Protein AF-0000000076637240 (afdb_homodimer)

Organism: NCBI:txid5963

Sequence (480 aa):
MSDTKVELVVHPLCPYAQRALYTAAFKSVPAEIIHVSLANPEAWFLDLNPLGEVPSCKVTRDGQVFKLTESLNISEYFDSFPGPSLYPRQEDGKVDPVAKCIIDVFIKLRVGRFSSAFYLTYGSSFTEEDVAEIRSSLKEISDFVEGGNYVMHKILGKNELTFADLMLLPHAERFYVYREFLTSVLEGVDCSSLWAWYEKLAAEPWAQTRKAPVTQLLNLRKLALAGGFKGLDLPLSLYEMSDTKVELVVHPLCPYAQRALYTAAFKSVPAEIIHVSLANPEAWFLDLNPLGEVPSCKVTRDGQVFKLTESLNISEYFDSFPGPSLYPRQEDGKVDPVAKCIIDVFIKLRVGRFSSAFYLTYGSSFTEEDVAEIRSSLKEISDFVEGGNYVMHKILGKNELTFADLMLLPHAERFYVYREFLTSVLEGVDCSSLWAWYEKLAAEPWAQTRKAPVTQLLNLRKLALAGGFKGLDLPLSLYE

Nearest PDB structures (foldseek):
  6v91-assembly1_B  TM=7.961E-01  e=3.365E-10  Burkholderia thailandensis E264
  3rbt-assembly3_C  TM=8.304E-01  e=5.523E-09  Bombyx mori
  4qq7-assembly1_A  TM=7.753E-01  e=2.575E-09  Burkholderia cenocepacia J2315
  3rbt-assembly4_D  TM=7.850E-01  e=4.070E-09  Bombyx mori
  5nr1-assembly1_A  TM=7.210E-01  e=3.580E-07  Caulobacter vibrioides

pLDDT: mean 90.49, std 12.98, range [33.0, 98.81]

Solvent-accessible surface area (backbone atoms only — not comparable to full-atom values): 26093 Å² total; per-residue (Å²): 124,85,64,69,45,40,37,38,34,27,34,82,83,38,48,49,18,36,26,30,47,39,38,27,43,67,34,63,53,85,54,46,78,41,79,55,47,70,51,67,63,50,70,71,52,35,72,65,33,79,84,61,60,58,22,30,32,42,37,36,45,84,89,40,79,42,68,42,53,51,32,70,42,48,26,53,40,40,52,70,47,68,69,84,60,42,50,64,59,40,92,88,66,43,69,31,49,67,60,46,34,47,43,53,49,44,37,59,57,53,43,43,46,38,49,55,34,52,60,55,67,42,47,84,68,73,50,73,66,50,37,50,45,37,41,51,37,49,40,52,54,11,58,40,20,46,97,51,78,19,57,51,20,77,80,73,72,44,79,52,76,37,52,50,47,52,65,37,43,43,53,52,49,52,50,62,70,44,42,82,80,36,50,80,56,45,58,92,55,72,46,63,42,39,50,52,44,49,54,56,54,53,65,34,73,47,36,57,78,55,57,64,57,64,68,56,53,53,50,48,49,54,36,27,52,71,71,43,53,92,52,59,59,62,67,67,71,76,74,108,125,84,65,68,45,41,38,38,36,27,35,82,82,37,49,50,19,36,26,32,46,40,35,26,44,66,33,64,52,84,53,46,79,40,81,56,51,69,53,67,62,52,69,71,53,36,71,64,31,78,83,61,58,57,22,30,33,43,37,34,46,87,90,39,78,43,71,42,55,51,32,69,43,47,26,53,40,40,55,71,46,68,70,83,60,41,49,67,58,41,95,86,66,44,70,32,50,67,59,45,35,48,43,54,48,43,39,59,57,54,43,42,46,38,49,56,34,51,61,55,68,44,46,82,66,73,51,72,67,50,38,51,45,37,41,52,37,47,41,52,54,13,58,40,20,46,97,52,79,20,56,52,19,76,80,72,73,43,80,52,77,36,53,52,47,50,64,37,43,42,52,50,48,52,50,62,70,44,41,81,79,34,50,81,57,43,59,95,55,76,44,62,44,39,51,52,44,47,54,56,54,51,65,36,72,46,35,57,77,54,58,66,57,64,69,57,54,53,50,48,49,55,37,26,51,71,70,44,51,94,47,60,60,62,67,68,70,76,73,110

Radius of gyration: 23.32 Å; Cα contacts (8 Å, |Δi|>4): 715; chains: 2; bounding box: 51×59×62 Å

InterPro domains:
  IPR004045 Glutathione S-transferase, N-terminal [PF13409] (14-79)
  IPR004045 Glutathione S-transferase, N-terminal [PS50404] (4-86)
  IPR010987 Glutathione S-transferase, C-terminal-like [PS50405] (88-229)
  IPR036249 Thioredoxin-like superfamily [SSF52833] (3-81)
  IPR036282 Glutathione S-transferase, C-terminal domain superfamily [SSF47616] (79-215)
  IPR040079 Glutathione transferase family [SFLDS00019] (11-202)
  IPR050983 Glutathione S-transferase Omega/HSP26 [PTHR43968] (4-217)

Secondary structure (DSSP, 8-state):
---EEEEEEE-TT-HHHHHHHHHHHHHT--EEEEE--SSS--HHHHHH-TT--S-EEEEEETTEEEEEE-HHHHHHHHHTSSSS-SS-B-TTSSB-HHHHHHHHHHIIIIIHHHHHHHHGGGSSS--HHHHHHHHHHHHHHHHHHTTSSSTTHHHHS-----HHHHHHHHHHHHHHHHGGG-TTTSTT---HHHHHHHHHHHTSHHHHTTPPPHHHHHHHHHHHHTT-GGG----GGGG-/---EEEEEEE-TT-HHHHHHHHHHHHHT--EEEEE--SSS--HHHHHH-TT--S-EEEEEETTEEEEEE-HHHHHHHHHTSSSS-SS-B-TTSSB-HHHHHHHHHHIIIIIHHHHHHHHGGGSSS--HHHHHHHHHHHHHHHHHHTTSSSTTHHHHS-----HHHHHHHHHHHHHHHHGGG-TTTSTT---HHHHHHHHHHHTSHHHHTTPPPHHHHHHHHHHHHTT-GGG----GGGG-

Structure (mmCIF, N/CA/C/O backbone):
data_AF-0000000076637240-model_v1
#
loop_
_entity.id
_entity.type
_entity.pdbx_description
1 polymer 'GST N-terminal domain-containing protein'
#
loop_
_atom_site.group_PDB
_atom_site.id
_atom_site.type_symbol
_atom_site.label_atom_id
_atom_site.label_alt_id
_atom_site.label_comp_id
_atom_site.label_asym_id
_atom_site.label_entity_id
_atom_site.label_seq_id
_atom_site.pdbx_PDB_ins_code
_atom_site.Cartn_x
_atom_site.Cartn_y
_atom_site.Cartn_z
_atom_site.occupancy
_atom_site.B_iso_or_equiv
_atom_site.auth_seq_id
_atom_site.auth_comp_id
_atom_site.auth_asym_id
_atom_site.auth_atom_id
_atom_site.pdbx_PDB_model_num
ATOM 1 N N . MET A 1 1 ? -24.391 -7.246 18.234 1 41.06 1 MET A N 1
ATOM 2 C CA . MET A 1 1 ? -23.422 -6.23 17.844 1 41.06 1 MET A CA 1
ATOM 3 C C . MET A 1 1 ? -22 -6.715 18.109 1 41.06 1 MET A C 1
ATOM 5 O O . MET A 1 1 ? -21.656 -7.082 19.234 1 41.06 1 MET A O 1
ATOM 9 N N . SER A 1 2 ? -21.328 -7.371 17.234 1 56.12 2 SER A N 1
ATOM 10 C CA . SER A 1 2 ? -20.078 -8.07 17.516 1 56.12 2 SER A CA 1
ATOM 11 C C . SER A 1 2 ? -19.141 -7.211 18.359 1 56.12 2 SER A C 1
ATOM 13 O O . SER A 1 2 ? -19.047 -6 18.156 1 56.12 2 SER A O 1
ATOM 15 N N . ASP A 1 3 ? -18.953 -7.539 19.641 1 77.56 3 ASP A N 1
ATOM 16 C CA . ASP A 1 3 ? -18.141 -6.832 20.641 1 77.56 3 ASP A CA 1
ATOM 17 C C . ASP A 1 3 ? -16.703 -6.68 20.156 1 77.56 3 ASP A C 1
ATOM 19 O O . ASP A 1 3 ? -15.93 -7.645 20.156 1 77.56 3 ASP A O 1
ATOM 23 N N . THR A 1 4 ? -16.406 -5.641 19.406 1 89.69 4 THR A N 1
ATOM 24 C CA . THR A 1 4 ? -15.047 -5.402 18.922 1 89.69 4 THR A CA 1
ATOM 25 C C . THR A 1 4 ? -14.312 -4.422 19.828 1 89.69 4 THR A C 1
ATOM 27 O O . THR A 1 4 ? -14.844 -3.361 20.156 1 89.69 4 THR A O 1
ATOM 30 N N . LYS A 1 5 ? -13.195 -4.926 20.438 1 96.5 5 LYS A N 1
ATOM 31 C CA . LYS A 1 5 ? -12.297 -4.074 21.203 1 96.5 5 LYS A CA 1
ATOM 32 C C . LYS A 1 5 ? -11.039 -3.73 20.406 1 9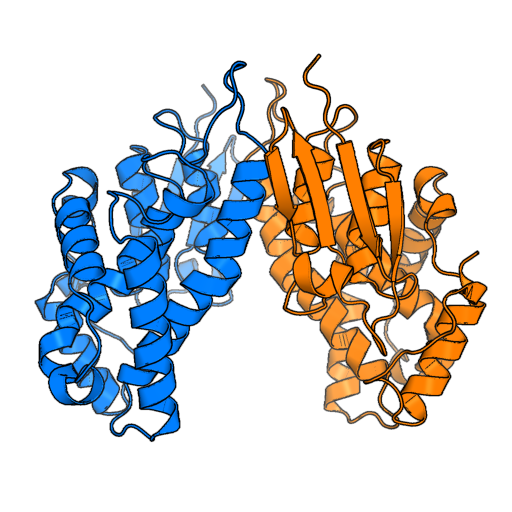6.5 5 LYS A C 1
ATOM 34 O O . LYS A 1 5 ? -10.43 -4.605 19.797 1 96.5 5 LYS A O 1
ATOM 39 N N . VAL A 1 6 ? -10.711 -2.416 20.422 1 98.06 6 VAL A N 1
ATOM 40 C CA . VAL A 1 6 ? -9.555 -1.947 19.672 1 98.06 6 VAL A CA 1
ATOM 41 C C . VAL A 1 6 ? -8.555 -1.292 20.625 1 98.06 6 VAL A C 1
ATOM 43 O O . VAL A 1 6 ? -8.906 -0.377 21.359 1 98.06 6 VAL A O 1
ATOM 46 N N . GLU A 1 7 ? -7.301 -1.786 20.625 1 98.44 7 GLU A N 1
ATOM 47 C CA . GLU A 1 7 ? -6.188 -1.199 21.359 1 98.44 7 GLU A CA 1
ATOM 48 C C . GLU A 1 7 ? -5.086 -0.722 20.422 1 98.44 7 GLU A C 1
ATOM 50 O O . GLU A 1 7 ? -4.504 -1.52 19.688 1 98.44 7 GLU A O 1
ATOM 55 N N . LEU A 1 8 ? -4.875 0.544 20.469 1 98.31 8 LEU A N 1
ATOM 56 C CA . LEU A 1 8 ? -3.842 1.145 19.625 1 98.31 8 LEU A CA 1
ATOM 57 C C . LEU A 1 8 ? -2.607 1.49 20.453 1 98.31 8 LEU A C 1
ATOM 59 O O . LEU A 1 8 ? -2.678 2.311 21.359 1 98.31 8 LEU A O 1
ATOM 63 N N . VAL A 1 9 ? -1.498 0.837 20.156 1 97.75 9 VAL A N 1
ATOM 64 C CA . VAL A 1 9 ? -0.23 1.035 20.859 1 97.75 9 VAL A CA 1
ATOM 65 C C . VAL A 1 9 ? 0.626 2.041 20.094 1 97.75 9 VAL A C 1
ATOM 67 O O . VAL A 1 9 ? 0.912 1.847 18.906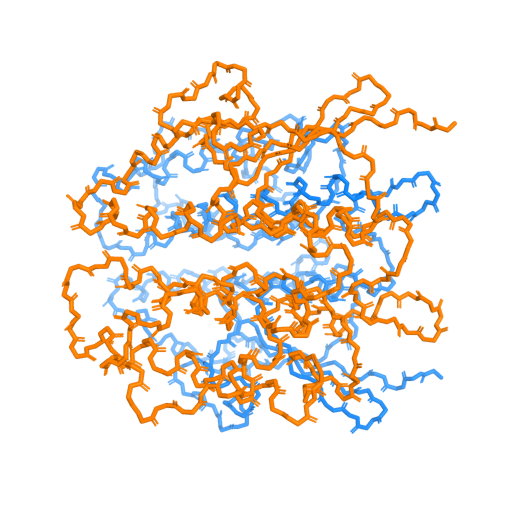 1 97.75 9 VAL A O 1
ATOM 70 N N . VAL A 1 10 ? 1.03 3.115 20.781 1 95.31 10 VAL A N 1
ATOM 71 C CA . VAL A 1 10 ? 1.706 4.203 20.078 1 95.31 10 VAL A CA 1
ATOM 72 C C . VAL A 1 10 ? 2.852 4.738 20.938 1 95.31 10 VAL A C 1
ATOM 74 O O . VAL A 1 10 ? 2.932 4.445 22.125 1 95.31 10 VAL A O 1
ATOM 77 N N . HIS A 1 11 ? 3.797 5.312 20.266 1 90.38 11 HIS A N 1
ATOM 78 C CA . HIS A 1 11 ? 4.723 6.262 20.875 1 90.38 11 HIS A CA 1
ATOM 79 C C . HIS A 1 11 ? 4.348 7.699 20.531 1 90.38 11 HIS A C 1
ATOM 81 O O . HIS A 1 11 ? 4.09 8.016 19.359 1 90.38 11 HIS A O 1
ATOM 87 N N . PRO A 1 12 ? 4.297 8.492 21.438 1 81.38 12 PRO A N 1
ATOM 88 C CA . PRO A 1 12 ? 3.73 9.828 21.219 1 81.38 12 PRO A CA 1
ATOM 89 C C . PRO A 1 12 ? 4.527 10.648 20.203 1 81.38 12 PRO A C 1
ATOM 91 O O . PRO A 1 12 ? 3.988 11.57 19.594 1 81.38 12 PRO A O 1
ATOM 94 N N . LEU A 1 13 ? 5.73 10.352 19.969 1 87.56 13 LEU A N 1
ATOM 95 C CA . LEU A 1 13 ? 6.551 11.211 19.109 1 87.56 13 LEU A CA 1
ATOM 96 C C . LEU A 1 13 ? 6.789 10.555 17.766 1 87.56 13 LEU A C 1
ATOM 98 O O . LEU A 1 13 ? 7.508 11.102 16.922 1 87.56 13 LEU A O 1
ATOM 102 N N . CYS A 1 14 ? 6.285 9.422 17.578 1 91.69 14 CYS A N 1
ATOM 103 C CA . CYS A 1 14 ? 6.457 8.742 16.312 1 91.69 14 CYS A CA 1
ATOM 104 C C . CYS A 1 14 ? 5.453 9.25 15.281 1 91.69 14 CYS A C 1
ATOM 106 O O . CYS A 1 14 ? 4.242 9.109 15.461 1 91.69 14 CYS A O 1
ATOM 108 N N . PRO A 1 15 ? 5.969 9.844 14.242 1 94.88 15 PRO A N 1
ATOM 109 C CA . PRO A 1 15 ? 5.039 10.391 13.242 1 94.88 15 PRO A CA 1
ATOM 110 C C . PRO A 1 15 ? 4.195 9.305 12.57 1 94.88 15 PRO A C 1
ATOM 112 O O . PRO A 1 15 ? 3.072 9.578 12.141 1 94.88 15 PRO A O 1
ATOM 115 N N . TYR A 1 16 ? 4.664 8.141 12.461 1 96.38 16 TYR A N 1
ATOM 116 C CA . TYR A 1 16 ? 3.895 7.043 11.875 1 96.38 16 TYR A CA 1
ATOM 117 C C . TYR A 1 16 ? 2.758 6.621 12.805 1 96.38 16 TYR A C 1
ATOM 119 O O . TYR A 1 16 ? 1.653 6.32 12.344 1 96.38 16 TYR A O 1
ATOM 127 N N . ALA A 1 17 ? 3.029 6.562 14.094 1 96.56 17 ALA A N 1
ATOM 128 C CA . ALA A 1 17 ? 1.961 6.305 15.055 1 96.56 17 ALA A CA 1
ATOM 129 C C . ALA A 1 17 ? 0.914 7.414 15.023 1 96.56 17 ALA A C 1
ATOM 131 O O . ALA A 1 17 ? -0.279 7.156 15.203 1 96.56 17 ALA A O 1
ATOM 132 N N . GLN A 1 18 ? 1.372 8.602 14.82 1 96.88 18 GLN A N 1
ATOM 133 C CA . GLN A 1 18 ? 0.467 9.742 14.797 1 96.88 18 GLN A CA 1
ATOM 134 C C . GLN A 1 18 ? -0.489 9.664 13.609 1 96.88 18 GLN A C 1
ATOM 136 O O . GLN A 1 18 ? -1.608 10.18 13.672 1 96.88 18 GLN A O 1
ATOM 141 N N . ARG A 1 19 ? -0.116 9.062 12.469 1 98.12 19 ARG A N 1
ATOM 142 C CA . ARG A 1 19 ? -1.036 8.789 11.375 1 98.12 19 ARG A CA 1
ATOM 143 C C . ARG A 1 19 ? -2.293 8.086 11.875 1 98.12 19 ARG A C 1
ATOM 145 O O . ARG A 1 19 ? -3.41 8.5 11.562 1 98.12 19 ARG A O 1
ATOM 152 N N . ALA A 1 20 ? -2.049 7.043 12.609 1 98.38 20 ALA A N 1
ATOM 153 C CA . ALA A 1 20 ? -3.15 6.238 13.133 1 98.38 20 ALA A CA 1
ATOM 154 C C . ALA A 1 20 ? -3.955 7.016 14.164 1 98.38 20 ALA A C 1
ATOM 156 O O . ALA A 1 20 ? -5.184 6.91 14.219 1 98.38 20 ALA A O 1
ATOM 157 N N . LEU A 1 21 ? -3.258 7.785 14.977 1 97.81 21 LEU A N 1
ATOM 158 C CA . LEU A 1 21 ? -3.932 8.594 15.984 1 97.81 21 LEU A CA 1
ATOM 159 C C . LEU A 1 21 ? -4.855 9.617 15.328 1 97.81 21 LEU A C 1
ATOM 161 O O . LEU A 1 21 ? -6.012 9.758 15.727 1 97.81 21 LEU A O 1
ATOM 165 N N . TYR A 1 22 ? -4.328 10.32 14.328 1 98 22 TYR A N 1
ATOM 166 C CA . TYR A 1 22 ? -5.145 11.297 13.609 1 98 22 TYR A CA 1
ATOM 167 C C . TYR A 1 22 ? -6.348 10.625 12.961 1 98 22 TYR A C 1
ATOM 169 O O . TYR A 1 22 ? -7.465 11.141 13.016 1 98 22 TYR A O 1
ATOM 177 N N . THR A 1 23 ? -6.148 9.484 12.336 1 98.38 23 THR A N 1
ATOM 178 C CA . THR A 1 23 ? -7.234 8.789 11.656 1 98.38 23 THR A CA 1
ATOM 179 C C . THR A 1 23 ? -8.289 8.328 12.656 1 98.38 23 THR A C 1
ATOM 181 O O . THR A 1 23 ? -9.492 8.445 12.398 1 98.38 23 THR A O 1
ATOM 184 N N . ALA A 1 24 ? -7.832 7.781 13.797 1 98 24 ALA A N 1
ATOM 185 C CA . ALA A 1 24 ? -8.766 7.352 14.836 1 98 24 ALA A CA 1
ATOM 186 C C . ALA A 1 24 ? -9.617 8.516 15.328 1 98 24 ALA A C 1
ATOM 188 O O . ALA A 1 24 ? -10.82 8.367 15.523 1 98 24 ALA A O 1
ATOM 189 N N . ALA A 1 25 ? -8.969 9.609 15.539 1 97.44 25 ALA A N 1
ATOM 190 C CA . ALA A 1 25 ? -9.688 10.797 16.016 1 97.44 25 ALA A CA 1
ATOM 191 C C . ALA A 1 25 ? -10.68 11.289 14.969 1 97.44 25 ALA A C 1
ATOM 193 O O . ALA A 1 25 ? -11.828 11.586 15.281 1 97.44 25 ALA A O 1
ATOM 194 N N . PHE A 1 26 ? -10.219 11.383 13.719 1 97.69 26 PHE A N 1
ATOM 195 C CA . PHE A 1 26 ? -11.047 11.867 12.625 1 97.69 26 PHE A CA 1
ATOM 196 C C . PHE A 1 26 ? -12.289 10.992 12.453 1 97.69 26 PHE A C 1
ATOM 198 O O . PHE A 1 26 ? -13.383 11.5 12.195 1 97.69 26 PHE A O 1
ATOM 205 N N . LYS A 1 27 ? -12.117 9.688 12.594 1 97.5 27 LYS A N 1
ATOM 206 C CA . LYS A 1 27 ? -13.18 8.719 12.367 1 97.5 27 LYS A CA 1
ATOM 207 C C . LYS A 1 27 ? -13.93 8.414 13.664 1 97.5 27 LYS A C 1
ATOM 209 O O . LYS A 1 27 ? -14.875 7.617 13.672 1 97.5 27 LYS A O 1
ATOM 214 N N . SER A 1 28 ? -13.5 8.969 14.75 1 96.75 28 SER A N 1
ATOM 215 C CA . SER A 1 28 ? -14.078 8.734 16.062 1 96.75 28 SER A CA 1
ATOM 216 C C . SER A 1 28 ? -14.062 7.25 16.422 1 96.75 28 SER A C 1
ATOM 218 O O . SER A 1 28 ? -15.07 6.703 16.875 1 96.75 28 SER A O 1
ATOM 220 N N . VAL A 1 29 ? -12.977 6.641 16.141 1 97.12 29 VAL A N 1
ATOM 221 C CA . VAL A 1 29 ? -12.789 5.23 16.484 1 97.12 29 VAL A CA 1
ATOM 222 C C . VAL A 1 29 ? -12.648 5.07 17.984 1 97.12 29 VAL A C 1
ATOM 224 O O . VAL A 1 29 ? -11.836 5.75 18.625 1 97.12 29 VAL A O 1
ATOM 227 N N . PRO A 1 30 ? -13.445 4.219 18.562 1 96.31 30 PRO A N 1
ATOM 228 C CA . PRO A 1 30 ? -13.32 3.994 20 1 96.31 30 PRO A CA 1
ATOM 229 C C . PRO A 1 30 ? -12.133 3.102 20.359 1 96.31 30 PRO A C 1
ATOM 231 O O . PRO A 1 30 ? -12.32 2.029 20.938 1 96.31 30 PRO A O 1
ATOM 234 N N . ALA A 1 31 ? -10.977 3.568 20.203 1 97.44 31 ALA A N 1
ATOM 235 C CA . ALA A 1 31 ? -9.758 2.807 20.469 1 97.44 31 ALA A CA 1
ATOM 236 C C . ALA A 1 31 ? -9.148 3.211 21.812 1 97.44 31 ALA A C 1
ATOM 238 O O . ALA A 1 31 ? -9.117 4.395 22.156 1 97.44 31 ALA A O 1
ATOM 239 N N . GLU A 1 32 ? -8.766 2.246 22.562 1 97.94 32 GLU A N 1
ATOM 240 C CA . GLU A 1 32 ? -7.914 2.514 23.719 1 97.94 32 GLU A CA 1
ATOM 241 C C . GLU A 1 32 ? -6.48 2.809 23.297 1 97.94 32 GLU A C 1
ATOM 243 O O . GLU A 1 32 ? -5.852 1.996 22.609 1 97.94 32 GLU A O 1
ATOM 248 N N . ILE A 1 33 ? -6.016 3.961 23.719 1 96.75 33 ILE A N 1
ATOM 249 C CA . ILE A 1 33 ? -4.664 4.359 23.328 1 96.75 33 ILE A CA 1
ATOM 250 C C . ILE A 1 33 ? -3.674 3.953 24.406 1 96.75 33 ILE A C 1
ATOM 252 O O . ILE A 1 33 ? -3.832 4.32 25.578 1 96.75 33 ILE A O 1
ATOM 256 N N . ILE A 1 34 ? -2.707 3.17 24.047 1 96 34 ILE A N 1
ATOM 257 C CA . ILE A 1 34 ? -1.688 2.691 24.984 1 96 34 ILE A CA 1
ATOM 258 C C . ILE A 1 34 ? -0.318 3.221 24.562 1 96 34 ILE A C 1
ATOM 260 O O . ILE A 1 34 ? 0.138 2.967 23.438 1 96 34 ILE A O 1
ATOM 264 N N . HIS A 1 35 ? 0.303 3.914 25.453 1 92.25 35 HIS A N 1
ATOM 265 C CA . HIS A 1 35 ? 1.624 4.461 25.156 1 92.25 35 HIS A CA 1
ATOM 266 C C . HIS A 1 35 ? 2.725 3.486 25.562 1 92.25 35 HIS A C 1
ATOM 268 O O . HIS A 1 35 ? 2.631 2.84 26.609 1 92.25 35 HIS A O 1
ATOM 274 N N . VAL A 1 36 ? 3.748 3.352 24.703 1 91 36 VAL A N 1
ATOM 275 C CA . VAL A 1 36 ? 4.855 2.455 25.016 1 91 36 VAL A CA 1
ATOM 276 C C . VAL A 1 36 ? 6.184 3.18 24.797 1 91 36 VAL A C 1
ATOM 278 O O . VAL A 1 36 ? 6.246 4.172 24.078 1 91 36 VAL A O 1
ATOM 281 N N . SER A 1 37 ? 7.23 2.621 25.5 1 84.69 37 SER A N 1
ATOM 282 C CA . SER A 1 37 ? 8.609 3.043 25.266 1 84.69 37 SER A CA 1
ATOM 283 C C . SER A 1 37 ? 9.281 2.154 24.234 1 84.69 37 SER A C 1
ATOM 285 O O . SER A 1 37 ? 9.125 0.932 24.25 1 84.69 37 SER A O 1
ATOM 287 N N . LEU A 1 38 ? 9.953 2.773 23.328 1 83.5 38 LEU A N 1
ATOM 288 C CA . LEU A 1 38 ? 10.648 2.002 22.312 1 83.5 38 LEU A CA 1
ATOM 289 C C . LEU A 1 38 ? 12.055 1.634 22.766 1 83.5 38 LEU A C 1
ATOM 291 O O . LEU A 1 38 ? 12.664 0.706 22.219 1 83.5 38 LEU A O 1
ATOM 295 N N . ALA A 1 39 ? 12.547 2.367 23.688 1 78.44 39 ALA A N 1
ATOM 296 C CA . ALA A 1 39 ? 13.883 2.102 24.234 1 78.44 39 ALA A CA 1
ATOM 297 C C . ALA A 1 39 ? 13.883 0.841 25.078 1 78.44 39 ALA A C 1
ATOM 299 O O . ALA A 1 39 ? 14.859 0.08 25.078 1 78.44 39 ALA A O 1
ATOM 300 N N . ASN A 1 40 ? 12.875 0.627 25.844 1 84.31 40 ASN A N 1
ATOM 301 C CA . ASN A 1 40 ? 12.703 -0.542 26.703 1 84.31 40 ASN A CA 1
ATOM 302 C C . ASN A 1 40 ? 11.32 -1.166 26.516 1 84.31 40 ASN A C 1
ATOM 304 O O . ASN A 1 40 ? 10.477 -1.082 27.422 1 84.31 40 ASN A O 1
ATOM 308 N N . PRO A 1 41 ? 11.195 -1.803 25.406 1 86.81 41 PRO A N 1
ATOM 309 C CA . PRO A 1 41 ? 9.859 -2.346 25.141 1 86.81 41 PRO A CA 1
ATOM 310 C C . PRO A 1 41 ? 9.477 -3.469 26.094 1 86.81 41 PRO A C 1
ATOM 312 O O . PRO A 1 41 ? 10.281 -4.375 26.344 1 86.81 41 PRO A O 1
ATOM 315 N N . GLU A 1 42 ? 8.336 -3.375 26.625 1 92.31 42 GLU A N 1
ATOM 316 C CA . GLU A 1 42 ? 7.805 -4.406 27.516 1 92.31 42 GLU A CA 1
ATOM 317 C C . GLU A 1 42 ? 7.512 -5.695 26.766 1 92.31 42 GLU A C 1
ATOM 319 O O . GLU A 1 42 ? 7.258 -5.668 25.547 1 92.31 42 GLU A O 1
ATOM 324 N N . ALA A 1 43 ? 7.445 -6.812 27.5 1 94.75 43 ALA A N 1
ATOM 325 C CA . ALA A 1 43 ? 7.281 -8.141 26.906 1 94.75 43 ALA A CA 1
ATOM 326 C C . ALA A 1 43 ? 5.945 -8.25 26.172 1 94.75 43 ALA A C 1
ATOM 328 O O . ALA A 1 43 ? 5.867 -8.852 25.094 1 94.75 43 ALA A O 1
ATOM 329 N N . TRP A 1 44 ? 4.938 -7.684 26.781 1 95.38 44 TRP A N 1
ATOM 330 C CA . TRP A 1 44 ? 3.615 -7.781 26.172 1 95.38 44 TRP A CA 1
ATOM 331 C C . TRP A 1 44 ? 3.586 -7.09 24.812 1 95.38 44 TRP A C 1
ATOM 333 O O . TRP A 1 44 ? 2.879 -7.523 23.906 1 95.38 44 TRP A O 1
ATOM 343 N N . PHE A 1 45 ? 4.355 -5.992 24.688 1 95.06 45 PHE A N 1
ATOM 344 C CA . PHE A 1 45 ? 4.41 -5.25 23.438 1 95.06 45 PHE A CA 1
ATOM 345 C C . PHE A 1 45 ? 5.121 -6.055 22.359 1 95.06 45 PHE A C 1
ATOM 347 O O . PHE A 1 45 ? 4.652 -6.133 21.219 1 95.06 45 PHE A O 1
ATOM 354 N N . LEU A 1 46 ? 6.148 -6.738 22.734 1 94.38 46 LEU A N 1
ATOM 355 C CA . LEU A 1 46 ? 6.906 -7.543 21.781 1 94.38 46 LEU A CA 1
ATOM 356 C C . LEU A 1 46 ? 6.113 -8.781 21.359 1 94.38 46 LEU A C 1
ATOM 358 O O . LEU A 1 46 ? 6.312 -9.312 20.266 1 94.38 46 LEU A O 1
ATOM 362 N N . ASP A 1 47 ? 5.238 -9.242 22.25 1 94.62 47 ASP A N 1
ATOM 363 C CA . ASP A 1 47 ? 4.32 -10.312 21.875 1 94.62 47 ASP A CA 1
ATOM 364 C C . ASP A 1 47 ? 3.33 -9.852 20.812 1 94.62 47 ASP A C 1
ATOM 366 O O . ASP A 1 47 ? 2.914 -10.641 19.969 1 94.62 47 ASP A O 1
ATOM 370 N N . LEU A 1 48 ? 2.959 -8.609 20.875 1 95.25 48 LEU A N 1
ATOM 371 C CA . LEU A 1 48 ? 2.035 -8.023 19.906 1 95.25 48 LEU A CA 1
ATOM 372 C C . LEU A 1 48 ? 2.736 -7.75 18.594 1 95.25 48 LEU A C 1
ATOM 374 O O . LEU A 1 48 ? 2.189 -8.039 17.516 1 95.25 48 LEU A O 1
ATOM 378 N N . ASN A 1 49 ? 3.875 -7.215 18.688 1 94.75 49 ASN A N 1
ATOM 379 C CA . ASN A 1 49 ? 4.695 -6.898 17.516 1 94.75 49 ASN A CA 1
ATOM 380 C C . ASN A 1 49 ? 6.168 -7.207 17.766 1 94.75 49 ASN A C 1
ATOM 382 O O . ASN A 1 49 ? 6.902 -6.367 18.297 1 94.75 49 ASN A O 1
ATOM 386 N N . PRO A 1 50 ? 6.617 -8.312 17.297 1 91.44 50 PRO A N 1
ATOM 387 C CA . PRO A 1 50 ? 7.988 -8.75 17.562 1 91.44 50 PRO A CA 1
ATOM 388 C C . PRO A 1 50 ? 9.031 -7.758 17.047 1 91.44 50 PRO A C 1
ATOM 390 O O . PRO A 1 50 ? 10.172 -7.762 17.531 1 91.44 50 PRO A O 1
ATOM 393 N N . LEU A 1 51 ? 8.656 -6.957 16.078 1 89.81 51 LEU A N 1
ATOM 394 C CA . LEU A 1 51 ? 9.586 -5.969 15.555 1 89.81 51 LEU A CA 1
ATOM 395 C C . LEU A 1 51 ? 9.695 -4.77 16.5 1 89.81 51 LEU A C 1
ATOM 397 O O . LEU A 1 51 ? 10.602 -3.949 16.359 1 89.81 51 LEU A O 1
ATOM 401 N N . GLY A 1 52 ? 8.781 -4.648 17.422 1 90.88 52 GLY A N 1
ATOM 402 C CA . GLY A 1 52 ? 8.812 -3.559 18.391 1 90.88 52 GLY A CA 1
ATOM 403 C C . GLY A 1 52 ? 8.539 -2.205 17.766 1 90.88 52 GLY A C 1
ATOM 404 O O . GLY A 1 52 ? 9.086 -1.19 18.188 1 90.88 52 GLY A O 1
ATOM 405 N N . GLU A 1 53 ? 7.73 -2.186 16.719 1 92 53 GLU A N 1
ATOM 406 C CA . GLU A 1 53 ? 7.441 -0.942 16.016 1 92 53 GLU A CA 1
ATOM 407 C C . GLU A 1 53 ? 6.051 -0.419 16.359 1 92 53 GLU A C 1
ATOM 409 O O . GLU A 1 53 ? 5.156 -1.197 16.688 1 92 53 GLU A O 1
ATOM 414 N N . VAL A 1 54 ? 5.91 0.854 16.344 1 95.12 54 VAL A N 1
ATOM 415 C CA . VAL A 1 54 ? 4.613 1.502 16.5 1 95.12 54 VAL A CA 1
ATOM 416 C C . VAL A 1 54 ? 4.25 2.252 15.219 1 95.12 54 VAL A C 1
ATOM 418 O O . VAL A 1 54 ? 5.133 2.658 14.453 1 95.12 54 VAL A O 1
ATOM 421 N N . PRO A 1 55 ? 2.982 2.424 14.914 1 97.81 55 PRO A N 1
ATOM 422 C CA . PRO A 1 55 ? 1.848 1.934 15.703 1 97.81 55 PRO A CA 1
ATOM 423 C C . PRO A 1 55 ? 1.646 0.426 15.57 1 97.81 55 PRO A C 1
ATOM 425 O O . PRO A 1 55 ? 2.047 -0.168 14.562 1 97.81 55 PRO A O 1
ATOM 428 N N . SER A 1 56 ? 1.193 -0.162 16.562 1 98.12 56 SER A N 1
ATOM 429 C CA . SER A 1 56 ? 0.628 -1.508 16.578 1 98.12 56 SER A CA 1
ATOM 430 C C . SER A 1 56 ? -0.8 -1.504 17.109 1 98.12 56 SER A C 1
ATOM 432 O O . SER A 1 56 ? -1.166 -0.638 17.906 1 98.12 56 SER A O 1
ATOM 434 N N . CYS A 1 57 ? -1.617 -2.404 16.656 1 98.69 57 CYS A N 1
ATOM 435 C CA . CYS A 1 57 ? -3.029 -2.402 17.016 1 98.69 57 CYS A CA 1
ATOM 436 C C . CYS A 1 57 ? -3.521 -3.814 17.312 1 98.69 57 CYS A C 1
ATOM 438 O O . CYS A 1 57 ? -3.303 -4.727 16.516 1 98.69 57 CYS A O 1
ATOM 440 N N . LYS A 1 58 ? -4.051 -4.008 18.453 1 98.12 58 LYS A N 1
ATOM 441 C CA . LYS A 1 58 ? -4.684 -5.262 18.844 1 98.12 58 LYS A CA 1
ATOM 442 C C . LYS A 1 58 ? -6.203 -5.176 18.719 1 98.12 58 LYS A C 1
ATOM 444 O O . LYS A 1 58 ? -6.832 -4.289 19.297 1 98.12 58 LYS A O 1
ATOM 449 N N . VAL A 1 59 ? -6.805 -6.035 17.922 1 97.69 59 VAL A N 1
ATOM 450 C CA . VAL A 1 59 ? -8.25 -6.09 17.734 1 97.69 59 VAL A CA 1
ATOM 451 C C . VAL A 1 59 ? -8.797 -7.398 18.297 1 97.69 59 VAL A C 1
ATOM 453 O O . VAL A 1 59 ? -8.352 -8.484 17.922 1 97.69 59 VAL A O 1
ATOM 456 N N . THR A 1 60 ? -9.695 -7.305 19.172 1 96.19 60 THR A N 1
ATOM 457 C CA . THR A 1 60 ? -10.391 -8.469 19.719 1 96.19 60 THR A CA 1
ATOM 458 C C . THR A 1 60 ? -11.836 -8.516 19.234 1 96.19 60 THR A C 1
ATOM 460 O O . THR A 1 60 ? -12.609 -7.59 19.484 1 96.19 60 THR A O 1
ATOM 463 N N . ARG A 1 61 ? -12.125 -9.539 18.516 1 91.5 61 ARG A N 1
ATOM 464 C CA . ARG A 1 61 ? -13.461 -9.734 17.953 1 91.5 61 ARG A CA 1
ATOM 465 C C . ARG A 1 61 ? -13.938 -11.164 18.172 1 91.5 61 ARG A C 1
ATOM 467 O O . ARG A 1 61 ? -13.289 -12.117 17.734 1 91.5 61 ARG A O 1
ATOM 474 N N . ASP A 1 62 ? -15.078 -11.328 18.812 1 87.5 62 ASP A N 1
ATOM 475 C CA . ASP A 1 62 ? -15.68 -12.633 19.062 1 87.5 62 ASP A CA 1
ATOM 476 C C . ASP A 1 62 ? -14.68 -13.586 19.703 1 87.5 62 ASP A C 1
ATOM 478 O O . ASP A 1 62 ? -14.555 -14.742 19.297 1 87.5 62 ASP A O 1
ATOM 482 N N . GLY A 1 63 ? -13.898 -13.07 20.578 1 88.31 63 GLY A N 1
ATOM 483 C CA . GLY A 1 63 ? -12.969 -13.875 21.344 1 88.31 63 GLY A CA 1
ATOM 484 C C . GLY A 1 63 ? -11.648 -14.117 20.625 1 88.31 63 GLY A C 1
ATOM 485 O O . GLY A 1 63 ? -10.727 -14.703 21.188 1 88.31 63 GLY A O 1
ATOM 486 N N . GLN A 1 64 ? -11.562 -13.695 19.438 1 90.94 64 GLN A N 1
ATOM 487 C CA . GLN A 1 64 ? -10.336 -13.852 18.672 1 90.94 64 GLN A CA 1
ATOM 488 C C . GLN A 1 64 ? -9.508 -12.562 18.688 1 90.94 64 GLN A C 1
ATOM 490 O O . GLN A 1 64 ? -10.062 -11.469 18.609 1 90.94 64 GLN A O 1
ATOM 495 N N . VAL A 1 65 ? -8.195 -12.727 18.766 1 94.62 65 VAL A N 1
ATOM 496 C CA . VAL A 1 65 ? -7.285 -11.586 18.812 1 94.62 65 VAL A CA 1
ATOM 497 C C . VAL A 1 65 ? -6.547 -11.469 17.484 1 94.62 65 VAL A C 1
ATOM 499 O O . VAL A 1 65 ? -5.988 -12.453 16.984 1 94.62 65 VAL A O 1
ATOM 502 N N . PHE A 1 66 ? -6.605 -10.281 16.953 1 95.5 66 PHE A N 1
ATOM 503 C CA . PHE A 1 66 ? -5.867 -9.969 15.742 1 95.5 66 PHE A CA 1
ATOM 504 C C . PHE A 1 66 ? -4.828 -8.883 16 1 95.5 66 PHE A C 1
ATOM 506 O O . PHE A 1 66 ? -5.102 -7.91 16.719 1 95.5 66 PHE A O 1
ATOM 513 N N . LYS A 1 67 ? -3.652 -9.086 15.469 1 96.88 67 LYS A N 1
ATOM 514 C CA . LYS A 1 67 ? -2.553 -8.133 15.617 1 96.88 67 LYS A CA 1
ATOM 515 C C . LYS A 1 67 ? -2.287 -7.395 14.312 1 96.88 67 LYS A C 1
ATOM 517 O O . LYS A 1 67 ? -1.915 -8.008 13.305 1 96.88 67 LYS A O 1
ATOM 522 N N . LEU A 1 68 ? -2.525 -6.137 14.344 1 97.94 68 LEU A N 1
ATOM 523 C CA . LEU A 1 68 ? -2.32 -5.301 13.172 1 97.94 68 LEU A CA 1
ATOM 524 C C . LEU A 1 68 ? -1.086 -4.422 13.336 1 97.94 68 LEU A C 1
ATOM 526 O O . LEU A 1 68 ? -0.812 -3.932 14.438 1 97.94 68 LEU A O 1
ATOM 530 N N . THR A 1 69 ? -0.364 -4.25 12.203 1 97.19 69 THR A N 1
ATOM 531 C CA . THR A 1 69 ? 0.824 -3.404 12.203 1 97.19 69 THR A CA 1
ATOM 532 C C . THR A 1 69 ? 0.847 -2.5 10.969 1 97.19 69 THR A C 1
ATOM 534 O O . THR A 1 69 ? -0.063 -2.551 10.141 1 97.19 69 THR A O 1
ATOM 537 N N . GLU A 1 70 ? 1.834 -1.646 10.906 1 96.62 70 GLU A N 1
ATOM 538 C CA . GLU A 1 70 ? 2.047 -0.699 9.82 1 96.62 70 GLU A CA 1
ATOM 539 C C . GLU A 1 70 ? 1.061 0.463 9.898 1 96.62 70 GLU A C 1
ATOM 541 O O . GLU A 1 70 ? -0.154 0.255 9.906 1 96.62 70 GLU A O 1
ATOM 546 N N . SER A 1 71 ? 1.545 1.634 9.867 1 97.94 71 SER A N 1
ATOM 547 C CA . SER A 1 71 ? 0.748 2.83 10.117 1 97.94 71 SER A CA 1
ATOM 548 C C . SER A 1 71 ? -0.311 3.02 9.031 1 97.94 71 SER A C 1
ATOM 550 O O . SER A 1 71 ? -1.464 3.336 9.336 1 97.94 71 SER A O 1
ATOM 552 N N . LEU A 1 72 ? 0.074 2.783 7.754 1 98.25 72 LEU A N 1
ATOM 553 C CA . LEU A 1 72 ? -0.863 2.969 6.652 1 98.25 72 LEU A CA 1
ATOM 554 C C . LEU A 1 72 ? -2.008 1.965 6.734 1 98.25 72 LEU A C 1
ATOM 556 O O . LEU A 1 72 ? -3.174 2.328 6.562 1 98.25 72 LEU A O 1
ATOM 560 N N . ASN A 1 73 ? -1.688 0.73 7.059 1 98.38 73 ASN A N 1
ATOM 561 C CA . ASN A 1 73 ? -2.68 -0.339 7.105 1 98.38 73 ASN A CA 1
ATOM 562 C C . ASN A 1 73 ? -3.619 -0.182 8.297 1 98.38 73 ASN A C 1
ATOM 564 O O . ASN A 1 73 ? -4.828 -0.371 8.172 1 98.38 73 ASN A O 1
ATOM 568 N N . ILE A 1 74 ? -3.096 0.139 9.438 1 98.69 74 ILE A N 1
ATOM 569 C CA . ILE A 1 74 ? -3.916 0.385 10.617 1 98.69 74 ILE A CA 1
ATOM 570 C C . ILE A 1 74 ? -4.852 1.563 10.359 1 98.69 74 ILE A C 1
ATOM 572 O O . ILE A 1 74 ? -6.031 1.517 10.711 1 98.69 74 ILE A O 1
ATOM 576 N N . SER A 1 75 ? -4.301 2.609 9.727 1 98.81 75 SER A N 1
ATOM 577 C CA . SER A 1 75 ? -5.117 3.781 9.422 1 98.81 75 SER A CA 1
ATOM 578 C C . SER A 1 75 ? -6.238 3.432 8.445 1 98.81 75 SER A C 1
ATOM 580 O O . SER A 1 75 ? -7.355 3.945 8.57 1 98.81 75 SER A O 1
ATOM 582 N N . GLU A 1 76 ? -5.938 2.646 7.477 1 98.38 76 GLU A N 1
ATOM 583 C CA . GLU A 1 76 ? -6.984 2.215 6.551 1 98.38 76 GLU A CA 1
ATOM 584 C C . GLU A 1 76 ? -8.047 1.393 7.27 1 98.38 76 GLU A C 1
ATOM 586 O O . GLU A 1 76 ? -9.234 1.505 6.965 1 98.38 76 GLU A O 1
ATOM 591 N N . TYR A 1 77 ? -7.648 0.48 8.211 1 98.44 77 TYR A N 1
ATOM 592 C CA . TYR A 1 77 ? -8.609 -0.222 9.047 1 98.44 77 TYR A CA 1
ATOM 593 C C . TYR A 1 77 ? -9.523 0.761 9.773 1 98.44 77 TYR A C 1
ATOM 595 O O . TYR A 1 77 ? -10.742 0.581 9.797 1 98.44 77 TYR A O 1
ATOM 603 N N . PHE A 1 78 ? -8.945 1.831 10.305 1 98.5 78 PHE A N 1
ATOM 604 C CA . PHE A 1 78 ? -9.727 2.828 11.023 1 98.5 78 PHE A CA 1
ATOM 605 C C . PHE A 1 78 ? -10.695 3.545 10.086 1 98.5 78 PHE A C 1
ATOM 607 O O . PHE A 1 78 ? -11.797 3.924 10.492 1 98.5 78 PHE A O 1
ATOM 614 N N . ASP A 1 79 ? -10.289 3.713 8.812 1 97.94 79 ASP A N 1
ATOM 615 C CA . ASP A 1 79 ? -11.172 4.363 7.848 1 97.94 79 ASP A CA 1
ATOM 616 C C . ASP A 1 79 ? -12.43 3.533 7.602 1 97.94 79 ASP A C 1
ATOM 618 O O . ASP A 1 79 ? -13.414 4.035 7.059 1 97.94 79 ASP A O 1
ATOM 622 N N . SER A 1 80 ? -12.445 2.271 7.945 1 96 80 SER A N 1
ATOM 623 C CA . SER A 1 80 ? -13.594 1.404 7.715 1 96 80 SER A CA 1
ATOM 624 C C . SER A 1 80 ? -14.703 1.672 8.734 1 96 80 SER A C 1
ATOM 626 O O . SER A 1 80 ? -15.836 1.229 8.555 1 96 80 SER A O 1
ATOM 628 N N . PHE A 1 81 ? -14.367 2.352 9.805 1 96.31 81 PHE A N 1
ATOM 629 C CA . PHE A 1 81 ? -15.367 2.697 10.805 1 96.31 81 PHE A CA 1
ATOM 630 C C . PHE A 1 81 ? -16.344 3.742 10.266 1 96.31 81 PHE A C 1
ATOM 632 O O . PHE A 1 81 ? -16.047 4.414 9.273 1 96.31 81 PHE A O 1
ATOM 639 N N . PRO A 1 82 ? -17.531 3.863 10.844 1 94.31 82 PRO A N 1
ATOM 640 C CA . PRO A 1 82 ? -18.5 4.855 10.383 1 94.31 82 PRO A CA 1
ATOM 641 C C . PRO A 1 82 ? -17.938 6.273 10.383 1 94.31 82 PRO A C 1
ATOM 643 O O . PRO A 1 82 ? -17 6.574 11.125 1 94.31 82 PRO A O 1
ATOM 646 N N . GLY A 1 83 ? -18.594 7.129 9.547 1 93.19 83 GLY A N 1
ATOM 647 C CA . GLY A 1 83 ? -18.125 8.5 9.398 1 93.19 83 GLY A CA 1
ATOM 648 C C . GLY A 1 83 ? -17.719 8.844 7.98 1 93.19 83 GLY A C 1
ATOM 649 O O . GLY A 1 83 ? -17.953 8.062 7.059 1 93.19 83 GLY A O 1
ATOM 650 N N . PRO A 1 84 ? -17.188 10.039 7.871 1 94.06 84 PRO A N 1
ATOM 651 C CA . PRO A 1 84 ? -16.797 10.453 6.516 1 94.06 84 PRO A CA 1
ATOM 652 C C . PRO A 1 84 ? -15.672 9.602 5.938 1 94.06 84 PRO A C 1
ATOM 654 O O . PRO A 1 84 ? -14.734 9.242 6.656 1 94.06 84 PRO A O 1
ATOM 657 N N . SER A 1 85 ? -15.766 9.289 4.656 1 95.81 85 SER A N 1
ATOM 658 C CA . SER A 1 85 ? -14.758 8.469 3.992 1 95.81 85 SER A CA 1
ATOM 659 C C . SER A 1 85 ? -13.492 9.266 3.707 1 95.81 85 SER A C 1
ATOM 661 O O . SER A 1 85 ? -13.57 10.43 3.309 1 95.81 85 SER A O 1
ATOM 663 N N . LEU A 1 86 ? -12.422 8.625 3.859 1 98.12 86 LEU A N 1
ATOM 664 C CA . LEU A 1 86 ? -11.141 9.25 3.568 1 98.12 86 LEU A CA 1
ATOM 665 C C . LEU A 1 86 ? -10.75 9.039 2.109 1 98.12 86 LEU A C 1
ATOM 667 O O . LEU A 1 86 ? -9.695 9.508 1.668 1 98.12 86 LEU A O 1
ATOM 671 N N . TYR A 1 87 ? -11.555 8.312 1.421 1 98.06 87 TYR A N 1
ATOM 672 C CA . TYR A 1 87 ? -11.422 8.156 -0.022 1 98.06 87 TYR A CA 1
ATOM 673 C C . TYR A 1 87 ? -12.656 8.672 -0.75 1 98.06 87 TYR A C 1
ATOM 675 O O . TYR A 1 87 ? -13.781 8.492 -0.283 1 98.06 87 TYR A O 1
ATOM 683 N N . PRO A 1 88 ? -12.383 9.359 -1.901 1 97.06 88 PRO A N 1
ATOM 684 C CA . PRO A 1 88 ? -13.531 9.812 -2.688 1 97.06 88 PRO A CA 1
ATOM 685 C C . PRO A 1 88 ? -14.492 8.68 -3.033 1 97.06 88 PRO A C 1
ATOM 687 O O . PRO A 1 88 ? -14.062 7.547 -3.275 1 97.06 88 PRO A O 1
ATOM 690 N N . ARG A 1 89 ? -15.766 9.039 -3.082 1 95.31 89 ARG A N 1
ATOM 691 C CA . ARG A 1 89 ? -16.797 8.055 -3.377 1 95.31 89 ARG A CA 1
ATOM 692 C C . ARG A 1 89 ? -17.453 8.336 -4.727 1 95.31 89 ARG A C 1
ATOM 694 O O . ARG A 1 89 ? -17.484 9.477 -5.18 1 95.31 89 ARG A O 1
ATOM 701 N N . GLN A 1 90 ? -17.922 7.258 -5.316 1 92.69 90 GLN A N 1
ATOM 702 C CA . GLN A 1 90 ? -18.688 7.344 -6.555 1 92.69 90 GLN A CA 1
ATOM 703 C C . GLN A 1 90 ? -20.156 7.594 -6.273 1 92.69 90 GLN A C 1
ATOM 705 O O . GLN A 1 90 ? -20.562 7.699 -5.113 1 92.69 90 GLN A O 1
ATOM 710 N N . GLU A 1 91 ? -20.922 7.738 -7.289 1 90.56 91 GLU A N 1
ATOM 711 C CA . GLU A 1 91 ? -22.344 8.078 -7.168 1 90.56 91 GLU A CA 1
ATOM 712 C C . GLU A 1 91 ? -23.109 7.004 -6.395 1 90.56 91 GLU A C 1
ATOM 714 O O . GLU A 1 91 ? -24.047 7.309 -5.672 1 90.56 91 GLU A O 1
ATOM 719 N N . ASP A 1 92 ? -22.656 5.84 -6.469 1 90.94 92 ASP A N 1
ATOM 720 C CA . ASP A 1 92 ? -23.344 4.738 -5.805 1 90.94 92 ASP A CA 1
ATOM 721 C C . ASP A 1 92 ? -22.922 4.637 -4.34 1 90.94 92 ASP A C 1
ATOM 723 O O . ASP A 1 92 ? -23.344 3.715 -3.633 1 90.94 92 ASP A O 1
ATOM 727 N N . GLY A 1 93 ? -22.047 5.535 -3.959 1 91.38 93 GLY A N 1
ATOM 728 C CA . GLY A 1 93 ? -21.672 5.609 -2.559 1 91.38 93 GLY A CA 1
ATOM 729 C C . GLY A 1 93 ? -20.422 4.797 -2.238 1 91.38 93 GLY A C 1
ATOM 730 O O . GLY A 1 93 ? -19.891 4.879 -1.129 1 91.38 93 GLY A O 1
ATOM 731 N N . LYS A 1 94 ? -19.953 4.086 -3.158 1 92.94 94 LYS A N 1
ATOM 732 C CA . LYS A 1 94 ? -18.781 3.26 -2.936 1 92.94 94 LYS A CA 1
ATOM 733 C C . LYS A 1 94 ? -17.5 4.047 -3.213 1 92.94 94 LYS A C 1
ATOM 735 O O . LYS A 1 94 ? -17.5 5.008 -3.98 1 92.94 94 LYS A O 1
ATOM 740 N N . VAL A 1 95 ? -16.438 3.594 -2.598 1 96.06 95 VAL A N 1
ATOM 741 C CA . VAL A 1 95 ? -15.125 4.211 -2.83 1 96.06 95 VAL A CA 1
ATOM 742 C C . VAL A 1 95 ? -14.766 4.109 -4.309 1 96.06 95 VAL A C 1
ATOM 744 O O . VAL A 1 95 ? -14.969 3.068 -4.938 1 96.06 95 VAL A O 1
ATOM 747 N N . ASP A 1 96 ? -14.297 5.227 -4.902 1 96.5 96 ASP A N 1
ATOM 748 C CA . ASP A 1 96 ? -13.773 5.219 -6.266 1 96.5 96 ASP A CA 1
ATOM 749 C C . ASP A 1 96 ? -12.422 4.516 -6.324 1 96.5 96 ASP A C 1
ATOM 751 O O . ASP A 1 96 ? -11.414 5.051 -5.855 1 96.5 96 ASP A O 1
ATOM 755 N N . PRO A 1 97 ? -12.391 3.352 -6.949 1 96.75 97 PRO A N 1
ATOM 756 C CA . PRO A 1 97 ? -11.156 2.564 -6.918 1 96.75 97 PRO A CA 1
ATOM 757 C C . PRO A 1 97 ? -10.008 3.246 -7.652 1 96.75 97 PRO A C 1
ATOM 759 O O . PRO A 1 97 ? -8.836 3.041 -7.305 1 96.75 97 PRO A O 1
ATOM 762 N N . VAL A 1 98 ? -10.258 4.016 -8.633 1 96.94 98 VAL A N 1
ATOM 763 C CA . VAL A 1 98 ? -9.227 4.738 -9.367 1 96.94 98 VAL A CA 1
ATOM 764 C C . VAL A 1 98 ? -8.617 5.82 -8.484 1 96.94 98 VAL A C 1
ATOM 766 O O . VAL A 1 98 ? -7.398 5.934 -8.375 1 96.94 98 VAL A O 1
ATOM 769 N N . ALA A 1 99 ? -9.484 6.609 -7.852 1 96.94 99 ALA A N 1
ATOM 770 C CA . ALA A 1 99 ? -9.008 7.648 -6.941 1 96.94 99 ALA A CA 1
ATOM 771 C C . ALA A 1 99 ? -8.195 7.047 -5.797 1 96.94 99 ALA A C 1
ATOM 773 O O . ALA A 1 99 ? -7.168 7.602 -5.398 1 96.94 99 ALA A O 1
ATOM 774 N N . LYS A 1 100 ? -8.703 5.902 -5.273 1 98.06 100 LYS A N 1
ATOM 775 C CA . LYS A 1 100 ? -7.98 5.234 -4.195 1 98.06 100 LYS A CA 1
ATOM 776 C C . LYS A 1 100 ? -6.578 4.824 -4.641 1 98.06 100 LYS A C 1
ATOM 778 O O . LYS A 1 100 ? -5.605 5.02 -3.912 1 98.06 100 LYS A O 1
ATOM 783 N N . CYS A 1 101 ? -6.473 4.285 -5.789 1 98 101 CYS A N 1
ATOM 784 C CA . CYS A 1 101 ? -5.18 3.891 -6.34 1 98 101 CYS A CA 1
ATOM 785 C C . CYS A 1 101 ? -4.238 5.086 -6.43 1 98 101 CYS A C 1
ATOM 787 O O . CYS A 1 101 ? -3.084 5.004 -6.012 1 98 101 CYS A O 1
ATOM 789 N N . ILE A 1 102 ? -4.75 6.145 -6.93 1 97.38 102 ILE A N 1
ATOM 790 C CA . ILE A 1 102 ? -3.951 7.352 -7.137 1 97.38 102 ILE A CA 1
ATOM 791 C C . ILE A 1 102 ? -3.49 7.902 -5.789 1 97.38 102 ILE A C 1
ATOM 793 O O . ILE A 1 102 ? -2.322 8.258 -5.629 1 97.38 102 ILE A O 1
ATOM 797 N N . ILE A 1 103 ? -4.363 7.93 -4.848 1 98.31 103 ILE A N 1
ATOM 798 C CA . ILE A 1 103 ? -4.066 8.438 -3.512 1 98.31 103 ILE A CA 1
ATOM 799 C C . ILE A 1 103 ? -2.998 7.57 -2.855 1 98.31 103 ILE A C 1
ATOM 801 O O . ILE A 1 103 ? -2.018 8.086 -2.311 1 98.31 103 ILE A O 1
ATOM 805 N N . ASP A 1 104 ? -3.203 6.262 -2.926 1 98.31 104 ASP A N 1
ATOM 806 C CA . ASP A 1 104 ? -2.281 5.34 -2.271 1 98.31 104 ASP A CA 1
ATOM 807 C C . ASP A 1 104 ? -0.887 5.426 -2.887 1 98.31 104 ASP A C 1
ATOM 809 O O . ASP A 1 104 ? 0.118 5.352 -2.176 1 98.31 104 ASP A O 1
ATOM 813 N N . VAL A 1 105 ? -0.8 5.59 -4.145 1 97.06 105 VAL A N 1
ATOM 814 C CA . VAL A 1 105 ? 0.484 5.711 -4.824 1 97.06 105 VAL A CA 1
ATOM 815 C C . VAL A 1 105 ? 1.145 7.035 -4.453 1 97.06 105 VAL A C 1
ATOM 817 O O . VAL A 1 105 ? 2.359 7.098 -4.25 1 97.06 105 VAL A O 1
ATOM 820 N N . PHE A 1 106 ? 0.343 8.094 -4.426 1 97.56 106 PHE A N 1
ATOM 821 C CA . PHE A 1 106 ? 0.844 9.391 -3.988 1 97.56 106 PHE A CA 1
ATOM 822 C C . PHE A 1 106 ? 1.479 9.289 -2.607 1 97.56 106 PHE A C 1
ATOM 824 O O . PHE A 1 106 ? 2.562 9.828 -2.375 1 97.56 106 PHE A O 1
ATOM 831 N N . ILE A 1 107 ? 0.824 8.625 -1.691 1 98.12 107 ILE A N 1
ATOM 832 C CA . ILE A 1 107 ? 1.314 8.453 -0.328 1 98.12 107 ILE A CA 1
ATOM 833 C C . ILE A 1 107 ? 2.635 7.688 -0.345 1 98.12 107 ILE A C 1
ATOM 835 O O . ILE A 1 107 ? 3.609 8.102 0.288 1 98.12 107 ILE A O 1
ATOM 839 N N . LYS A 1 108 ? 2.617 6.648 -1.056 1 95.25 108 LYS A N 1
ATOM 840 C CA . LYS A 1 108 ? 3.795 5.785 -1.107 1 95.25 108 LYS A CA 1
ATOM 841 C C . LYS A 1 108 ? 5 6.535 -1.674 1 95.25 108 LYS A C 1
ATOM 843 O O . LYS A 1 108 ? 6.09 6.48 -1.106 1 95.25 108 LYS A O 1
ATOM 848 N N . LEU A 1 109 ? 4.828 7.262 -2.711 1 94.44 109 LEU A N 1
ATOM 849 C CA . LEU A 1 109 ? 5.961 7.801 -3.455 1 94.44 109 LEU A CA 1
ATOM 850 C C . LEU A 1 109 ? 6.297 9.211 -2.988 1 94.44 109 LEU A C 1
ATOM 852 O O . LEU A 1 109 ? 7.457 9.523 -2.713 1 94.44 109 LEU A O 1
ATOM 856 N N . ARG A 1 110 ? 5.266 10.062 -2.91 1 96 110 ARG A N 1
ATOM 857 C CA . ARG A 1 110 ? 5.523 11.469 -2.633 1 96 110 ARG A CA 1
ATOM 858 C C . ARG A 1 110 ? 5.605 11.727 -1.133 1 96 110 ARG A C 1
ATOM 860 O O . ARG A 1 110 ? 6.543 12.375 -0.66 1 96 110 ARG A O 1
ATOM 867 N N . VAL A 1 111 ? 4.637 11.211 -0.403 1 97.12 111 VAL A N 1
ATOM 868 C CA . VAL A 1 111 ? 4.668 11.391 1.045 1 97.12 111 VAL A CA 1
ATOM 869 C C . VAL A 1 111 ? 5.855 10.633 1.634 1 97.12 111 VAL A C 1
ATOM 871 O O . VAL A 1 111 ? 6.504 11.109 2.568 1 97.12 111 VAL A O 1
ATOM 874 N N . GLY A 1 112 ? 6.062 9.422 1.108 1 95 112 GLY A N 1
ATOM 875 C CA . GLY A 1 112 ? 7.23 8.664 1.534 1 95 112 GLY A CA 1
ATOM 876 C C . GLY A 1 112 ? 8.531 9.43 1.366 1 95 112 GLY A C 1
ATOM 877 O O . GLY A 1 112 ? 9.367 9.445 2.273 1 95 112 GLY A O 1
ATOM 878 N N . ARG A 1 113 ? 8.719 10.047 0.231 1 94.31 113 ARG A N 1
ATOM 879 C CA . ARG A 1 113 ? 9.914 10.844 -0.037 1 94.31 113 ARG A CA 1
ATOM 880 C C . ARG A 1 113 ? 10 12.031 0.909 1 94.31 113 ARG A C 1
ATOM 882 O O . ARG A 1 113 ? 11.086 12.359 1.405 1 94.31 113 ARG A O 1
ATOM 889 N N . PHE A 1 114 ? 8.906 12.68 1.1 1 96.88 114 PHE A N 1
ATOM 890 C CA . PHE A 1 114 ? 8.82 13.805 2.021 1 96.88 114 PHE A CA 1
ATOM 891 C C . PHE A 1 114 ? 9.25 13.391 3.422 1 96.88 114 PHE A C 1
ATOM 893 O O . PHE A 1 114 ? 10.031 14.094 4.07 1 96.88 114 PHE A O 1
ATOM 900 N N . SER A 1 115 ? 8.797 12.266 3.889 1 94.38 115 SER A N 1
ATOM 901 C CA . SER A 1 115 ? 9.125 11.727 5.203 1 94.38 115 SER A CA 1
ATOM 902 C C . SER A 1 115 ? 10.609 11.383 5.301 1 94.38 115 SER A C 1
ATOM 904 O O . SER A 1 115 ? 11.25 11.672 6.312 1 94.38 115 SER A O 1
ATOM 906 N N . SER A 1 116 ? 11.141 10.773 4.273 1 92.06 116 SER A N 1
ATOM 907 C CA . SER A 1 116 ? 12.555 10.414 4.254 1 92.06 116 SER A CA 1
ATOM 908 C C . SER A 1 116 ? 13.438 11.656 4.301 1 92.06 116 SER A C 1
ATOM 910 O O . SER A 1 116 ? 14.477 11.656 4.965 1 92.06 116 SER A O 1
ATOM 912 N N . ALA A 1 117 ? 13.031 12.648 3.568 1 91.69 117 ALA A N 1
ATOM 913 C CA . ALA A 1 117 ? 13.781 13.898 3.547 1 91.69 117 ALA A CA 1
ATOM 914 C C . ALA A 1 117 ? 13.812 14.547 4.93 1 91.69 117 ALA A C 1
ATOM 916 O O . ALA A 1 117 ? 14.805 15.172 5.305 1 91.69 117 ALA A O 1
ATOM 917 N N . PHE A 1 118 ? 12.766 14.383 5.625 1 90.25 118 PHE A N 1
ATOM 918 C CA . PHE A 1 118 ? 12.688 14.945 6.969 1 90.25 118 PHE A CA 1
ATOM 919 C C . PHE A 1 118 ? 13.758 14.336 7.871 1 90.25 118 PHE A C 1
ATOM 921 O O . PHE A 1 118 ? 14.359 15.039 8.688 1 90.25 118 PHE A O 1
ATOM 928 N N . TYR A 1 119 ? 14.031 13.078 7.754 1 88.19 119 TYR A N 1
ATOM 929 C CA . TYR A 1 119 ? 14.984 12.406 8.633 1 88.19 119 TYR A CA 1
ATOM 930 C C . TYR A 1 119 ? 16.406 12.906 8.383 1 88.19 119 TYR A C 1
ATOM 932 O O . TYR A 1 119 ? 17.266 12.781 9.25 1 88.19 119 TYR A O 1
ATOM 940 N N . LEU A 1 120 ? 16.578 13.5 7.242 1 86.5 120 LEU A N 1
ATOM 941 C CA . LEU A 1 120 ? 17.859 14.125 6.969 1 86.5 120 LEU A CA 1
ATOM 942 C C . LEU A 1 120 ? 18.094 15.32 7.883 1 86.5 120 LEU A C 1
ATOM 944 O O . LEU A 1 120 ? 19.234 15.703 8.141 1 86.5 120 LEU A O 1
ATOM 948 N N . THR A 1 121 ? 17.047 15.898 8.422 1 87.12 121 THR A N 1
ATOM 949 C CA . THR A 1 121 ? 17.156 17.109 9.227 1 87.12 121 THR A CA 1
ATOM 950 C C . THR A 1 121 ? 17.672 16.797 10.625 1 87.12 121 THR A C 1
ATOM 952 O O . THR A 1 121 ? 18.031 17.703 11.383 1 87.12 121 THR A O 1
ATOM 955 N N . TYR A 1 122 ? 17.719 15.523 10.961 1 81.06 122 TYR A N 1
ATOM 956 C CA . TYR A 1 122 ? 18.234 15.109 12.266 1 81.06 122 TYR A CA 1
ATOM 957 C C . TYR A 1 122 ? 19.766 15.016 12.242 1 81.06 122 TYR A C 1
ATOM 959 O O . TYR A 1 122 ? 20.391 14.844 13.289 1 81.06 122 TYR A O 1
ATOM 967 N N . GLY A 1 123 ? 20.266 15.195 11.125 1 76.94 123 GLY A N 1
ATOM 968 C CA . GLY A 1 123 ? 21.719 15.203 11.047 1 76.94 123 GLY A CA 1
ATOM 969 C C . GLY A 1 123 ? 22.344 16.484 11.57 1 76.94 123 GLY A C 1
ATOM 970 O O . GLY A 1 123 ? 21.703 17.547 11.555 1 76.94 123 GLY A O 1
ATOM 971 N N . SER A 1 124 ? 23.547 16.359 12.039 1 74.5 124 SER A N 1
ATOM 972 C CA . SER A 1 124 ? 24.281 17.5 12.57 1 74.5 124 SER A CA 1
ATOM 973 C C . SER A 1 124 ? 24.797 18.391 11.461 1 74.5 124 SER A C 1
ATOM 975 O O . SER A 1 124 ? 25.109 19.562 11.688 1 74.5 124 SER A O 1
ATOM 977 N N . SER A 1 125 ? 24.969 17.906 10.336 1 81.81 125 SER A N 1
ATOM 978 C CA . SER A 1 125 ? 25.391 18.656 9.148 1 81.81 125 SER A CA 1
ATOM 979 C C . SER A 1 125 ? 24.672 18.156 7.902 1 81.81 125 SER A C 1
ATOM 981 O O . SER A 1 125 ? 24.172 17.031 7.867 1 81.81 125 SER A O 1
ATOM 983 N N . PHE A 1 126 ? 24.562 19.125 6.977 1 86.38 126 PHE A N 1
ATOM 984 C CA . PHE A 1 126 ? 23.875 18.812 5.734 1 86.38 126 PHE A CA 1
ATOM 985 C C . PHE A 1 126 ? 24.828 18.844 4.551 1 86.38 126 PHE A C 1
ATOM 987 O O . PHE A 1 126 ? 25.531 19.844 4.355 1 86.38 126 PHE A O 1
ATOM 994 N N . THR A 1 127 ? 24.859 17.766 3.898 1 91.12 127 THR A N 1
ATOM 995 C CA . THR A 1 127 ? 25.547 17.828 2.615 1 91.12 127 THR A CA 1
ATOM 996 C C . THR A 1 127 ? 24.719 18.594 1.587 1 91.12 127 THR A C 1
ATOM 998 O O . THR A 1 127 ? 23.562 18.906 1.828 1 91.12 127 THR A O 1
ATOM 1001 N N . GLU A 1 128 ? 25.344 18.953 0.515 1 92.69 128 GLU A N 1
ATOM 1002 C CA . GLU A 1 128 ? 24.625 19.609 -0.57 1 92.69 128 GLU A CA 1
ATOM 1003 C C . GLU A 1 128 ? 23.484 18.719 -1.083 1 92.69 128 GLU A C 1
ATOM 1005 O O . GLU A 1 128 ? 22.422 19.219 -1.448 1 92.69 128 GLU A O 1
ATOM 1010 N N . GLU A 1 129 ? 23.75 17.516 -1.078 1 93.44 129 GLU A N 1
ATOM 1011 C CA . GLU A 1 129 ? 22.75 16.547 -1.523 1 93.44 129 GLU A CA 1
ATOM 1012 C C . GLU A 1 129 ? 21.562 16.484 -0.554 1 93.44 129 GLU A C 1
ATOM 1014 O O . GLU A 1 129 ? 20.422 16.375 -0.976 1 93.44 129 GLU A O 1
ATOM 1019 N N . ASP A 1 130 ? 21.875 16.547 0.72 1 91.75 130 ASP A N 1
ATOM 1020 C CA . ASP A 1 130 ? 20.828 16.578 1.74 1 91.75 130 ASP A CA 1
ATOM 1021 C C . ASP A 1 130 ? 19.922 17.781 1.566 1 91.75 130 ASP A C 1
ATOM 1023 O O . ASP A 1 130 ? 18.688 17.656 1.562 1 91.75 130 ASP A O 1
ATOM 1027 N N . VAL A 1 131 ? 20.594 18.906 1.414 1 94.19 131 VAL A N 1
ATOM 1028 C CA . VAL A 1 131 ? 19.859 20.172 1.292 1 94.19 131 VAL A CA 1
ATOM 1029 C C . VAL A 1 131 ? 18.984 20.141 0.044 1 94.19 131 VAL A C 1
ATOM 1031 O O . VAL A 1 131 ? 17.812 20.531 0.091 1 94.19 131 VAL A O 1
ATOM 1034 N N . ALA A 1 132 ? 19.516 19.656 -1.02 1 95.25 132 ALA A N 1
ATOM 1035 C CA . ALA A 1 132 ? 18.781 19.578 -2.277 1 95.25 132 ALA A CA 1
ATOM 1036 C C . ALA A 1 132 ? 17.562 18.672 -2.139 1 95.25 132 ALA A C 1
ATOM 1038 O O . ALA A 1 132 ? 16.484 19 -2.654 1 95.25 132 ALA A O 1
ATOM 1039 N N . GLU A 1 133 ? 17.719 17.609 -1.483 1 94.75 133 GLU A N 1
ATOM 1040 C CA . GLU A 1 133 ? 16.625 16.656 -1.295 1 94.75 133 GLU A CA 1
ATOM 1041 C C . GLU A 1 133 ? 15.539 17.234 -0.408 1 94.75 133 GLU A C 1
ATOM 1043 O O . GLU A 1 133 ? 14.352 17.094 -0.708 1 94.75 133 GLU A O 1
ATOM 1048 N N . ILE A 1 134 ? 15.961 17.828 0.681 1 95 134 ILE A N 1
ATOM 1049 C CA . ILE A 1 134 ? 15.008 18.453 1.592 1 95 134 ILE A CA 1
ATOM 1050 C C . ILE A 1 134 ? 14.219 19.531 0.859 1 95 134 ILE A C 1
ATOM 1052 O O . ILE A 1 134 ? 12.992 19.547 0.894 1 95 134 ILE A O 1
ATOM 1056 N N . ARG A 1 135 ? 14.922 20.359 0.101 1 96.25 135 ARG A N 1
ATOM 1057 C CA . ARG A 1 135 ? 14.305 21.469 -0.613 1 96.25 135 ARG A CA 1
ATOM 1058 C C . ARG A 1 135 ? 13.336 20.969 -1.682 1 96.25 135 ARG A C 1
ATOM 1060 O O . ARG A 1 135 ? 12.219 21.453 -1.798 1 96.25 135 ARG A O 1
ATOM 1067 N N . SER A 1 136 ? 13.781 20.016 -2.412 1 96.25 136 SER A N 1
ATOM 1068 C CA . SER A 1 136 ? 12.969 19.516 -3.512 1 96.25 136 SER A CA 1
ATOM 1069 C C . SER A 1 136 ? 11.695 18.844 -2.998 1 96.25 136 SER A C 1
ATOM 1071 O O . SER A 1 136 ? 10.633 18.984 -3.598 1 96.25 136 SER A O 1
ATOM 1073 N N . SER A 1 137 ? 11.797 18.094 -1.961 1 95.5 137 SER A N 1
ATOM 1074 C CA . SER A 1 137 ? 10.641 17.406 -1.396 1 95.5 137 SER A CA 1
ATOM 1075 C C . SER A 1 137 ? 9.625 18.406 -0.841 1 95.5 137 SER A C 1
ATOM 1077 O O . SER A 1 137 ? 8.422 18.25 -1.039 1 95.5 137 SER A O 1
ATOM 1079 N N . LEU A 1 138 ? 10.109 19.422 -0.123 1 96.75 138 LEU A N 1
ATOM 1080 C CA . LEU A 1 138 ? 9.25 20.453 0.435 1 96.75 138 LEU A CA 1
ATOM 1081 C C . LEU A 1 138 ? 8.555 21.234 -0.673 1 96.75 138 LEU A C 1
ATOM 1083 O O . LEU A 1 138 ? 7.355 21.5 -0.595 1 96.75 138 LEU A O 1
ATOM 1087 N N . LYS A 1 139 ? 9.336 21.578 -1.653 1 96.5 139 LYS A N 1
ATOM 1088 C CA . LYS A 1 139 ? 8.781 22.328 -2.777 1 96.5 139 LYS A CA 1
ATOM 1089 C C . LYS A 1 139 ? 7.688 21.516 -3.48 1 96.5 139 LYS A C 1
ATOM 1091 O O . LYS A 1 139 ? 6.645 22.062 -3.846 1 96.5 139 LYS A O 1
ATOM 1096 N N . GLU A 1 140 ? 7.945 20.312 -3.719 1 96.31 140 GLU A N 1
ATOM 1097 C CA . GLU A 1 140 ? 6.98 19.453 -4.402 1 96.31 140 GLU A CA 1
ATOM 1098 C C . GLU A 1 140 ? 5.648 19.422 -3.662 1 96.31 140 GLU A C 1
ATOM 1100 O O . GLU A 1 140 ? 4.59 19.625 -4.27 1 96.31 140 GLU A O 1
ATOM 1105 N N . ILE A 1 141 ? 5.664 19.141 -2.381 1 97.5 141 ILE A N 1
ATOM 1106 C CA . ILE A 1 141 ? 4.43 19.031 -1.608 1 97.5 141 ILE A CA 1
ATOM 1107 C C . ILE A 1 141 ? 3.756 20.406 -1.534 1 97.5 141 ILE A C 1
ATOM 1109 O O . ILE A 1 141 ? 2.527 20.5 -1.607 1 97.5 141 ILE A O 1
ATOM 1113 N N . SER A 1 142 ? 4.555 21.453 -1.374 1 97.5 142 SER A N 1
ATOM 1114 C CA . SER A 1 142 ? 3.996 22.812 -1.369 1 97.5 142 SER A CA 1
ATOM 1115 C C . SER A 1 142 ? 3.25 23.094 -2.668 1 97.5 142 SER A C 1
ATOM 1117 O O . SER A 1 142 ? 2.191 23.734 -2.652 1 97.5 142 SER A O 1
ATOM 1119 N N . ASP A 1 143 ? 3.832 22.672 -3.746 1 96.31 143 ASP A N 1
ATOM 1120 C CA . ASP A 1 143 ? 3.201 22.859 -5.047 1 96.31 143 ASP A CA 1
ATOM 1121 C C . ASP A 1 143 ? 1.87 22.125 -5.129 1 96.31 143 ASP A C 1
ATOM 1123 O O . ASP A 1 143 ? 0.91 22.625 -5.719 1 96.31 143 ASP A O 1
ATOM 1127 N N . PHE A 1 144 ? 1.748 20.969 -4.578 1 95.88 144 PHE A N 1
ATOM 1128 C CA . PHE A 1 144 ? 0.526 20.172 -4.641 1 95.88 144 PHE A CA 1
ATOM 1129 C C . PHE A 1 144 ? -0.592 20.844 -3.848 1 95.88 144 PHE A C 1
ATOM 1131 O O . PHE A 1 144 ? -1.761 20.766 -4.234 1 95.88 144 PHE A O 1
ATOM 1138 N N . VAL A 1 145 ? -0.25 21.5 -2.773 1 95.56 145 VAL A N 1
ATOM 1139 C CA . VAL A 1 145 ? -1.3 22.031 -1.913 1 95.56 145 VAL A CA 1
ATOM 1140 C C . VAL A 1 145 ? -1.641 23.453 -2.344 1 95.56 145 VAL A C 1
ATOM 1142 O O . VAL A 1 145 ? -2.619 24.031 -1.868 1 95.56 145 VAL A O 1
ATOM 1145 N N . GLU A 1 146 ? -0.839 24 -3.205 1 94.38 146 GLU A N 1
ATOM 1146 C CA . GLU A 1 146 ? -1.066 25.375 -3.646 1 94.38 146 GLU A CA 1
ATOM 1147 C C . GLU A 1 146 ? -2.42 25.516 -4.336 1 94.38 146 GLU A C 1
ATOM 1149 O O . GLU A 1 146 ? -2.773 24.703 -5.195 1 94.38 146 GLU A O 1
ATOM 1154 N N . GLY A 1 147 ? -3.123 26.547 -3.971 1 90.69 147 GLY A N 1
ATOM 1155 C CA . GLY A 1 147 ? -4.363 26.875 -4.652 1 90.69 147 GLY A CA 1
ATOM 1156 C C . GLY A 1 147 ? -5.547 26.062 -4.164 1 90.69 147 GLY A C 1
ATOM 1157 O O . GLY A 1 147 ? -6.656 26.188 -4.691 1 90.69 147 GLY A O 1
ATOM 1158 N N . GLY A 1 148 ? -5.332 25.203 -3.166 1 89.44 148 GLY A N 1
ATOM 1159 C CA . GLY A 1 148 ? -6.398 24.391 -2.598 1 89.44 148 GLY A CA 1
ATOM 1160 C C . GLY A 1 148 ? -6.258 24.188 -1.101 1 89.44 148 GLY A C 1
ATOM 1161 O O . GLY A 1 148 ? -5.332 24.719 -0.481 1 89.44 148 GLY A O 1
ATOM 1162 N N . ASN A 1 149 ? -7.227 23.391 -0.66 1 92.69 149 ASN A N 1
ATOM 1163 C CA . ASN A 1 149 ? -7.246 23.172 0.783 1 92.69 149 ASN A CA 1
ATOM 1164 C C . ASN A 1 149 ? -6.645 21.828 1.159 1 92.69 149 ASN A C 1
ATOM 1166 O O . ASN A 1 149 ? -6.297 21.594 2.32 1 92.69 149 ASN A O 1
ATOM 1170 N N . TYR A 1 150 ? -6.562 21 0.109 1 96.94 150 TYR A N 1
ATOM 1171 C CA . TYR A 1 150 ? -6.117 19.641 0.395 1 96.94 150 TYR A CA 1
ATOM 1172 C C . TYR A 1 150 ? -5.141 19.141 -0.668 1 96.94 150 TYR A C 1
ATOM 1174 O O . TYR A 1 150 ? -5.129 19.656 -1.792 1 96.94 150 TYR A O 1
ATOM 1182 N N . VAL A 1 151 ? -4.352 18.188 -0.376 1 96.81 151 VAL A N 1
ATOM 1183 C CA . VAL A 1 151 ? -3.129 17.891 -1.112 1 96.81 151 VAL A CA 1
ATOM 1184 C C . VAL A 1 151 ? -3.473 17.219 -2.436 1 96.81 151 VAL A C 1
ATOM 1186 O O . VAL A 1 151 ? -2.723 17.312 -3.41 1 96.81 151 VAL A O 1
ATOM 1189 N N . MET A 1 152 ? -4.66 16.609 -2.561 1 96.31 152 MET A N 1
ATOM 1190 C CA . MET A 1 152 ? -4.961 15.828 -3.754 1 96.31 152 MET A CA 1
ATOM 1191 C C . MET A 1 152 ? -5.809 16.625 -4.734 1 96.31 152 MET A C 1
ATOM 1193 O O . MET A 1 152 ? -6.16 16.141 -5.805 1 96.31 152 MET A O 1
ATOM 1197 N N . HIS A 1 153 ? -6.133 17.875 -4.445 1 95.5 153 HIS A N 1
ATOM 1198 C CA . HIS A 1 153 ? -7.121 18.625 -5.203 1 95.5 153 HIS A CA 1
ATOM 1199 C C . HIS A 1 153 ? -6.688 18.812 -6.652 1 95.5 153 HIS A C 1
ATOM 1201 O O . HIS A 1 153 ? -7.52 18.766 -7.562 1 95.5 153 HIS A O 1
ATOM 1207 N N . LYS A 1 154 ? -5.422 18.969 -6.879 1 93.75 154 LYS A N 1
ATOM 1208 C CA . LYS A 1 154 ? -4.953 19.188 -8.242 1 93.75 154 LYS A CA 1
ATOM 1209 C C . LYS A 1 154 ? -5.031 17.906 -9.062 1 93.75 154 LYS A C 1
ATOM 1211 O O . LYS A 1 154 ? -5.285 17.953 -10.273 1 93.75 154 LYS A O 1
ATOM 1216 N N . ILE A 1 155 ? -4.887 16.812 -8.43 1 92.94 155 ILE A N 1
ATOM 1217 C CA . ILE A 1 155 ? -4.82 15.539 -9.141 1 92.94 155 ILE A CA 1
ATOM 1218 C C . ILE A 1 155 ? -6.234 15 -9.367 1 92.94 155 ILE A C 1
ATOM 1220 O O . ILE A 1 155 ? -6.551 14.508 -10.445 1 92.94 155 ILE A O 1
ATOM 1224 N N . LEU A 1 156 ? -7.062 15.125 -8.375 1 93.38 156 LEU A N 1
ATOM 1225 C CA . LEU A 1 156 ? -8.367 14.477 -8.422 1 93.38 156 LEU A CA 1
ATOM 1226 C C . LEU A 1 156 ? -9.445 15.461 -8.875 1 93.38 156 LEU A C 1
ATOM 1228 O O . LEU A 1 156 ? -10.555 15.055 -9.227 1 93.38 156 LEU A O 1
ATOM 1232 N N . GLY A 1 157 ? -9.188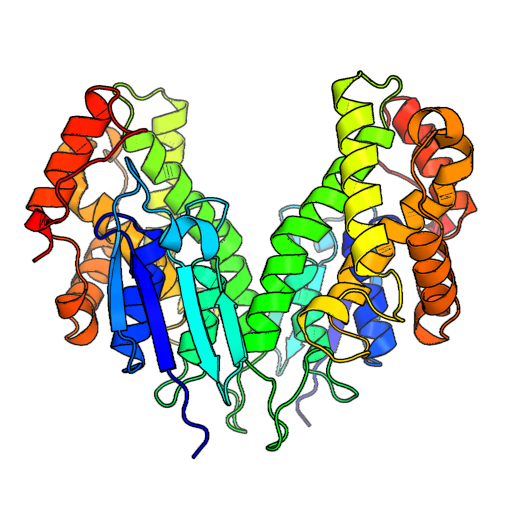 16.75 -8.773 1 90.88 157 GLY A N 1
ATOM 1233 C CA . GLY A 1 157 ? -10.125 17.766 -9.203 1 90.88 157 GLY A CA 1
ATOM 1234 C C . GLY A 1 157 ? -11.188 18.078 -8.164 1 90.88 157 GLY A C 1
ATOM 1235 O O . GLY A 1 157 ? -12.227 18.656 -8.484 1 90.88 157 GLY A O 1
ATOM 1236 N N . LYS A 1 158 ? -11.023 17.531 -7.008 1 89.88 158 LYS A N 1
ATOM 1237 C CA . LYS A 1 158 ? -11.922 17.781 -5.895 1 89.88 158 LYS A CA 1
ATOM 1238 C C . LYS A 1 158 ? -11.164 18.312 -4.676 1 89.88 158 LYS A C 1
ATOM 1240 O O . LYS A 1 158 ? -10.062 17.844 -4.379 1 89.88 158 LYS A O 1
ATOM 1245 N N . ASN A 1 159 ? -11.727 19.312 -4.062 1 93.12 159 ASN A N 1
ATOM 1246 C CA . ASN A 1 159 ? -11.102 19.891 -2.885 1 93.12 159 ASN A CA 1
ATOM 1247 C C . ASN A 1 159 ? -11.648 19.297 -1.595 1 93.12 159 ASN A C 1
ATOM 1249 O O . ASN A 1 159 ? -12.281 19.984 -0.801 1 93.12 159 ASN A O 1
ATOM 1253 N N . GLU A 1 160 ? -11.375 18.094 -1.355 1 95.44 160 GLU A N 1
ATOM 1254 C CA . GLU A 1 160 ? -11.836 17.359 -0.173 1 95.44 160 GLU A CA 1
ATOM 1255 C C . GLU A 1 160 ? -10.664 16.719 0.562 1 95.44 160 GLU A C 1
ATOM 1257 O O . GLU A 1 160 ? -9.648 16.375 -0.051 1 95.44 160 GLU A O 1
ATOM 1262 N N . LEU A 1 161 ? -10.852 16.625 1.867 1 97.69 161 LEU A N 1
ATOM 1263 C CA . LEU A 1 161 ? -9.852 15.938 2.684 1 97.69 161 LEU A CA 1
ATOM 1264 C C . LEU A 1 161 ? -9.797 14.453 2.336 1 97.69 161 LEU A C 1
ATOM 1266 O O . LEU A 1 161 ? -10.836 13.797 2.215 1 97.69 161 LEU A O 1
ATOM 1270 N N . THR A 1 162 ? -8.648 13.961 2.08 1 98.31 162 THR A N 1
ATOM 1271 C CA . THR A 1 162 ? -8.508 12.547 1.759 1 98.31 162 THR A CA 1
ATOM 1272 C C . THR A 1 162 ? -7.5 11.883 2.693 1 98.31 162 THR A C 1
ATOM 1274 O O . THR A 1 162 ? -6.875 12.547 3.521 1 98.31 162 THR A O 1
ATOM 1277 N N . PHE A 1 163 ? -7.344 10.539 2.529 1 98.75 163 PHE A N 1
ATOM 1278 C CA . PHE A 1 163 ? -6.395 9.711 3.264 1 98.75 163 PHE A CA 1
ATOM 1279 C C . PHE A 1 163 ? -4.988 10.289 3.18 1 98.75 163 PHE A C 1
ATOM 1281 O O . PHE A 1 163 ? -4.238 10.266 4.16 1 98.75 163 PHE A O 1
ATOM 1288 N N . ALA A 1 164 ? -4.609 10.898 2.084 1 98.69 164 ALA A N 1
ATOM 1289 C CA . ALA A 1 164 ? -3.279 11.453 1.85 1 98.69 164 ALA A CA 1
ATOM 1290 C C . ALA A 1 164 ? -2.986 12.602 2.807 1 98.69 164 ALA A C 1
ATOM 1292 O O . ALA A 1 164 ? -1.854 12.766 3.27 1 98.69 164 ALA A O 1
ATOM 1293 N N . ASP A 1 165 ? -3.975 13.375 3.074 1 98.75 165 ASP A N 1
ATOM 1294 C CA . ASP A 1 165 ? -3.783 14.5 3.982 1 98.75 165 ASP A CA 1
ATOM 1295 C C . ASP A 1 165 ? -3.389 14.023 5.379 1 98.75 165 ASP A C 1
ATOM 1297 O O . ASP A 1 165 ? -2.463 14.562 5.984 1 98.75 165 ASP A O 1
ATOM 1301 N N . LEU A 1 166 ? -4.062 13.016 5.867 1 98.56 166 LEU A N 1
ATOM 1302 C CA . LEU A 1 166 ? -3.812 12.531 7.219 1 98.56 166 LEU A CA 1
ATOM 1303 C C . LEU A 1 166 ? -2.477 11.805 7.297 1 98.56 166 LEU A C 1
ATOM 1305 O O . LEU A 1 166 ? -1.812 11.812 8.336 1 98.56 166 LEU A O 1
ATOM 1309 N N . MET A 1 167 ? -2.08 11.164 6.188 1 98.56 167 MET A N 1
ATOM 1310 C CA . MET A 1 167 ? -0.803 10.453 6.164 1 98.56 167 MET A CA 1
ATOM 1311 C C . MET A 1 167 ? 0.362 11.438 6.086 1 98.56 167 MET A C 1
ATOM 1313 O O . MET A 1 167 ? 1.468 11.133 6.535 1 98.56 167 MET A O 1
ATOM 1317 N N . LEU A 1 168 ? 0.121 12.609 5.562 1 98.5 168 LEU A N 1
ATOM 1318 C CA . LEU A 1 168 ? 1.147 13.633 5.371 1 98.5 168 LEU A CA 1
ATOM 1319 C C . LEU A 1 168 ? 1.268 14.516 6.609 1 98.5 168 LEU A C 1
ATOM 1321 O O . LEU A 1 168 ? 2.355 15 6.93 1 98.5 168 LEU A O 1
ATOM 1325 N N . LEU A 1 169 ? 0.248 14.648 7.34 1 98.19 169 LEU A N 1
ATOM 1326 C CA . LEU A 1 169 ? 0.076 15.68 8.359 1 98.19 169 LEU A CA 1
ATOM 1327 C C . LEU A 1 169 ? 1.137 15.547 9.445 1 98.19 169 LEU A C 1
ATOM 1329 O O . LEU A 1 169 ? 1.785 16.531 9.812 1 98.19 169 LEU A O 1
ATOM 1333 N N . PRO A 1 170 ? 1.412 14.344 9.984 1 97.06 170 PRO A N 1
ATOM 1334 C CA . PRO A 1 170 ? 2.412 14.234 11.047 1 97.06 170 PRO A CA 1
ATOM 1335 C C . PRO A 1 170 ? 3.805 14.672 10.602 1 97.06 170 PRO A C 1
ATOM 1337 O O . PRO A 1 170 ? 4.551 15.266 11.375 1 97.06 170 PRO A O 1
ATOM 1340 N N . HIS A 1 171 ? 4.109 14.367 9.414 1 96.44 171 HIS A N 1
ATOM 1341 C CA . HIS A 1 171 ? 5.426 14.703 8.891 1 96.44 171 HIS A CA 1
ATOM 1342 C C . HIS A 1 171 ? 5.543 16.203 8.625 1 96.44 171 HIS A C 1
ATOM 1344 O O . HIS A 1 171 ? 6.59 16.797 8.875 1 96.44 171 HIS A O 1
ATOM 1350 N N . ALA A 1 172 ? 4.488 16.734 8.094 1 96.94 172 ALA A N 1
ATOM 1351 C CA . ALA A 1 172 ? 4.449 18.188 7.883 1 96.94 172 ALA A CA 1
ATOM 1352 C C . ALA A 1 172 ? 4.555 18.938 9.203 1 96.94 172 ALA A C 1
ATOM 1354 O O . ALA A 1 172 ? 5.164 20 9.273 1 96.94 172 ALA A O 1
ATOM 1355 N N . GLU A 1 173 ? 3.979 18.406 10.203 1 96.06 173 GLU A N 1
ATOM 1356 C CA . GLU A 1 173 ? 4.035 19 11.539 1 96.06 173 GLU A CA 1
ATOM 1357 C C . GLU A 1 173 ? 5.477 19.125 12.016 1 96.06 173 GLU A C 1
ATOM 1359 O O . GLU A 1 173 ? 5.859 20.172 12.57 1 96.06 173 GLU A O 1
ATOM 1364 N N . ARG A 1 174 ? 6.242 18.141 11.859 1 93.56 174 ARG A N 1
ATOM 1365 C CA . ARG A 1 174 ? 7.633 18.156 12.297 1 93.56 174 ARG A CA 1
ATOM 1366 C C . ARG A 1 174 ? 8.438 19.188 11.531 1 93.56 174 ARG A C 1
ATOM 1368 O O . ARG A 1 174 ? 9.227 19.938 12.117 1 93.56 174 ARG A O 1
ATOM 1375 N N . PHE A 1 175 ? 8.211 19.234 10.211 1 95.06 175 PHE A N 1
ATOM 1376 C CA . PHE A 1 175 ? 8.883 20.266 9.414 1 95.06 175 PHE A CA 1
ATOM 1377 C C . PHE A 1 175 ? 8.477 21.656 9.875 1 95.06 175 PHE A C 1
ATOM 1379 O O . PHE A 1 175 ? 9.312 22.547 9.961 1 95.06 175 PHE A O 1
ATOM 1386 N N . TYR A 1 176 ? 7.223 21.75 10.102 1 95.69 176 TYR A N 1
ATOM 1387 C CA . TYR A 1 176 ? 6.695 23.047 10.531 1 95.69 176 TYR A CA 1
ATOM 1388 C C . TYR A 1 176 ? 7.332 23.484 11.844 1 95.69 176 TYR A C 1
ATOM 1390 O O . TYR A 1 176 ? 7.75 24.625 11.984 1 95.69 176 TYR A O 1
ATOM 1398 N N . VAL A 1 177 ? 7.457 22.594 12.797 1 93.94 177 VAL A N 1
ATOM 1399 C CA . VAL A 1 177 ? 8.008 22.891 14.109 1 93.94 177 VAL A CA 1
ATOM 1400 C C . VAL A 1 177 ? 9.5 23.188 14 1 93.94 177 VAL A C 1
ATOM 1402 O O . VAL A 1 177 ? 10.016 24.078 14.68 1 93.94 177 VAL A O 1
ATOM 1405 N N . TYR A 1 178 ? 10.18 22.516 13.117 1 92.56 178 TYR A N 1
ATOM 1406 C CA . TYR A 1 178 ? 11.633 22.625 13.023 1 92.56 178 TYR A CA 1
ATOM 1407 C C . TYR A 1 178 ? 12.039 23.734 12.07 1 92.56 178 TYR A C 1
ATOM 1409 O O . TYR A 1 178 ? 13.219 24.062 11.953 1 92.56 178 TYR A O 1
ATOM 1417 N N . ARG A 1 179 ? 11.102 24.312 11.391 1 92.38 179 ARG A N 1
ATOM 1418 C CA . ARG A 1 179 ? 11.391 25.234 10.305 1 92.38 179 ARG A CA 1
ATOM 1419 C C . ARG A 1 179 ? 12.273 26.391 10.781 1 92.38 179 ARG A C 1
ATOM 1421 O O . ARG A 1 179 ? 13.102 26.906 10.031 1 92.38 179 ARG A O 1
ATOM 1428 N N . GLU A 1 180 ? 12.211 26.75 12.047 1 90 180 GLU A N 1
ATOM 1429 C CA . GLU A 1 180 ? 12.992 27.844 12.586 1 90 180 GLU A CA 1
ATOM 1430 C C . GLU A 1 180 ? 14.469 27.484 12.68 1 90 180 GLU A C 1
ATOM 1432 O O . GLU A 1 180 ? 15.344 28.359 12.633 1 90 180 GLU A O 1
ATOM 1437 N N . PHE A 1 181 ? 14.773 26.219 12.734 1 88.81 181 PHE A N 1
ATOM 1438 C CA . PHE A 1 181 ? 16.141 25.734 12.844 1 88.81 181 PHE A CA 1
ATOM 1439 C C . PHE A 1 181 ? 16.688 25.344 11.477 1 88.81 181 PHE A C 1
ATOM 1441 O O . PHE A 1 181 ? 17.875 25 11.352 1 88.81 181 PHE A O 1
ATOM 1448 N N . LEU A 1 182 ? 15.789 25.406 10.5 1 90.62 182 LEU A N 1
ATOM 1449 C CA . LEU A 1 182 ? 16.172 24.953 9.164 1 90.62 182 LEU A CA 1
ATOM 1450 C C . LEU A 1 182 ? 16.188 26.125 8.188 1 90.62 182 LEU A C 1
ATOM 1452 O O . LEU A 1 182 ? 16.047 25.938 6.977 1 90.62 182 LEU A O 1
ATOM 1456 N N . THR A 1 183 ? 16.406 27.281 8.633 1 90.69 183 THR A N 1
ATOM 1457 C CA . THR A 1 183 ? 16.312 28.5 7.828 1 90.69 183 THR A CA 1
ATOM 1458 C C . THR A 1 183 ? 17.312 28.453 6.668 1 90.69 183 THR A C 1
ATOM 1460 O O . THR A 1 183 ? 16.969 28.828 5.543 1 90.69 183 THR A O 1
ATOM 1463 N N . SER A 1 184 ? 18.516 28.016 6.902 1 89.75 184 SER A N 1
ATOM 1464 C CA . SER A 1 184 ? 19.531 27.953 5.848 1 89.75 184 SER A CA 1
ATOM 1465 C C . SER A 1 184 ? 19.172 26.906 4.801 1 89.75 184 SER A C 1
ATOM 1467 O O . SER A 1 184 ? 19.406 27.094 3.609 1 89.75 184 SER A O 1
ATOM 1469 N N . VAL A 1 185 ? 18.609 25.891 5.289 1 90.25 185 VAL A N 1
ATOM 1470 C CA . VAL A 1 185 ? 18.25 24.781 4.41 1 90.25 185 VAL A CA 1
ATOM 1471 C C . VAL A 1 185 ? 17.031 25.172 3.564 1 90.25 185 VAL A C 1
ATOM 1473 O O . VAL A 1 185 ? 16.922 24.766 2.408 1 90.25 185 VAL A O 1
ATOM 1476 N N . LEU A 1 186 ? 16.219 26.016 4.117 1 92.25 186 LEU A N 1
ATOM 1477 C CA . LEU A 1 186 ? 14.953 26.344 3.467 1 92.25 186 LEU A CA 1
ATOM 1478 C C . LEU A 1 186 ? 15.078 27.609 2.643 1 92.25 186 LEU A C 1
ATOM 1480 O O . LEU A 1 186 ? 14.102 28.062 2.027 1 92.25 186 LEU A O 1
ATOM 1484 N N . GLU A 1 187 ? 16.234 28.094 2.666 1 91.06 187 GLU A N 1
ATOM 1485 C CA . GLU A 1 187 ? 16.438 29.328 1.922 1 91.06 187 GLU A CA 1
ATOM 1486 C C . GLU A 1 187 ? 16.094 29.156 0.447 1 91.06 187 GLU A C 1
ATOM 1488 O O . GLU A 1 187 ? 16.531 28.188 -0.191 1 91.06 187 GLU A O 1
ATOM 1493 N N . GLY A 1 188 ? 15.25 30.031 -0.117 1 90.81 188 GLY A N 1
ATOM 1494 C CA . GLY A 1 188 ? 14.922 30.031 -1.533 1 90.81 188 GLY A CA 1
ATOM 1495 C C . GLY A 1 188 ? 13.75 29.125 -1.875 1 90.81 188 GLY A C 1
ATOM 1496 O O . GLY A 1 188 ? 13.312 29.078 -3.025 1 90.81 188 GLY A O 1
ATOM 1497 N N . VAL A 1 189 ? 13.266 28.422 -0.934 1 93.75 189 VAL A N 1
ATOM 1498 C CA . VAL A 1 189 ? 12.125 27.547 -1.17 1 93.75 189 VAL A CA 1
ATOM 1499 C C . VAL A 1 189 ? 10.859 28.188 -0.59 1 93.75 189 VAL A C 1
ATOM 1501 O O . VAL A 1 189 ? 10.828 28.547 0.588 1 93.75 189 VAL A O 1
ATOM 1504 N N . ASP A 1 190 ? 9.914 28.391 -1.396 1 94.75 190 ASP A N 1
ATOM 1505 C CA . ASP A 1 190 ? 8.641 28.906 -0.905 1 94.75 190 ASP A CA 1
ATOM 1506 C C . ASP A 1 190 ? 7.758 27.781 -0.379 1 94.75 190 ASP A C 1
ATOM 1508 O O . ASP A 1 190 ? 7.184 27.016 -1.16 1 94.75 190 ASP A O 1
ATOM 1512 N N . CYS A 1 191 ? 7.609 27.719 0.899 1 95.75 191 CYS A N 1
ATOM 1513 C CA . CYS A 1 191 ? 6.801 26.688 1.546 1 95.75 191 CYS A CA 1
ATOM 1514 C C . CYS A 1 191 ? 5.535 27.281 2.143 1 95.75 191 CYS A C 1
ATOM 1516 O O . CYS A 1 191 ? 4.906 26.688 3.012 1 95.75 191 CYS A O 1
ATOM 1518 N N . SER A 1 192 ? 5.129 28.438 1.689 1 95.94 192 SER A N 1
ATOM 1519 C CA . SER A 1 192 ? 4.016 29.156 2.295 1 95.94 192 SER A CA 1
ATOM 1520 C C . SER A 1 192 ? 2.717 28.359 2.182 1 95.94 192 SER A C 1
ATOM 1522 O O . SER A 1 192 ? 1.934 28.312 3.131 1 95.94 192 SER A O 1
ATOM 1524 N N . SER A 1 193 ? 2.488 27.766 1.028 1 97.5 193 SER A N 1
ATOM 1525 C CA . SER A 1 193 ? 1.27 27 0.832 1 97.5 193 SER A CA 1
ATOM 1526 C C . SER A 1 193 ? 1.237 25.781 1.749 1 97.5 193 SER A C 1
ATOM 1528 O O . SER A 1 193 ? 0.183 25.422 2.277 1 97.5 193 SER A O 1
ATOM 1530 N N . LEU A 1 194 ? 2.354 25.141 1.895 1 97.81 194 LEU A N 1
ATOM 1531 C CA . LEU A 1 194 ? 2.443 23.984 2.775 1 97.81 194 LEU A CA 1
ATOM 1532 C C . LEU A 1 194 ? 2.154 24.375 4.219 1 97.81 194 LEU A C 1
ATOM 1534 O O . LEU A 1 194 ? 1.427 23.672 4.926 1 97.81 194 LEU A O 1
ATOM 1538 N N . TRP A 1 195 ? 2.736 25.484 4.68 1 97.06 195 TRP A N 1
ATOM 1539 C CA . TRP A 1 195 ? 2.508 25.938 6.043 1 97.06 195 TRP A CA 1
ATOM 1540 C C . TRP A 1 195 ? 1.043 26.312 6.258 1 97.06 195 TRP A C 1
ATOM 1542 O O . TRP A 1 195 ? 0.458 25.984 7.293 1 97.06 195 TRP A O 1
ATOM 1552 N N . ALA A 1 196 ? 0.452 26.953 5.301 1 97.62 196 ALA A N 1
ATOM 1553 C CA . ALA A 1 196 ? -0.962 27.297 5.395 1 97.62 196 ALA A CA 1
ATOM 1554 C C . ALA A 1 196 ? -1.835 26.062 5.473 1 97.62 196 ALA A C 1
ATOM 1556 O O . ALA A 1 196 ? -2.797 26.016 6.246 1 97.62 196 ALA A O 1
ATOM 1557 N N . TRP A 1 197 ? -1.516 25.109 4.652 1 98.19 197 TRP A N 1
ATOM 1558 C CA . TRP A 1 197 ? -2.211 23.828 4.66 1 98.19 197 TRP A CA 1
ATOM 1559 C C . TRP A 1 197 ? -2.1 23.156 6.027 1 98.19 197 TRP A C 1
ATOM 1561 O O . TRP A 1 197 ? -3.1 22.688 6.578 1 98.19 197 TRP A O 1
ATOM 1571 N N . TYR A 1 198 ? -0.882 23.109 6.582 1 97.69 198 TYR A N 1
ATOM 1572 C CA . TYR A 1 198 ? -0.667 22.516 7.891 1 97.69 198 TYR A CA 1
ATOM 1573 C C . TYR A 1 198 ? -1.483 23.234 8.961 1 97.69 198 TYR A C 1
ATOM 1575 O O . TYR A 1 198 ? -2.18 22.594 9.75 1 97.69 198 TYR A O 1
ATOM 1583 N N . GLU A 1 199 ? -1.391 24.531 9 1 97.38 199 GLU A N 1
ATOM 1584 C CA . GLU A 1 199 ? -2.066 25.328 10.016 1 97.38 199 GLU A CA 1
ATOM 1585 C C . GLU A 1 199 ? -3.576 25.109 9.969 1 97.38 199 GLU A C 1
ATOM 1587 O O . GLU A 1 199 ? -4.23 25.031 11.016 1 97.38 199 GLU A O 1
ATOM 1592 N N . LYS A 1 200 ? -4.051 25.047 8.836 1 97.12 200 LYS A N 1
ATOM 1593 C CA . LYS A 1 200 ? -5.48 24.812 8.664 1 97.12 200 LYS A CA 1
ATOM 1594 C C . LYS A 1 200 ? -5.898 23.469 9.25 1 97.12 200 LYS A C 1
ATOM 1596 O O . LYS A 1 200 ? -6.855 23.391 10.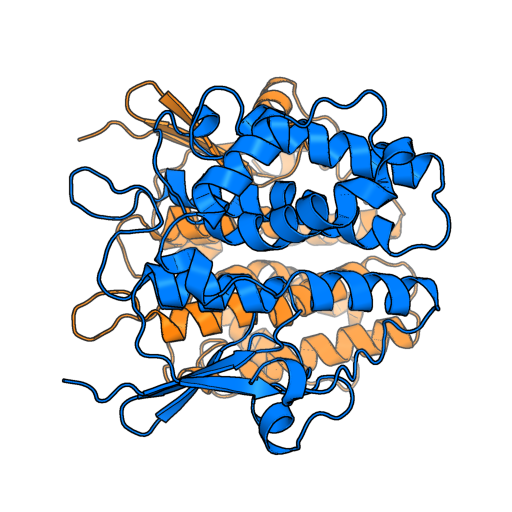016 1 97.12 200 LYS A O 1
ATOM 1601 N N . LEU A 1 201 ? -5.223 22.406 8.875 1 97.44 201 LEU A N 1
ATOM 1602 C CA . LEU A 1 201 ? -5.59 21.078 9.336 1 97.44 201 LEU A CA 1
ATOM 1603 C C . LEU A 1 201 ? -5.293 20.906 10.82 1 97.44 201 LEU A C 1
ATOM 1605 O O . LEU A 1 201 ? -6.051 20.266 11.539 1 97.44 201 LEU A O 1
ATOM 1609 N N . ALA A 1 202 ? -4.176 21.484 11.266 1 96.38 202 ALA A N 1
ATOM 1610 C CA . ALA A 1 202 ? -3.779 21.375 12.664 1 96.38 202 ALA A CA 1
ATOM 1611 C C . ALA A 1 202 ? -4.793 22.047 13.578 1 96.38 202 ALA A C 1
ATOM 1613 O O . ALA A 1 202 ? -4.871 21.75 14.773 1 96.38 202 ALA A O 1
ATOM 1614 N N . ALA A 1 203 ? -5.586 22.953 13.047 1 96.69 203 ALA A N 1
ATOM 1615 C CA . ALA A 1 203 ? -6.559 23.719 13.828 1 96.69 203 ALA A CA 1
ATOM 1616 C C . ALA A 1 203 ? -7.867 22.938 13.977 1 96.69 203 ALA A C 1
ATOM 1618 O O . ALA A 1 203 ? -8.703 23.281 14.812 1 96.69 203 ALA A O 1
ATOM 1619 N N . GLU A 1 204 ? -8.047 21.938 13.188 1 97.06 204 GLU A N 1
ATOM 1620 C CA . GLU A 1 204 ? -9.273 21.156 13.281 1 97.06 204 GLU A CA 1
ATOM 1621 C C . GLU A 1 204 ? -9.398 20.5 14.656 1 97.06 204 GLU A C 1
ATOM 1623 O O . GLU A 1 204 ? -8.406 20.047 15.227 1 97.06 204 GLU A O 1
ATOM 1628 N N . PRO A 1 205 ? -10.609 20.328 15.148 1 96.56 205 PRO A N 1
ATOM 1629 C CA . PRO A 1 205 ? -10.812 19.766 16.484 1 96.56 205 PRO A CA 1
ATOM 1630 C C . PRO A 1 205 ? -10.234 18.359 16.641 1 96.56 205 PRO A C 1
ATOM 1632 O O . PRO A 1 205 ? -9.586 18.062 17.641 1 96.56 205 PRO A O 1
ATOM 1635 N N . TRP A 1 206 ? -10.414 17.531 15.633 1 95.25 206 TRP A N 1
ATOM 1636 C CA . TRP A 1 206 ? -9.914 16.172 15.719 1 95.25 206 TRP A CA 1
ATOM 1637 C C . TRP A 1 206 ? -8.391 16.156 15.734 1 95.25 206 TRP A C 1
ATOM 1639 O O . TRP A 1 206 ? -7.777 15.266 16.344 1 95.25 206 TRP A O 1
ATOM 1649 N N . ALA A 1 207 ? -7.727 17.094 15.109 1 96.44 207 ALA A N 1
ATOM 1650 C CA . ALA A 1 207 ? -6.266 17.141 15.039 1 96.44 207 ALA A CA 1
ATOM 1651 C C . ALA A 1 207 ? -5.676 17.672 16.344 1 96.44 207 ALA A C 1
ATOM 1653 O O . ALA A 1 207 ? -4.617 17.219 16.781 1 96.44 207 ALA A O 1
ATOM 1654 N N . GLN A 1 208 ? -6.34 18.562 16.984 1 95.06 208 GLN A N 1
ATOM 1655 C CA . GLN A 1 208 ? -5.848 19.219 18.188 1 95.06 208 GLN A CA 1
ATOM 1656 C C . GLN A 1 208 ? -5.684 18.219 19.328 1 95.06 208 GLN A C 1
ATOM 1658 O O . GLN A 1 208 ? -4.793 18.359 20.156 1 95.06 208 GLN A O 1
ATOM 1663 N N . THR A 1 209 ? -6.457 17.188 19.266 1 90.06 209 THR A N 1
ATOM 1664 C CA . THR A 1 209 ? -6.441 16.203 20.359 1 90.06 209 THR A CA 1
ATOM 1665 C C . THR A 1 209 ? -5.266 15.25 20.203 1 90.06 209 THR A C 1
ATOM 1667 O O . THR A 1 209 ? -4.918 14.523 21.141 1 90.06 209 THR A O 1
ATOM 1670 N N . ARG A 1 210 ? -4.57 15.273 19.047 1 91.88 210 ARG A N 1
ATOM 1671 C CA . ARG A 1 210 ? -3.572 14.242 18.766 1 91.88 210 ARG A CA 1
ATOM 1672 C C . ARG A 1 210 ? -2.264 14.867 18.297 1 91.88 210 ARG A C 1
ATOM 1674 O O . ARG A 1 210 ? -1.374 14.164 17.812 1 91.88 210 ARG A O 1
ATOM 1681 N N . LYS A 1 211 ? -2.189 16.125 18.406 1 90.38 211 LYS A N 1
ATOM 1682 C CA . LYS A 1 211 ? -0.945 16.797 18.062 1 90.38 211 LYS A CA 1
ATOM 1683 C C . LYS A 1 211 ? 0.166 16.453 19.062 1 90.38 211 LYS A C 1
ATOM 1685 O O . LYS A 1 211 ? -0.087 16.281 20.25 1 90.38 211 LYS A O 1
ATOM 1690 N N . ALA A 1 212 ? 1.364 16.328 18.516 1 87.25 212 ALA A N 1
ATOM 1691 C CA . ALA A 1 212 ? 2.508 16.156 19.406 1 87.25 212 ALA A CA 1
ATOM 1692 C C . ALA A 1 212 ? 2.867 17.484 20.078 1 87.25 212 ALA A C 1
ATOM 1694 O O . ALA A 1 212 ? 2.807 18.547 19.453 1 87.25 212 ALA A O 1
ATOM 1695 N N . PRO A 1 213 ? 3.209 17.406 21.344 1 85.88 213 PRO A N 1
ATOM 1696 C CA . PRO A 1 213 ? 3.627 18.656 21.984 1 85.88 213 PRO A CA 1
ATOM 1697 C C . PRO A 1 213 ? 4.898 19.25 21.375 1 85.88 213 PRO A C 1
ATOM 1699 O O . PRO A 1 213 ? 5.906 18.547 21.25 1 85.88 213 PRO A O 1
ATOM 1702 N N . VAL A 1 214 ? 4.777 20.5 21.078 1 89.19 214 VAL A N 1
ATOM 1703 C CA . VAL A 1 214 ? 5.875 21.172 20.406 1 89.19 214 VAL A CA 1
ATOM 1704 C C . VAL A 1 214 ? 7.156 21.031 21.219 1 89.19 214 VAL A C 1
ATOM 1706 O O . VAL A 1 214 ? 8.227 20.781 20.656 1 89.19 214 VAL A O 1
ATOM 1709 N N . THR A 1 215 ? 7.055 21.172 22.5 1 89.56 215 THR A N 1
ATOM 1710 C CA . THR A 1 215 ? 8.219 21.094 23.375 1 89.56 215 THR A CA 1
ATOM 1711 C C . THR A 1 215 ? 8.898 19.734 23.266 1 89.56 215 THR A C 1
ATOM 1713 O O . THR A 1 215 ? 10.125 19.641 23.266 1 89.56 215 THR A O 1
ATOM 1716 N N . GLN A 1 216 ? 8.117 18.75 23.109 1 87 216 GLN A N 1
ATOM 1717 C CA . GLN A 1 216 ? 8.664 17.406 23.016 1 87 216 GLN A CA 1
ATOM 1718 C C . GLN A 1 216 ? 9.32 17.172 21.656 1 87 216 GLN A C 1
ATOM 1720 O O . GLN A 1 216 ? 10.328 16.469 21.562 1 87 216 GLN A O 1
ATOM 1725 N N . LEU A 1 217 ? 8.758 17.766 20.656 1 89.25 217 LEU A N 1
ATOM 1726 C CA . LEU A 1 217 ? 9.352 17.656 19.328 1 89.25 217 LEU A CA 1
ATOM 1727 C C . LEU A 1 217 ? 10.703 18.375 19.281 1 89.25 217 LEU A C 1
ATOM 1729 O O . LEU A 1 217 ? 11.648 17.875 18.672 1 89.25 217 LEU A O 1
ATOM 1733 N N . LEU A 1 218 ? 10.766 19.453 19.953 1 88.44 218 LEU A N 1
ATOM 1734 C CA . LEU A 1 218 ? 12.023 20.203 20 1 88.44 218 LEU A CA 1
ATOM 1735 C C . LEU A 1 218 ? 13.078 19.453 20.797 1 88.44 218 LEU A C 1
ATOM 1737 O O . LEU A 1 218 ? 14.25 19.438 20.422 1 88.44 218 LEU A O 1
ATOM 1741 N N . ASN A 1 219 ? 12.641 18.828 21.859 1 84.62 219 ASN A N 1
ATOM 1742 C CA . ASN A 1 219 ? 13.555 18 22.641 1 84.62 219 ASN A CA 1
ATOM 1743 C C . ASN A 1 219 ? 14.047 16.797 21.828 1 84.62 219 ASN A C 1
ATOM 1745 O O . ASN A 1 219 ? 15.211 16.406 21.938 1 84.62 219 ASN A O 1
ATOM 1749 N N . LEU A 1 220 ? 13.18 16.297 21.094 1 83.5 220 LEU A N 1
ATOM 1750 C CA . LEU A 1 220 ? 13.555 15.188 20.234 1 83.5 220 LEU A CA 1
ATOM 1751 C C . LEU A 1 220 ? 14.633 15.609 19.234 1 83.5 220 LEU A C 1
ATOM 1753 O O . LEU A 1 220 ? 15.578 14.852 18.984 1 83.5 220 LEU A O 1
ATOM 1757 N N . ARG A 1 221 ? 14.445 16.703 18.672 1 83.5 221 ARG A N 1
ATOM 1758 C CA . ARG A 1 221 ? 15.445 17.219 17.734 1 83.5 221 ARG A CA 1
ATOM 1759 C C . ARG A 1 221 ? 16.797 17.375 18.406 1 83.5 221 ARG A C 1
ATOM 1761 O O . ARG A 1 221 ? 17.828 17.016 17.844 1 83.5 221 ARG A O 1
ATOM 1768 N N . LYS A 1 222 ? 16.781 17.906 19.594 1 83.75 222 LYS A N 1
ATOM 1769 C CA . LYS A 1 222 ? 18.016 18.094 20.344 1 83.75 222 LYS A CA 1
ATOM 1770 C C . LYS A 1 222 ? 18.703 16.766 20.609 1 83.75 222 LYS A C 1
ATOM 1772 O O . LYS A 1 222 ? 19.922 16.656 20.469 1 83.75 222 LYS A O 1
ATOM 1777 N N . LEU A 1 223 ? 17.922 15.836 20.953 1 78.81 223 LEU A N 1
ATOM 1778 C CA . LEU A 1 223 ? 18.469 14.508 21.234 1 78.81 223 LEU A CA 1
ATOM 1779 C C . LEU A 1 223 ? 19.031 13.875 19.969 1 78.81 223 LEU A C 1
ATOM 1781 O O . LEU A 1 223 ? 20.078 13.211 20.016 1 78.81 223 LEU A O 1
ATOM 1785 N N . ALA A 1 224 ? 18.391 14.031 18.906 1 77.56 224 ALA A N 1
ATOM 1786 C CA . ALA A 1 224 ? 18.828 13.469 17.641 1 77.56 224 ALA A CA 1
ATOM 1787 C C . ALA A 1 224 ? 20.172 14.055 17.219 1 77.56 224 ALA A C 1
ATOM 1789 O O . ALA A 1 224 ? 21.047 13.336 16.734 1 77.56 224 ALA A O 1
ATOM 1790 N N . LEU A 1 225 ? 20.375 15.273 17.438 1 79.06 225 LEU A N 1
ATOM 1791 C CA . LEU A 1 225 ? 21.609 15.961 17.062 1 79.06 225 LEU A CA 1
ATOM 1792 C C . LEU A 1 225 ? 22.766 15.531 17.953 1 79.06 225 LEU A C 1
ATOM 1794 O O . LEU A 1 225 ? 23.922 15.555 17.516 1 79.06 225 LEU A O 1
ATOM 1798 N N . ALA A 1 226 ? 22.375 15.078 19.062 1 73.62 226 ALA A N 1
ATOM 1799 C CA . ALA A 1 226 ? 23.406 14.625 20 1 73.62 226 ALA A CA 1
ATOM 1800 C C . ALA A 1 226 ? 23.766 13.156 19.75 1 73.62 226 ALA A C 1
ATOM 1802 O O . ALA A 1 226 ? 24.672 12.617 20.375 1 73.62 226 ALA A O 1
ATOM 1803 N N . GLY A 1 227 ? 23.281 12.547 18.594 1 62.62 227 GLY A N 1
ATOM 1804 C CA . GLY A 1 227 ? 23.516 11.148 18.266 1 62.62 227 GLY A CA 1
ATOM 1805 C C . GLY A 1 227 ? 22.609 10.203 19.031 1 62.62 227 GLY A C 1
ATOM 1806 O O . GLY A 1 227 ? 22.891 9.008 19.125 1 62.62 227 GLY A O 1
ATOM 1807 N N . GLY A 1 228 ? 21.641 10.625 19.703 1 54 228 GLY A N 1
ATOM 1808 C CA . GLY A 1 228 ? 20.812 9.859 20.625 1 54 228 GLY A CA 1
ATOM 1809 C C . GLY A 1 228 ? 19.531 9.344 20 1 54 228 GLY A C 1
ATOM 1810 O O . GLY A 1 228 ? 18.531 9.141 20.688 1 54 228 GLY A O 1
ATOM 1811 N N . PHE A 1 229 ? 19.391 9.273 18.766 1 51.25 229 PHE A N 1
ATOM 1812 C CA . PHE A 1 229 ? 18.125 8.875 18.203 1 51.25 229 PHE A CA 1
ATOM 1813 C C . PHE A 1 229 ? 17.766 7.449 18.594 1 51.25 229 PHE A C 1
ATOM 1815 O O . PHE A 1 229 ? 16.594 7.098 18.703 1 51.25 229 PHE A O 1
ATOM 1822 N N . LYS A 1 230 ? 18.625 6.469 18.375 1 47.09 230 LYS A N 1
ATOM 1823 C CA . LYS A 1 230 ? 18.219 5.07 18.469 1 47.09 230 LYS A CA 1
ATOM 1824 C C . LYS A 1 230 ? 17.391 4.816 19.719 1 47.09 230 LYS A C 1
ATOM 1826 O O . LYS A 1 230 ? 16.641 3.842 19.781 1 47.09 230 LYS A O 1
ATOM 1831 N N . GLY A 1 231 ? 17.562 5.492 20.875 1 41.53 231 GLY A N 1
ATOM 1832 C CA . GLY A 1 231 ? 16.984 5.199 22.172 1 41.53 231 GLY A CA 1
ATOM 1833 C C . GLY A 1 231 ? 16.016 6.262 22.641 1 41.53 231 GLY A C 1
ATOM 1834 O O . GLY A 1 231 ? 16.297 6.996 23.594 1 41.53 231 GLY A O 1
ATOM 1835 N N . LEU A 1 232 ? 15.242 6.742 21.766 1 45.38 232 LEU A N 1
ATOM 1836 C CA . LEU A 1 232 ? 14.391 7.82 22.266 1 45.38 232 LEU A CA 1
ATOM 1837 C C . LEU A 1 232 ? 13.594 7.371 23.484 1 45.38 232 LEU A C 1
ATOM 1839 O O . LEU A 1 232 ? 12.523 6.773 23.344 1 45.38 232 LEU A O 1
ATOM 1843 N N . ASP A 1 233 ? 14.203 6.953 24.562 1 44.19 233 ASP A N 1
ATOM 1844 C CA . ASP A 1 233 ? 13.57 6.762 25.859 1 44.19 233 ASP A CA 1
ATOM 1845 C C . ASP A 1 233 ? 13.016 8.078 26.406 1 44.19 233 ASP A C 1
ATOM 1847 O O . ASP A 1 233 ? 13.68 8.758 27.188 1 44.19 233 ASP A O 1
ATOM 1851 N N . LEU A 1 234 ? 12.414 8.914 25.578 1 46.31 234 LEU A N 1
ATOM 1852 C CA . LEU A 1 234 ? 11.758 10 26.281 1 46.31 234 LEU A CA 1
ATOM 1853 C C . LEU A 1 234 ? 10.719 9.461 27.266 1 46.31 234 LEU A C 1
ATOM 1855 O O . LEU A 1 234 ? 10.094 8.43 27 1 46.31 234 LEU A O 1
ATOM 1859 N N . PRO A 1 235 ? 10.859 9.938 28.531 1 43.66 235 PRO A N 1
ATOM 1860 C CA . PRO A 1 235 ? 9.883 9.484 29.516 1 43.66 235 PRO A CA 1
ATOM 1861 C C . PRO A 1 235 ? 8.445 9.578 29.016 1 43.66 235 PRO A C 1
ATOM 1863 O O . PRO A 1 235 ? 8.062 10.57 28.391 1 43.66 235 PRO A O 1
ATOM 1866 N N . LEU A 1 236 ? 7.781 8.484 29.016 1 45.62 236 LEU A N 1
ATOM 1867 C CA . LEU A 1 236 ? 6.363 8.391 28.688 1 45.62 236 LEU A CA 1
ATOM 1868 C C . LEU A 1 236 ? 5.562 9.438 29.453 1 45.62 236 LEU A C 1
ATOM 1870 O O . LEU A 1 236 ? 4.453 9.797 29.047 1 45.62 236 LEU A O 1
ATOM 1874 N N . SER A 1 237 ? 6.051 9.797 30.656 1 42.12 237 SER A N 1
ATOM 1875 C CA . SER A 1 237 ? 5.359 10.758 31.5 1 42.12 237 SER A CA 1
ATOM 1876 C C . SER A 1 237 ? 5.117 12.07 30.766 1 42.12 237 SER A C 1
ATOM 1878 O O . SER A 1 237 ? 4.27 12.875 31.172 1 42.12 237 SER A O 1
ATOM 1880 N N . LEU A 1 238 ? 5.848 12.312 29.922 1 38.03 238 LEU A N 1
ATOM 1881 C CA . LEU A 1 238 ? 5.672 13.57 29.219 1 38.03 238 LEU A CA 1
ATOM 1882 C C . LEU A 1 238 ? 4.422 13.539 28.344 1 38.03 238 LEU A C 1
ATOM 1884 O O . LEU A 1 238 ? 4.023 14.555 27.781 1 38.03 238 LEU A O 1
ATOM 1888 N N . TYR A 1 239 ? 3.828 12.375 28.25 1 40.59 239 TYR A N 1
ATOM 1889 C CA . TYR A 1 239 ? 2.672 12.266 27.359 1 40.59 239 TYR A CA 1
ATOM 1890 C C . TYR A 1 239 ? 1.386 12.109 28.172 1 40.59 239 TYR A C 1
ATOM 1892 O O . TYR A 1 239 ? 0.317 11.867 27.609 1 40.59 239 TYR A O 1
ATOM 1900 N N . GLU A 1 240 ? 1.463 12.031 29.516 1 33 240 GLU A N 1
ATOM 1901 C CA . GLU A 1 240 ? 0.272 12.102 30.359 1 33 240 GLU A CA 1
ATOM 1902 C C . GLU A 1 240 ? -0.273 13.523 30.422 1 33 240 GLU A C 1
ATOM 1904 O O . GLU A 1 240 ? 0.495 14.484 30.453 1 33 240 GLU A O 1
ATOM 1909 N N . MET B 1 1 ? -24.047 3.432 -18.734 1 40.94 1 MET B N 1
ATOM 1910 C CA . MET B 1 1 ? -22.984 2.537 -18.266 1 40.94 1 MET B CA 1
ATOM 1911 C C . MET B 1 1 ? -21.625 3.182 -18.438 1 40.94 1 MET B C 1
ATOM 1913 O O . MET B 1 1 ? -21.25 3.586 -19.547 1 40.94 1 MET B O 1
ATOM 1917 N N . SER B 1 2 ? -21.109 3.943 -17.547 1 55.88 2 SER B N 1
ATOM 1918 C CA . SER B 1 2 ? -19.938 4.793 -17.75 1 55.88 2 SER B CA 1
ATOM 1919 C C . SER B 1 2 ? -18.859 4.059 -18.547 1 55.88 2 SER B C 1
ATOM 1921 O O . SER B 1 2 ? -18.625 2.869 -18.328 1 55.88 2 SER B O 1
ATOM 1923 N N . ASP B 1 3 ? -18.656 4.398 -19.812 1 77.62 3 ASP B N 1
ATOM 1924 C CA . ASP B 1 3 ? -17.719 3.801 -20.75 1 77.62 3 ASP B CA 1
ATOM 1925 C C . ASP B 1 3 ? -16.297 3.826 -20.188 1 77.62 3 ASP B C 1
ATOM 1927 O O . ASP B 1 3 ? -15.641 4.871 -20.188 1 77.62 3 ASP B O 1
ATOM 1931 N N . THR B 1 4 ? -15.906 2.857 -19.422 1 89.5 4 THR B N 1
ATOM 1932 C CA . THR B 1 4 ? -14.555 2.789 -18.859 1 89.5 4 THR B CA 1
ATOM 1933 C C . THR B 1 4 ? -13.656 1.909 -19.734 1 89.5 4 THR B C 1
ATOM 1935 O O . THR B 1 4 ? -14.031 0.792 -20.078 1 89.5 4 THR B O 1
ATOM 1938 N N . LYS B 1 5 ? -12.578 2.543 -20.281 1 96.44 5 LYS B N 1
ATOM 1939 C CA . LYS B 1 5 ? -11.539 1.809 -21 1 96.44 5 LYS B CA 1
ATOM 1940 C C . LYS B 1 5 ? -10.297 1.616 -20.141 1 96.44 5 LYS B C 1
ATOM 1942 O O . LYS B 1 5 ? -9.828 2.559 -19.5 1 96.44 5 LYS B O 1
ATOM 1947 N N . VAL B 1 6 ? -9.805 0.366 -20.125 1 98.06 6 VAL B N 1
ATOM 1948 C CA . VAL B 1 6 ? -8.641 0.037 -19.312 1 98.06 6 VAL B CA 1
ATOM 1949 C C . VAL B 1 6 ? -7.523 -0.491 -20.203 1 98.06 6 VAL B C 1
ATOM 1951 O O . VAL B 1 6 ? -7.723 -1.44 -20.969 1 98.06 6 VAL B O 1
ATOM 1954 N N . GLU B 1 7 ? -6.344 0.131 -20.141 1 98.44 7 GLU B N 1
ATOM 1955 C CA . GLU B 1 7 ? -5.129 -0.316 -20.828 1 98.44 7 GLU B CA 1
ATOM 1956 C C . GLU B 1 7 ? -4.031 -0.658 -19.828 1 98.44 7 GLU B C 1
ATOM 1958 O O . GLU B 1 7 ? -3.588 0.203 -19.062 1 98.44 7 GLU B O 1
ATOM 1963 N N . LEU B 1 8 ? -3.658 -1.875 -19.859 1 98.31 8 LEU B N 1
ATOM 1964 C CA . LEU B 1 8 ? -2.607 -2.348 -18.953 1 98.31 8 LEU B CA 1
ATOM 1965 C C . LEU B 1 8 ? -1.297 -2.539 -19.719 1 98.31 8 LEU B C 1
ATOM 1967 O O . LEU B 1 8 ? -1.219 -3.359 -20.641 1 98.31 8 LEU B O 1
ATOM 1971 N N . VAL B 1 9 ? -0.299 -1.774 -19.359 1 97.69 9 VAL B N 1
ATOM 1972 C CA . VAL B 1 9 ? 1.021 -1.816 -19.984 1 97.69 9 VAL B CA 1
ATOM 1973 C C . VAL B 1 9 ? 1.949 -2.711 -19.172 1 97.69 9 VAL B C 1
ATOM 1975 O O . VAL B 1 9 ? 2.146 -2.484 -17.969 1 97.69 9 VAL B O 1
ATOM 1978 N N . VAL B 1 10 ? 2.523 -3.725 -19.844 1 95.25 10 VAL B N 1
ATOM 1979 C CA . VAL B 1 10 ? 3.287 -4.723 -19.094 1 95.25 10 VAL B CA 1
ATOM 1980 C C . VAL B 1 10 ? 4.535 -5.113 -19.891 1 95.25 10 VAL B C 1
ATOM 1982 O O . VAL B 1 10 ? 4.641 -4.812 -21.078 1 95.25 10 VAL B O 1
ATOM 1985 N N . HIS B 1 11 ? 5.496 -5.566 -19.156 1 90.19 11 HIS B N 1
ATOM 1986 C CA . HIS B 1 11 ? 6.559 -6.391 -19.719 1 90.19 11 HIS B CA 1
ATOM 1987 C C . HIS B 1 11 ? 6.348 -7.863 -19.375 1 90.19 11 HIS B C 1
ATOM 1989 O O . HIS B 1 11 ? 6.062 -8.211 -18.234 1 90.19 11 HIS B O 1
ATOM 1995 N N . PRO B 1 12 ? 6.441 -8.672 -20.281 1 80.94 12 PRO B N 1
ATOM 1996 C CA . PRO B 1 12 ? 6.039 -10.062 -20.094 1 80.94 12 PRO B CA 1
ATOM 1997 C C . PRO B 1 12 ? 6.875 -10.781 -19.047 1 80.94 12 PRO B C 1
ATOM 1999 O O . PRO B 1 12 ? 6.418 -11.766 -18.453 1 80.94 12 PRO B O 1
ATOM 2002 N N . LEU B 1 13 ? 8.016 -10.344 -18.734 1 87.44 13 LEU B N 1
ATOM 2003 C CA . LEU B 1 13 ? 8.891 -11.086 -17.844 1 87.44 13 LEU B CA 1
ATOM 2004 C C . LEU B 1 13 ? 8.977 -10.406 -16.469 1 87.44 13 LEU B C 1
ATOM 2006 O O . LEU B 1 13 ? 9.711 -10.867 -15.594 1 87.44 13 LEU B O 1
ATOM 2010 N N . CYS B 1 14 ? 8.328 -9.352 -16.344 1 91.56 14 CYS B N 1
ATOM 2011 C CA . CYS B 1 14 ? 8.344 -8.656 -15.055 1 91.56 14 CYS B CA 1
ATOM 2012 C C . CYS B 1 14 ? 7.359 -9.289 -14.078 1 91.56 14 CYS B C 1
ATOM 2014 O O . CYS B 1 14 ? 6.152 -9.297 -14.328 1 91.56 14 CYS B O 1
ATOM 2016 N N . PRO B 1 15 ? 7.891 -9.805 -13.023 1 94.81 15 PRO B N 1
ATOM 2017 C CA . PRO B 1 15 ? 6.988 -10.461 -12.07 1 94.81 15 PRO B CA 1
ATOM 2018 C C . PRO B 1 15 ? 5.984 -9.5 -11.453 1 94.81 15 PRO B C 1
ATOM 2020 O O . PRO B 1 15 ? 4.879 -9.906 -11.078 1 94.81 15 PRO B O 1
ATOM 2023 N N . TYR B 1 16 ? 6.301 -8.281 -11.312 1 96.44 16 TYR B N 1
ATOM 2024 C CA . TYR B 1 16 ? 5.375 -7.289 -10.773 1 96.44 16 TYR B CA 1
ATOM 2025 C C . TYR B 1 16 ? 4.246 -7.008 -11.758 1 96.44 16 TYR B C 1
ATOM 2027 O O . TYR B 1 16 ? 3.092 -6.844 -11.359 1 96.44 16 TYR B O 1
ATOM 2035 N N . ALA B 1 17 ? 4.57 -6.914 -13.031 1 96.56 17 ALA B N 1
ATOM 2036 C CA . ALA B 1 17 ? 3.533 -6.785 -14.055 1 96.56 17 ALA B CA 1
ATOM 2037 C C . ALA B 1 17 ? 2.627 -8.016 -14.07 1 96.56 17 ALA B C 1
ATOM 2039 O O . ALA B 1 17 ? 1.424 -7.902 -14.312 1 96.56 17 ALA B O 1
ATOM 2040 N N . GLN B 1 18 ? 3.199 -9.133 -13.844 1 96.81 18 GLN B N 1
ATOM 2041 C CA . GLN B 1 18 ? 2.439 -10.375 -13.867 1 96.81 18 GLN B CA 1
ATOM 2042 C C . GLN B 1 18 ? 1.419 -10.422 -12.734 1 96.81 18 GLN B C 1
ATOM 2044 O O . GLN B 1 18 ? 0.374 -11.062 -12.852 1 96.81 18 GLN B O 1
ATOM 2049 N N . ARG B 1 19 ? 1.667 -9.781 -11.57 1 98.06 19 ARG B N 1
ATOM 2050 C CA . ARG B 1 19 ? 0.662 -9.625 -10.523 1 98.06 19 ARG B CA 1
ATOM 2051 C C . ARG B 1 19 ? -0.641 -9.07 -11.094 1 98.06 19 ARG B C 1
ATOM 2053 O O . ARG B 1 19 ? -1.716 -9.617 -10.844 1 98.06 19 ARG B O 1
ATOM 2060 N N . ALA B 1 20 ? -0.487 -8 -11.82 1 98.38 20 ALA B N 1
ATOM 2061 C CA . ALA B 1 20 ? -1.646 -7.336 -12.414 1 98.38 20 ALA B CA 1
ATOM 2062 C C . ALA B 1 20 ? -2.293 -8.203 -13.484 1 98.38 20 ALA B C 1
ATOM 2064 O O . ALA B 1 20 ? -3.52 -8.242 -13.602 1 98.38 20 ALA B O 1
ATOM 2065 N N . LEU B 1 21 ? -1.472 -8.883 -14.242 1 97.75 21 LEU B N 1
ATOM 2066 C CA . LEU B 1 21 ? -1.988 -9.773 -15.281 1 97.75 21 LEU B CA 1
ATOM 2067 C C . LEU B 1 21 ? -2.814 -10.898 -14.672 1 97.75 21 LEU B C 1
ATOM 2069 O O . LEU B 1 21 ? -3.922 -11.18 -15.133 1 97.75 21 LEU B O 1
ATOM 2073 N N . TYR B 1 22 ? -2.264 -11.539 -13.648 1 97.94 22 TYR B N 1
ATOM 2074 C CA . TYR B 1 22 ? -2.994 -12.602 -12.969 1 97.94 22 TYR B CA 1
ATOM 2075 C C . TYR B 1 22 ? -4.301 -12.086 -12.391 1 97.94 22 TYR B C 1
ATOM 2077 O O . TYR B 1 22 ? -5.344 -12.734 -12.5 1 97.94 22 TYR B O 1
ATOM 2085 N N . THR B 1 23 ? -4.27 -10.93 -11.766 1 98.38 23 THR B N 1
ATOM 2086 C CA . THR B 1 23 ? -5.469 -10.367 -11.148 1 98.38 23 THR B CA 1
ATOM 2087 C C . THR B 1 23 ? -6.516 -10.039 -12.203 1 98.38 23 THR B C 1
ATOM 2089 O O . THR B 1 23 ? -7.703 -10.297 -12.016 1 98.38 23 THR B O 1
ATOM 2092 N N . ALA B 1 24 ? -6.074 -9.438 -13.305 1 97.94 24 ALA B N 1
ATOM 2093 C CA . ALA B 1 24 ? -6.988 -9.125 -14.398 1 97.94 24 ALA B CA 1
ATOM 2094 C C . ALA B 1 24 ? -7.668 -10.383 -14.93 1 97.94 24 ALA B C 1
ATOM 2096 O O . ALA B 1 24 ? -8.867 -10.383 -15.203 1 97.94 24 ALA B O 1
ATOM 2097 N N . ALA B 1 25 ? -6.879 -11.391 -15.109 1 97.38 25 ALA B N 1
ATOM 2098 C CA . ALA B 1 25 ? -7.418 -12.648 -15.617 1 97.38 25 ALA B CA 1
ATOM 2099 C C . ALA B 1 25 ? -8.398 -13.266 -14.625 1 97.38 25 ALA B C 1
ATOM 2101 O O . ALA B 1 25 ? -9.484 -13.711 -15 1 97.38 25 ALA B O 1
ATOM 2102 N N . PHE B 1 26 ? -8 -13.32 -13.352 1 97.62 26 PHE B N 1
ATOM 2103 C CA . PHE B 1 26 ? -8.82 -13.898 -12.297 1 97.62 26 PHE B CA 1
ATOM 2104 C C . PHE B 1 26 ? -10.164 -13.188 -12.195 1 97.62 26 PHE B C 1
ATOM 2106 O O . PHE B 1 26 ? -11.203 -13.82 -12 1 97.62 26 PHE B O 1
ATOM 2113 N N . LYS B 1 27 ? -10.148 -11.852 -12.344 1 97.44 27 LYS B N 1
ATOM 2114 C CA . LYS B 1 27 ? -11.336 -11.023 -12.188 1 97.44 27 LYS B CA 1
ATOM 2115 C C . LYS B 1 27 ? -12.047 -10.805 -13.523 1 97.44 27 LYS B C 1
ATOM 2117 O O . LYS B 1 27 ? -13.078 -10.141 -13.586 1 97.44 27 LYS B O 1
ATOM 2122 N N . SER B 1 28 ? -11.5 -11.305 -14.57 1 96.69 28 SER B N 1
ATOM 2123 C CA . SER B 1 28 ? -12.023 -11.133 -15.922 1 96.69 28 SER B CA 1
ATOM 2124 C C . SER B 1 28 ? -12.172 -9.656 -16.281 1 96.69 28 SER B C 1
ATOM 2126 O O . SER B 1 28 ? -13.211 -9.234 -16.797 1 96.69 28 SER B O 1
ATOM 2128 N N . VAL B 1 29 ? -11.18 -8.922 -15.945 1 97.06 29 VAL B N 1
ATOM 2129 C CA . VAL B 1 29 ? -11.148 -7.504 -16.281 1 97.06 29 VAL B CA 1
ATOM 2130 C C . VAL B 1 29 ? -10.945 -7.32 -17.781 1 97.06 29 VAL B C 1
ATOM 2132 O O . VAL B 1 29 ? -10.023 -7.891 -18.359 1 97.06 29 VAL B O 1
ATOM 2135 N N . PRO B 1 30 ? -11.805 -6.574 -18.391 1 96.25 30 PRO B N 1
ATOM 2136 C CA . PRO B 1 30 ? -11.633 -6.332 -19.828 1 96.25 30 PRO B CA 1
ATOM 2137 C C . PRO B 1 30 ? -10.547 -5.305 -20.125 1 96.25 30 PRO B C 1
ATOM 2139 O O . PRO B 1 30 ? -10.828 -4.258 -20.719 1 96.25 30 PRO B O 1
ATOM 2142 N N . ALA B 1 31 ? -9.367 -5.625 -19.922 1 97.38 31 ALA B N 1
ATOM 2143 C CA . ALA B 1 31 ? -8.234 -4.727 -20.125 1 97.38 31 ALA B CA 1
ATOM 2144 C C . ALA B 1 31 ? -7.508 -5.051 -21.422 1 97.38 31 ALA B C 1
ATOM 2146 O O . ALA B 1 31 ? -7.32 -6.223 -21.766 1 97.38 31 ALA B O 1
ATOM 2147 N N . GLU B 1 32 ? -7.207 -4.043 -22.156 1 97.94 32 GLU B N 1
ATOM 2148 C CA . GLU B 1 32 ? -6.266 -4.207 -23.25 1 97.94 32 GLU B CA 1
ATOM 2149 C C . GLU B 1 32 ? -4.832 -4.324 -22.75 1 97.94 32 GLU B C 1
ATOM 2151 O O . GLU B 1 32 ? -4.344 -3.445 -22.031 1 97.94 32 GLU B O 1
ATOM 2156 N N . ILE B 1 33 ? -4.203 -5.414 -23.141 1 96.75 33 ILE B N 1
ATOM 2157 C CA . ILE B 1 33 ? -2.842 -5.648 -22.688 1 96.75 33 ILE B CA 1
ATOM 2158 C C . ILE B 1 33 ? -1.849 -5.121 -23.719 1 96.75 33 ILE B C 1
ATOM 2160 O O . ILE B 1 33 ? -1.897 -5.504 -24.891 1 96.75 33 ILE B O 1
ATOM 2164 N N . ILE B 1 34 ? -1.007 -4.219 -23.281 1 95.88 34 ILE B N 1
ATOM 2165 C CA . ILE B 1 34 ? -0.005 -3.617 -24.156 1 95.88 34 ILE B CA 1
ATOM 2166 C C . ILE B 1 34 ? 1.394 -3.982 -23.672 1 95.88 34 ILE B C 1
ATOM 2168 O O . ILE B 1 34 ? 1.757 -3.68 -22.531 1 95.88 34 ILE B O 1
ATOM 2172 N N . HIS B 1 35 ? 2.146 -4.613 -24.531 1 92.06 35 HIS B N 1
ATOM 2173 C CA . HIS B 1 35 ? 3.508 -4.996 -24.172 1 92.06 35 HIS B CA 1
ATOM 2174 C C . HIS B 1 35 ? 4.5 -3.895 -24.516 1 92.06 35 HIS B C 1
ATOM 2176 O O . HIS B 1 35 ? 4.387 -3.262 -25.578 1 92.06 35 HIS B O 1
ATOM 2182 N N . VAL B 1 36 ? 5.457 -3.623 -23.594 1 90.88 36 VAL B N 1
ATOM 2183 C CA . VAL B 1 36 ? 6.465 -2.602 -23.859 1 90.88 36 VAL B CA 1
ATOM 2184 C C . VAL B 1 36 ? 7.855 -3.164 -23.562 1 90.88 36 VAL B C 1
ATOM 2186 O O . VAL B 1 36 ? 7.996 -4.145 -22.828 1 90.88 36 VAL B O 1
ATOM 2189 N N . SER B 1 37 ? 8.852 -2.479 -24.219 1 84.38 37 SER B N 1
ATOM 2190 C CA . SER B 1 37 ? 10.25 -2.73 -23.906 1 84.38 37 SER B CA 1
ATOM 2191 C C . SER B 1 37 ? 10.758 -1.765 -22.828 1 84.38 37 SER B C 1
ATOM 2193 O O . SER B 1 37 ? 10.445 -0.572 -22.875 1 84.38 37 SER B O 1
ATOM 2195 N N . LEU B 1 38 ? 11.461 -2.312 -21.891 1 83.25 38 LEU B N 1
ATOM 2196 C CA . LEU B 1 38 ? 12 -1.459 -20.844 1 83.25 38 LEU B CA 1
ATOM 2197 C C . LEU B 1 38 ? 13.375 -0.919 -21.219 1 83.25 38 LEU B C 1
ATOM 2199 O O . LEU B 1 38 ? 13.836 0.078 -20.656 1 83.25 38 LEU B O 1
ATOM 2203 N N . ALA B 1 39 ? 14 -1.577 -22.125 1 77.94 39 ALA B N 1
ATOM 2204 C CA . ALA B 1 39 ? 15.32 -1.15 -22.578 1 77.94 39 ALA B CA 1
ATOM 2205 C C . ALA B 1 39 ? 15.219 0.105 -23.438 1 77.94 39 ALA B C 1
ATOM 2207 O O . ALA B 1 39 ? 16.094 0.975 -23.391 1 77.94 39 ALA B O 1
ATOM 2208 N N . ASN B 1 40 ? 14.234 0.2 -24.25 1 83.88 40 ASN B N 1
ATOM 2209 C CA . ASN B 1 40 ? 13.969 1.343 -25.125 1 83.88 40 ASN B CA 1
ATOM 2210 C C . ASN B 1 40 ? 12.508 1.791 -25.031 1 83.88 40 ASN B C 1
ATOM 2212 O O . ASN B 1 40 ? 11.742 1.616 -25.969 1 83.88 40 ASN B O 1
ATOM 2216 N N . PRO B 1 41 ? 12.234 2.395 -23.938 1 86.94 41 PRO B N 1
ATOM 2217 C CA . PRO B 1 41 ? 10.836 2.764 -23.75 1 86.94 41 PRO B CA 1
ATOM 2218 C C . PRO B 1 41 ? 10.367 3.838 -24.719 1 86.94 41 PRO B C 1
ATOM 2220 O O . PRO B 1 41 ? 11.062 4.836 -24.938 1 86.94 41 PRO B O 1
ATOM 2223 N N . GLU B 1 42 ? 9.281 3.629 -25.312 1 92.06 42 GLU B N 1
ATOM 2224 C CA . GLU B 1 42 ? 8.68 4.59 -26.234 1 92.06 42 GLU B CA 1
ATOM 2225 C C . GLU B 1 42 ? 8.195 5.832 -25.5 1 92.06 42 GLU B C 1
ATOM 2227 O O . GLU B 1 42 ? 7.887 5.77 -24.297 1 92.06 42 GLU B O 1
ATOM 2232 N N . ALA B 1 43 ? 8.023 6.918 -26.25 1 94.62 43 ALA B N 1
ATOM 2233 C CA . ALA B 1 43 ? 7.68 8.211 -25.656 1 94.62 43 ALA B CA 1
ATOM 2234 C C . ALA B 1 43 ? 6.301 8.172 -25 1 94.62 43 ALA B C 1
ATOM 2236 O O . ALA B 1 43 ? 6.098 8.75 -23.938 1 94.62 43 ALA B O 1
ATOM 2237 N N . TRP B 1 44 ? 5.406 7.477 -25.672 1 95.19 44 TRP B N 1
ATOM 2238 C CA . TRP B 1 44 ? 4.051 7.418 -25.125 1 95.19 44 TRP B CA 1
ATOM 2239 C C . TRP B 1 44 ? 4.035 6.727 -23.766 1 95.19 44 TRP B C 1
ATOM 2241 O O . TRP B 1 44 ? 3.225 7.066 -22.906 1 95.19 44 TRP B O 1
ATOM 2251 N N . PHE B 1 45 ? 4.938 5.727 -23.609 1 95.5 45 PHE B N 1
ATOM 2252 C CA . PHE B 1 45 ? 5.012 4.992 -22.344 1 95.5 45 PHE B CA 1
ATOM 2253 C C . PHE B 1 45 ? 5.562 5.879 -21.234 1 95.5 45 PHE B C 1
ATOM 2255 O O . PHE B 1 45 ? 5.023 5.898 -20.125 1 95.5 45 PHE B O 1
ATOM 2262 N N . LEU B 1 46 ? 6.516 6.691 -21.531 1 94.25 46 LEU B N 1
ATOM 2263 C CA . LEU B 1 46 ? 7.113 7.586 -20.547 1 94.25 46 LEU B CA 1
ATOM 2264 C C . LEU B 1 46 ? 6.152 8.711 -20.188 1 94.25 46 LEU B C 1
ATOM 2266 O O . LEU B 1 46 ? 6.219 9.258 -19.078 1 94.25 46 LEU B O 1
ATOM 2270 N N . ASP B 1 47 ? 5.277 9.047 -21.125 1 94.56 47 ASP B N 1
ATOM 2271 C CA . ASP B 1 47 ? 4.219 10.008 -20.812 1 94.56 47 ASP B CA 1
ATOM 2272 C C . ASP B 1 47 ? 3.234 9.43 -19.797 1 94.56 47 ASP B C 1
ATOM 2274 O O . ASP B 1 47 ? 2.682 10.156 -18.969 1 94.56 47 ASP B O 1
ATOM 2278 N N . LEU B 1 48 ? 3.029 8.141 -19.891 1 95.19 48 LEU B N 1
ATOM 2279 C CA . LEU B 1 48 ? 2.131 7.449 -18.969 1 95.19 48 LEU B CA 1
ATOM 2280 C C . LEU B 1 48 ? 2.785 7.258 -17.609 1 95.19 48 LEU B C 1
ATOM 2282 O O . LEU B 1 48 ? 2.148 7.477 -16.578 1 95.19 48 LEU B O 1
ATOM 2286 N N . ASN B 1 49 ? 3.98 6.871 -17.641 1 94.75 49 ASN B N 1
ATOM 2287 C CA . ASN B 1 49 ? 4.77 6.648 -16.422 1 94.75 49 ASN B CA 1
ATOM 2288 C C . ASN B 1 49 ? 6.203 7.137 -16.594 1 94.75 49 ASN B C 1
ATOM 2290 O O . ASN B 1 49 ? 7.062 6.398 -17.078 1 94.75 49 ASN B O 1
ATOM 2294 N N . PRO B 1 50 ? 6.484 8.297 -16.094 1 91.5 50 PRO B N 1
ATOM 2295 C CA . PRO B 1 50 ? 7.809 8.898 -16.281 1 91.5 50 PRO B CA 1
ATOM 2296 C C . PRO B 1 50 ? 8.938 8.039 -15.719 1 91.5 50 PRO B C 1
ATOM 2298 O O . PRO B 1 50 ? 10.086 8.18 -16.141 1 91.5 50 PRO B O 1
ATOM 2301 N N . LEU B 1 51 ? 8.617 7.184 -14.766 1 89.81 51 LEU B N 1
ATOM 2302 C CA . LEU B 1 51 ? 9.633 6.316 -14.188 1 89.81 51 LEU B CA 1
ATOM 2303 C C . LEU B 1 51 ? 9.938 5.141 -15.117 1 89.81 51 LEU B C 1
ATOM 2305 O O . LEU B 1 51 ? 10.93 4.434 -14.922 1 89.81 51 LEU B O 1
ATOM 2309 N N . GLY B 1 52 ? 9.078 4.918 -16.094 1 90.94 52 GLY B N 1
ATOM 2310 C CA . GLY B 1 52 ? 9.297 3.84 -17.047 1 90.94 52 GLY B CA 1
ATOM 2311 C C . GLY B 1 52 ? 9.148 2.461 -16.438 1 90.94 52 GLY B C 1
ATOM 2312 O O . GLY B 1 52 ? 9.852 1.525 -16.828 1 90.94 52 GLY B O 1
ATOM 2313 N N . GLU B 1 53 ? 8.312 2.332 -15.453 1 92 53 GLU B N 1
ATOM 2314 C CA . GLU B 1 53 ? 8.141 1.062 -14.75 1 92 53 GLU B CA 1
ATOM 2315 C C . GLU B 1 53 ? 6.844 0.374 -15.172 1 92 53 GLU B C 1
ATOM 2317 O O . GLU B 1 53 ? 5.875 1.038 -15.555 1 92 53 GLU B O 1
ATOM 2322 N N . VAL B 1 54 ? 6.84 -0.892 -15.148 1 95.06 54 VAL B N 1
ATOM 2323 C CA . VAL B 1 54 ? 5.645 -1.697 -15.367 1 95.06 54 VAL B CA 1
ATOM 2324 C C . VAL B 1 54 ? 5.309 -2.486 -14.109 1 95.06 54 VAL B C 1
ATOM 2326 O O . VAL B 1 54 ? 6.191 -2.785 -13.297 1 95.06 54 VAL B O 1
ATOM 2329 N N . PRO B 1 55 ? 4.062 -2.791 -13.883 1 97.81 55 PRO B N 1
ATOM 2330 C CA . PRO B 1 55 ? 2.918 -2.441 -14.727 1 97.81 55 PRO B CA 1
ATOM 2331 C C . PRO B 1 55 ? 2.529 -0.97 -14.617 1 97.81 55 PRO B C 1
ATOM 2333 O O . PRO B 1 55 ? 2.807 -0.33 -13.594 1 97.81 55 PRO B O 1
ATOM 2336 N N . SER B 1 56 ? 2.074 -0.48 -15.641 1 98.12 56 SER B N 1
ATOM 2337 C CA . SER B 1 56 ? 1.352 0.787 -15.68 1 98.12 56 SER B CA 1
ATOM 2338 C C . SER B 1 56 ? -0.036 0.612 -16.281 1 98.12 56 SER B C 1
ATOM 2340 O O . SER B 1 56 ? -0.254 -0.288 -17.094 1 98.12 56 SER B O 1
ATOM 2342 N N . CYS B 1 57 ? -0.997 1.444 -15.891 1 98.69 57 CYS B N 1
ATOM 2343 C CA . CYS B 1 57 ? -2.377 1.268 -16.328 1 98.69 57 CYS B CA 1
ATOM 2344 C C . CYS B 1 57 ? -3.023 2.611 -16.656 1 98.69 57 CYS B C 1
ATOM 2346 O O . CYS B 1 57 ? -2.971 3.539 -15.844 1 98.69 57 CYS B O 1
ATOM 2348 N N . LYS B 1 58 ? -3.496 2.717 -17.812 1 98.12 58 LYS B N 1
ATOM 2349 C CA . LYS B 1 58 ? -4.258 3.889 -18.25 1 98.12 58 LYS B CA 1
ATOM 2350 C C . LYS B 1 58 ? -5.758 3.617 -18.188 1 98.12 58 LYS B C 1
ATOM 2352 O O . LYS B 1 58 ? -6.246 2.664 -18.797 1 98.12 58 LYS B O 1
ATOM 2357 N N . VAL B 1 59 ? -6.52 4.422 -17.422 1 97.69 59 VAL B N 1
ATOM 2358 C CA . VAL B 1 59 ? -7.969 4.297 -17.312 1 97.69 59 VAL B CA 1
ATOM 2359 C C . VAL B 1 59 ? -8.641 5.531 -17.922 1 97.69 59 VAL B C 1
ATOM 2361 O O . VAL B 1 59 ? -8.344 6.66 -17.516 1 97.69 59 VAL B O 1
ATOM 2364 N N . THR B 1 60 ? -9.469 5.309 -18.859 1 96.19 60 THR B N 1
ATOM 2365 C CA . THR B 1 60 ? -10.266 6.383 -19.453 1 96.19 60 THR B CA 1
ATOM 2366 C C . THR B 1 60 ? -11.727 6.258 -19.031 1 96.19 60 THR B C 1
ATOM 2368 O O . THR B 1 60 ? -12.367 5.246 -19.312 1 96.19 60 THR B O 1
ATOM 2371 N N . ARG B 1 61 ? -12.195 7.27 -18.312 1 91.5 61 ARG B N 1
ATOM 2372 C CA . ARG B 1 61 ? -13.57 7.309 -17.828 1 91.5 61 ARG B CA 1
ATOM 2373 C C . ARG B 1 61 ? -14.203 8.672 -18.078 1 91.5 61 ARG B C 1
ATOM 2375 O O . ARG B 1 61 ? -13.695 9.695 -17.609 1 91.5 61 ARG B O 1
ATOM 2382 N N . ASP B 1 62 ? -15.305 8.703 -18.766 1 87.5 62 ASP B N 1
ATOM 2383 C CA . ASP B 1 62 ? -16.047 9.922 -19.047 1 87.5 62 ASP B CA 1
ATOM 2384 C C . ASP B 1 62 ? -15.133 10.992 -19.656 1 87.5 62 ASP B C 1
ATOM 2386 O O . ASP B 1 62 ? -15.164 12.148 -19.234 1 87.5 62 ASP B O 1
ATOM 2390 N N . GLY B 1 63 ? -14.234 10.57 -20.484 1 88.38 63 GLY B N 1
ATOM 2391 C CA . GLY B 1 63 ? -13.359 11.477 -21.219 1 88.38 63 GLY B CA 1
ATOM 2392 C C . GLY B 1 63 ? -12.125 11.875 -20.422 1 88.38 63 GLY B C 1
ATOM 2393 O O . GLY B 1 63 ? -11.25 12.562 -20.938 1 88.38 63 GLY B O 1
ATOM 2394 N N . GLN B 1 64 ? -12.055 11.453 -19.234 1 91 64 GLN B N 1
ATOM 2395 C CA . GLN B 1 64 ? -10.898 11.75 -18.406 1 91 64 GLN B CA 1
ATOM 2396 C C . GLN B 1 64 ? -9.93 10.57 -18.359 1 91 64 GLN B C 1
ATOM 2398 O O . GLN B 1 64 ? -10.352 9.414 -18.312 1 91 64 GLN B O 1
ATOM 2403 N N . VAL B 1 65 ? -8.633 10.898 -18.391 1 94.69 65 VAL B N 1
ATOM 2404 C CA . VAL B 1 65 ? -7.598 9.867 -18.359 1 94.69 65 VAL B CA 1
ATOM 2405 C C . VAL B 1 65 ? -6.926 9.836 -17 1 94.69 65 VAL B C 1
ATOM 2407 O O . VAL B 1 65 ? -6.52 10.883 -16.469 1 94.69 65 VAL B O 1
ATOM 2410 N N . PHE B 1 66 ? -6.871 8.648 -16.484 1 95.56 66 PHE B N 1
ATOM 2411 C CA . PHE B 1 66 ? -6.164 8.422 -15.227 1 95.56 66 PHE B CA 1
ATOM 2412 C C . PHE B 1 66 ? -4.988 7.469 -15.43 1 95.56 66 PHE B C 1
ATOM 2414 O O . PHE B 1 66 ? -5.109 6.477 -16.156 1 95.56 66 PHE B O 1
ATOM 2421 N N . LYS B 1 67 ? -3.877 7.82 -14.828 1 96.88 67 LYS B N 1
ATOM 2422 C CA . LYS B 1 67 ? -2.666 7.012 -14.914 1 96.88 67 LYS B CA 1
ATOM 2423 C C . LYS B 1 67 ? -2.383 6.301 -13.586 1 96.88 67 LYS B C 1
ATOM 2425 O O . LYS B 1 67 ? -2.139 6.953 -12.57 1 96.88 67 LYS B O 1
ATOM 2430 N N . LEU B 1 68 ? -2.469 5.004 -13.641 1 98 68 LEU B N 1
ATOM 2431 C CA . LEU B 1 68 ? -2.225 4.195 -12.453 1 98 68 LEU B CA 1
ATOM 2432 C C . LEU B 1 68 ? -0.885 3.475 -12.547 1 98 68 LEU B C 1
ATOM 2434 O O . LEU B 1 68 ? -0.498 3.02 -13.625 1 98 68 LEU B O 1
ATOM 2438 N N . THR B 1 69 ? -0.201 3.398 -11.359 1 97.25 69 THR B N 1
ATOM 2439 C CA . THR B 1 69 ? 1.08 2.703 -11.297 1 97.25 69 THR B CA 1
ATOM 2440 C C . THR B 1 69 ? 1.148 1.81 -10.062 1 97.25 69 THR B C 1
ATOM 2442 O O . THR B 1 69 ? 0.196 1.745 -9.281 1 97.25 69 THR B O 1
ATOM 2445 N N . GLU B 1 70 ? 2.229 1.078 -9.945 1 96.75 70 GLU B N 1
ATOM 2446 C CA . GLU B 1 70 ? 2.494 0.158 -8.844 1 96.75 70 GLU B CA 1
ATOM 2447 C C . GLU B 1 70 ? 1.662 -1.114 -8.977 1 96.75 70 GLU B C 1
ATOM 2449 O O . GLU B 1 70 ? 0.434 -1.054 -9.055 1 96.75 70 GLU B O 1
ATOM 2454 N N . SER B 1 71 ? 2.275 -2.197 -8.914 1 98 71 SER B N 1
ATOM 2455 C CA . SER B 1 71 ? 1.643 -3.482 -9.195 1 98 71 SER B CA 1
ATOM 2456 C C . SER B 1 71 ? 0.561 -3.803 -8.164 1 98 71 SER B C 1
ATOM 2458 O O . SER B 1 71 ? -0.529 -4.254 -8.523 1 98 71 SER B O 1
ATOM 2460 N N . LEU B 1 72 ? 0.838 -3.537 -6.871 1 98.25 72 LEU B N 1
ATOM 2461 C CA . LEU B 1 72 ? -0.128 -3.834 -5.82 1 98.25 72 LEU B CA 1
ATOM 2462 C C . LEU B 1 72 ? -1.379 -2.977 -5.973 1 98.25 72 LEU B C 1
ATOM 2464 O O . LEU B 1 72 ? -2.5 -3.48 -5.863 1 98.25 72 LEU B O 1
ATOM 2468 N N . ASN B 1 73 ? -1.194 -1.707 -6.285 1 98.38 73 ASN B N 1
ATOM 2469 C CA . ASN B 1 73 ? -2.305 -0.766 -6.387 1 98.38 73 ASN B CA 1
ATOM 2470 C C . ASN B 1 73 ? -3.152 -1.034 -7.629 1 98.38 73 ASN B C 1
ATOM 2472 O O . ASN B 1 73 ? -4.383 -0.992 -7.566 1 98.38 73 ASN B O 1
ATOM 2476 N N . ILE B 1 74 ? -2.527 -1.29 -8.734 1 98.69 74 ILE B N 1
ATOM 2477 C CA . ILE B 1 74 ? -3.246 -1.632 -9.961 1 98.69 74 ILE B CA 1
ATOM 2478 C C . ILE B 1 74 ? -4.047 -2.914 -9.742 1 98.69 74 ILE B C 1
ATOM 2480 O O . ILE B 1 74 ? -5.203 -3.008 -10.164 1 98.69 74 ILE B O 1
ATOM 2484 N N .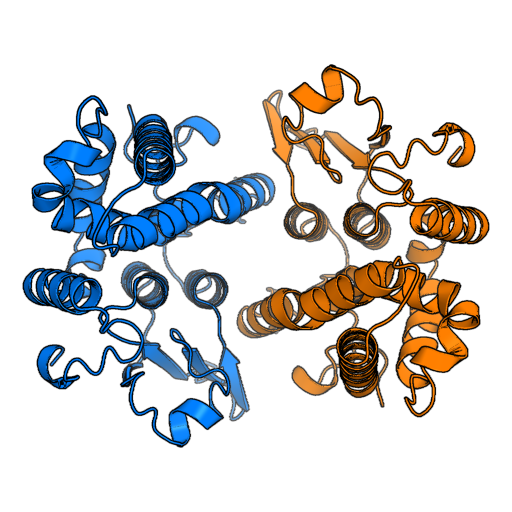 SER B 1 75 ? -3.424 -3.879 -9.07 1 98.75 75 SER B N 1
ATOM 2485 C CA . SER B 1 75 ? -4.109 -5.141 -8.805 1 98.75 75 SER B CA 1
ATOM 2486 C C . SER B 1 75 ? -5.309 -4.934 -7.891 1 98.75 75 SER B C 1
ATOM 2488 O O . SER B 1 75 ? -6.348 -5.578 -8.062 1 98.75 75 SER B O 1
ATOM 2490 N N . GLU B 1 76 ? -5.145 -4.133 -6.934 1 98.38 76 GLU B N 1
ATOM 2491 C CA . GLU B 1 76 ? -6.281 -3.834 -6.066 1 98.38 76 GLU B CA 1
ATOM 2492 C C . GLU B 1 76 ? -7.402 -3.15 -6.844 1 98.38 76 GLU B C 1
ATOM 2494 O O . GLU B 1 76 ? -8.586 -3.406 -6.598 1 98.38 76 GLU B O 1
ATOM 2499 N N . TYR B 1 77 ? -7.074 -2.166 -7.754 1 98.44 77 TYR B N 1
ATOM 2500 C CA . TYR B 1 77 ? -8.07 -1.585 -8.648 1 98.44 77 TYR B CA 1
ATOM 2501 C C . TYR B 1 77 ? -8.82 -2.672 -9.414 1 98.44 77 TYR B C 1
ATOM 2503 O O . TYR B 1 77 ? -10.047 -2.641 -9.5 1 98.44 77 TYR B O 1
ATOM 2511 N N . PHE B 1 78 ? -8.07 -3.689 -9.906 1 98.5 78 PHE B N 1
ATOM 2512 C CA . PHE B 1 78 ? -8.688 -4.77 -10.664 1 98.5 78 PHE B CA 1
ATOM 2513 C C . PHE B 1 78 ? -9.602 -5.602 -9.773 1 98.5 78 PHE B C 1
ATOM 2515 O O . PHE B 1 78 ? -10.625 -6.109 -10.234 1 98.5 78 PHE B O 1
ATOM 2522 N N . ASP B 1 79 ? -9.258 -5.719 -8.484 1 97.94 79 ASP B N 1
ATOM 2523 C CA . ASP B 1 79 ? -10.102 -6.477 -7.562 1 97.94 79 ASP B CA 1
ATOM 2524 C C . ASP B 1 79 ? -11.469 -5.805 -7.391 1 97.94 79 ASP B C 1
ATOM 2526 O O . ASP B 1 79 ? -12.406 -6.426 -6.898 1 97.94 79 ASP B O 1
ATOM 2530 N N . SER B 1 80 ? -11.609 -4.527 -7.734 1 95.94 80 SER B N 1
ATOM 2531 C CA . SER B 1 80 ? -12.867 -3.809 -7.57 1 95.94 80 SER B CA 1
ATOM 2532 C C . SER B 1 80 ? -13.875 -4.203 -8.648 1 95.94 80 SER B C 1
ATOM 2534 O O . SER B 1 80 ? -15.062 -3.902 -8.531 1 95.94 80 SER B O 1
ATOM 2536 N N . PHE B 1 81 ? -13.414 -4.855 -9.695 1 96.31 81 PHE B N 1
ATOM 2537 C CA . PHE B 1 81 ? -14.312 -5.316 -10.742 1 96.31 81 PHE B CA 1
ATOM 2538 C C . PHE B 1 81 ? -15.18 -6.473 -10.25 1 96.31 81 PHE B C 1
ATOM 2540 O O . PHE B 1 81 ? -14.859 -7.109 -9.242 1 96.31 81 PHE B O 1
ATOM 2547 N N . PRO B 1 82 ? -16.312 -6.742 -10.898 1 94.31 82 PRO B N 1
ATOM 2548 C CA . PRO B 1 82 ? -17.172 -7.844 -10.484 1 94.31 82 PRO B CA 1
ATOM 2549 C C . PRO B 1 82 ? -16.453 -9.188 -10.445 1 94.31 82 PRO B C 1
ATOM 2551 O O . PRO B 1 82 ? -15.445 -9.367 -11.141 1 94.31 82 PRO B O 1
ATOM 2554 N N . GLY B 1 83 ? -17.031 -10.109 -9.641 1 93.06 83 GLY B N 1
ATOM 2555 C CA . GLY B 1 83 ? -16.422 -11.422 -9.469 1 93.06 83 GLY B CA 1
ATOM 2556 C C . GLY B 1 83 ? -16.047 -11.719 -8.023 1 93.06 83 GLY B C 1
ATOM 2557 O O . GLY B 1 83 ? -16.422 -10.969 -7.117 1 93.06 83 GLY B O 1
ATOM 2558 N N . PRO B 1 84 ? -15.367 -12.828 -7.887 1 94 84 PRO B N 1
ATOM 2559 C CA . PRO B 1 84 ? -15.008 -13.195 -6.516 1 94 84 PRO B CA 1
ATOM 2560 C C . PRO B 1 84 ? -14.023 -12.211 -5.883 1 94 84 PRO B C 1
ATOM 2562 O O . PRO B 1 84 ? -13.094 -11.742 -6.551 1 94 84 PRO B O 1
ATOM 2565 N N . SER B 1 85 ? -14.227 -11.93 -4.602 1 95.75 85 SER B N 1
ATOM 2566 C CA . SER B 1 85 ? -13.367 -10.992 -3.887 1 95.75 85 SER B CA 1
ATOM 2567 C C . SER B 1 85 ? -12.031 -11.633 -3.531 1 95.75 85 SER B C 1
ATOM 2569 O O . SER B 1 85 ? -11.984 -12.797 -3.129 1 95.75 85 SER B O 1
ATOM 2571 N N . LEU B 1 86 ? -11.031 -10.867 -3.627 1 98.12 86 LEU B N 1
ATOM 2572 C CA . LEU B 1 86 ? -9.695 -11.336 -3.266 1 98.12 86 LEU B CA 1
ATOM 2573 C C . LEU B 1 86 ? -9.414 -11.078 -1.789 1 98.12 86 LEU B C 1
ATOM 2575 O O . LEU B 1 86 ? -8.336 -11.422 -1.291 1 98.12 86 LEU B O 1
ATOM 2579 N N . TYR B 1 87 ? -10.344 -10.453 -1.146 1 98.06 87 TYR B N 1
ATOM 2580 C CA . TYR B 1 87 ? -10.305 -10.281 0.302 1 98.06 87 TYR B CA 1
ATOM 2581 C C . TYR B 1 87 ? -11.508 -10.953 0.962 1 98.06 87 TYR B C 1
ATOM 2583 O O . TYR B 1 87 ? -12.617 -10.906 0.433 1 98.06 87 TYR B O 1
ATOM 2591 N N . PRO B 1 88 ? -11.219 -11.609 2.131 1 97.06 88 PRO B N 1
ATOM 2592 C CA . PRO B 1 88 ? -12.344 -12.203 2.854 1 97.06 88 PRO B CA 1
ATOM 2593 C C . PRO B 1 88 ? -13.453 -11.188 3.146 1 97.06 88 PRO B C 1
ATOM 2595 O O . PRO B 1 88 ? -13.172 -10.016 3.412 1 97.06 88 PRO B O 1
ATOM 2598 N N . ARG B 1 89 ? -14.672 -11.695 3.109 1 95.31 89 ARG B N 1
ATOM 2599 C CA . ARG B 1 89 ? -15.828 -10.844 3.35 1 95.31 89 ARG B CA 1
ATOM 2600 C C . ARG B 1 89 ? -16.516 -11.203 4.664 1 95.31 89 ARG B C 1
ATOM 2602 O O . ARG B 1 89 ? -16.422 -12.344 5.121 1 95.31 89 ARG B O 1
ATOM 2609 N N . GLN B 1 90 ? -17.141 -10.18 5.234 1 92.69 90 GLN B N 1
ATOM 2610 C CA . GLN B 1 90 ? -17.953 -10.367 6.434 1 92.69 90 GLN B CA 1
ATOM 2611 C C . GLN B 1 90 ? -19.359 -10.797 6.078 1 92.69 90 GLN B C 1
ATOM 2613 O O . GLN B 1 90 ? -19.703 -10.953 4.898 1 92.69 90 GLN B O 1
ATOM 2618 N N . GLU B 1 91 ? -20.156 -11.055 7.059 1 90.56 91 GLU B N 1
ATOM 2619 C CA . GLU B 1 91 ? -21.516 -11.562 6.867 1 90.56 91 GLU B CA 1
ATOM 2620 C C . GLU B 1 91 ? -22.359 -10.594 6.047 1 90.56 91 GLU B C 1
ATOM 2622 O O . GLU B 1 91 ? -23.234 -11.008 5.281 1 90.56 91 GLU B O 1
ATOM 2627 N N . ASP B 1 92 ? -22.062 -9.375 6.125 1 91.06 92 ASP B N 1
ATOM 2628 C CA . ASP B 1 92 ? -22.859 -8.367 5.414 1 91.06 92 ASP B CA 1
ATOM 2629 C C . ASP B 1 92 ? -22.375 -8.211 3.975 1 91.06 92 ASP B C 1
ATOM 2631 O O . ASP B 1 92 ? -22.859 -7.352 3.238 1 91.06 92 ASP B O 1
ATOM 2635 N N . GLY B 1 93 ? -21.375 -9 3.652 1 91.38 93 GLY B N 1
ATOM 2636 C CA . GLY B 1 93 ? -20.906 -9.023 2.275 1 91.38 93 GLY B CA 1
ATOM 2637 C C . GLY B 1 93 ? -19.766 -8.07 2.018 1 91.38 93 GLY B C 1
ATOM 2638 O O . GLY B 1 93 ? -19.172 -8.078 0.937 1 91.38 93 GLY B O 1
ATOM 2639 N N . LYS B 1 94 ? -19.422 -7.305 2.947 1 92.88 94 LYS B N 1
ATOM 2640 C CA . LYS B 1 94 ? -18.344 -6.34 2.783 1 92.88 94 LYS B CA 1
ATOM 2641 C C . LYS B 1 94 ? -17 -6.961 3.131 1 92.88 94 LYS B C 1
ATOM 2643 O O . LYS B 1 94 ? -16.922 -7.918 3.906 1 92.88 94 LYS B O 1
ATOM 2648 N N . VAL B 1 95 ? -15.961 -6.387 2.58 1 96.06 95 VAL B N 1
ATOM 2649 C CA . VAL B 1 95 ? -14.609 -6.832 2.883 1 96.06 95 VAL B CA 1
ATOM 2650 C C . VAL B 1 95 ? -14.336 -6.695 4.379 1 96.06 95 VAL B C 1
ATOM 2652 O O . VAL B 1 95 ? -14.703 -5.688 4.992 1 96.06 95 VAL B O 1
ATOM 2655 N N . ASP B 1 96 ? -13.781 -7.727 5.008 1 96.5 96 ASP B N 1
ATOM 2656 C CA . ASP B 1 96 ? -13.328 -7.66 6.395 1 96.5 96 ASP B CA 1
ATOM 2657 C C . ASP B 1 96 ? -12.078 -6.797 6.523 1 96.5 96 ASP B C 1
ATOM 2659 O O . ASP B 1 96 ? -10.992 -7.207 6.113 1 96.5 96 ASP B O 1
ATOM 2663 N N . PRO B 1 97 ? -12.227 -5.652 7.129 1 96.75 97 PRO B N 1
ATOM 2664 C CA . PRO B 1 97 ? -11.094 -4.723 7.16 1 96.75 97 PRO B CA 1
ATOM 2665 C C . PRO B 1 97 ? -9.906 -5.262 7.957 1 96.75 97 PRO B C 1
ATOM 2667 O O . PRO B 1 97 ? -8.758 -4.914 7.676 1 96.75 97 PRO B O 1
ATOM 2670 N N . VAL B 1 98 ? -10.125 -6.051 8.938 1 96.94 98 VAL B N 1
ATOM 2671 C CA . VAL B 1 98 ? -9.055 -6.645 9.727 1 96.94 98 VAL B CA 1
ATOM 2672 C C . VAL B 1 98 ? -8.273 -7.641 8.875 1 96.94 98 VAL B C 1
ATOM 2674 O O . VAL B 1 98 ? -7.043 -7.602 8.828 1 96.94 98 VAL B O 1
ATOM 2677 N N . ALA B 1 99 ? -9 -8.516 8.203 1 96.94 99 ALA B N 1
ATOM 2678 C CA . ALA B 1 99 ? -8.352 -9.484 7.32 1 96.94 99 ALA B CA 1
ATOM 2679 C C . ALA B 1 99 ? -7.555 -8.789 6.223 1 96.94 99 ALA B C 1
ATOM 2681 O O . ALA B 1 99 ? -6.445 -9.211 5.883 1 96.94 99 ALA B O 1
ATOM 2682 N N . LYS B 1 100 ? -8.164 -7.727 5.664 1 98.06 100 LYS B N 1
ATOM 2683 C CA . LYS B 1 100 ? -7.473 -6.969 4.625 1 98.06 100 LYS B CA 1
ATOM 2684 C C . LYS B 1 100 ? -6.16 -6.391 5.145 1 98.06 100 LYS B C 1
ATOM 2686 O O . LYS B 1 100 ? -5.133 -6.469 4.465 1 98.06 100 LYS B O 1
ATOM 2691 N N . CYS B 1 101 ? -6.18 -5.84 6.297 1 98.06 101 CYS B N 1
ATOM 2692 C CA . CYS B 1 101 ? -4.977 -5.293 6.914 1 98.06 101 CYS B CA 1
ATOM 2693 C C . CYS B 1 101 ? -3.904 -6.367 7.059 1 98.06 101 CYS B C 1
ATOM 2695 O O . CYS B 1 101 ? -2.748 -6.145 6.699 1 98.06 101 CYS B O 1
ATOM 2697 N N . ILE B 1 102 ? -4.316 -7.492 7.527 1 97.38 102 ILE B N 1
ATOM 2698 C CA . ILE B 1 102 ? -3.391 -8.594 7.781 1 97.38 102 ILE B CA 1
ATOM 2699 C C . ILE B 1 102 ? -2.793 -9.078 6.465 1 97.38 102 ILE B C 1
ATOM 2701 O O . ILE B 1 102 ? -1.581 -9.289 6.367 1 97.38 102 ILE B O 1
ATOM 2705 N N . ILE B 1 103 ? -3.598 -9.203 5.48 1 98.31 103 ILE B N 1
ATOM 2706 C CA . ILE B 1 103 ? -3.166 -9.672 4.168 1 98.31 103 ILE B CA 1
ATOM 2707 C C . ILE B 1 103 ? -2.18 -8.672 3.564 1 98.31 103 ILE B C 1
ATOM 2709 O O . ILE B 1 103 ? -1.114 -9.062 3.078 1 98.31 103 ILE B O 1
ATOM 2713 N N . ASP B 1 104 ? -2.551 -7.41 3.605 1 98.31 104 ASP B N 1
ATOM 2714 C CA . ASP B 1 104 ? -1.713 -6.379 2.998 1 98.31 104 ASP B CA 1
ATOM 2715 C C . ASP B 1 104 ? -0.352 -6.301 3.688 1 98.31 104 ASP B C 1
ATOM 2717 O O . ASP B 1 104 ? 0.672 -6.102 3.031 1 98.31 104 ASP B O 1
ATOM 2721 N N . VAL B 1 105 ? -0.32 -6.441 4.965 1 97 105 VAL B N 1
ATOM 2722 C CA . VAL B 1 105 ? 0.931 -6.41 5.715 1 97 105 VAL B CA 1
ATOM 2723 C C . VAL B 1 105 ? 1.764 -7.645 5.383 1 97 105 VAL B C 1
ATOM 2725 O O . VAL B 1 105 ? 2.986 -7.559 5.242 1 97 105 VAL B O 1
ATOM 2728 N N . PHE B 1 106 ? 1.095 -8.805 5.301 1 97.5 106 PHE B N 1
ATOM 2729 C CA . PHE B 1 106 ? 1.773 -10.031 4.895 1 97.5 106 PHE B CA 1
ATOM 2730 C C . PHE B 1 106 ? 2.467 -9.852 3.551 1 97.5 106 PHE B C 1
ATOM 2732 O O . PHE B 1 106 ? 3.619 -10.25 3.381 1 97.5 106 PHE B O 1
ATOM 2739 N N . ILE B 1 107 ? 1.791 -9.266 2.607 1 98.12 107 ILE B N 1
ATOM 2740 C CA . ILE B 1 107 ? 2.332 -9.039 1.271 1 98.12 107 ILE B CA 1
ATOM 2741 C C . ILE B 1 107 ? 3.547 -8.117 1.357 1 98.12 107 ILE B C 1
ATOM 2743 O O . ILE B 1 107 ? 4.598 -8.414 0.781 1 98.12 107 ILE B O 1
ATOM 2747 N N . LYS B 1 108 ? 3.357 -7.082 2.064 1 95.25 108 LYS B N 1
ATOM 2748 C CA . LYS B 1 108 ? 4.418 -6.086 2.178 1 95.25 108 LYS B CA 1
ATOM 2749 C C . LYS B 1 108 ? 5.672 -6.684 2.811 1 95.25 108 LYS B C 1
ATOM 2751 O O . LYS B 1 108 ? 6.777 -6.496 2.305 1 95.25 108 LYS B O 1
ATOM 2756 N N . LEU B 1 109 ? 5.535 -7.438 3.852 1 94.44 109 LEU B N 1
ATOM 2757 C CA . LEU B 1 109 ? 6.684 -7.836 4.656 1 94.44 109 LEU B CA 1
ATOM 2758 C C . LEU B 1 109 ? 7.211 -9.195 4.215 1 94.44 109 LEU B C 1
ATOM 2760 O O . LEU B 1 109 ? 8.414 -9.359 4 1 94.44 109 LEU B O 1
ATOM 2764 N N . ARG B 1 110 ? 6.289 -10.156 4.086 1 96 110 ARG B N 1
ATOM 2765 C CA . ARG B 1 110 ? 6.73 -11.523 3.826 1 96 110 ARG B CA 1
ATOM 2766 C C . ARG B 1 110 ? 6.926 -11.766 2.334 1 96 110 ARG B C 1
ATOM 2768 O O . ARG B 1 110 ? 7.961 -12.289 1.914 1 96 110 ARG B O 1
ATOM 2775 N N . VAL B 1 111 ? 5.957 -11.375 1.538 1 97.19 111 VAL B N 1
ATOM 2776 C CA . VAL B 1 111 ? 6.094 -11.547 0.095 1 97.19 111 VAL B CA 1
ATOM 2777 C C . VAL B 1 111 ? 7.207 -10.648 -0.432 1 97.19 111 VAL B C 1
ATOM 2779 O O . VAL B 1 111 ? 7.961 -11.039 -1.327 1 97.19 111 VAL B O 1
ATOM 2782 N N . GLY B 1 112 ? 7.227 -9.406 0.098 1 95 112 GLY B N 1
ATOM 2783 C CA . GLY B 1 112 ? 8.312 -8.516 -0.267 1 95 112 GLY B CA 1
ATOM 2784 C C . GLY B 1 112 ? 9.688 -9.117 -0.029 1 95 112 GLY B C 1
ATOM 2785 O O . GLY B 1 112 ? 10.57 -9.031 -0.888 1 95 112 GLY B O 1
ATOM 2786 N N . ARG B 1 113 ? 9.891 -9.727 1.147 1 94.19 113 ARG B N 1
ATOM 2787 C CA . ARG B 1 113 ? 11.164 -10.375 1.478 1 94.19 113 ARG B CA 1
ATOM 2788 C C . ARG B 1 113 ? 11.445 -11.539 0.538 1 94.19 113 ARG B C 1
ATOM 2790 O O . ARG B 1 113 ? 12.578 -11.727 0.098 1 94.19 113 ARG B O 1
ATOM 2797 N N . PHE B 1 114 ? 10.43 -12.305 0.266 1 96.88 114 PHE B N 1
ATOM 2798 C CA . PHE B 1 114 ? 10.531 -13.438 -0.655 1 96.88 114 PHE B CA 1
ATOM 2799 C C . PHE B 1 114 ? 10.992 -12.969 -2.031 1 96.88 114 PHE B C 1
ATOM 2801 O O . PHE B 1 114 ? 11.883 -13.57 -2.633 1 96.88 114 PHE B O 1
ATOM 2808 N N . SER B 1 115 ? 10.438 -11.891 -2.525 1 94.44 115 SER B N 1
ATOM 2809 C CA . SER B 1 115 ? 10.781 -11.312 -3.82 1 94.44 115 SER B CA 1
ATOM 2810 C C . SER B 1 115 ? 12.211 -10.797 -3.838 1 94.44 115 SER B C 1
ATOM 2812 O O . SER B 1 115 ? 12.938 -11 -4.812 1 94.44 115 SER B O 1
ATOM 2814 N N . SER B 1 116 ? 12.602 -10.117 -2.775 1 92.12 116 SER B N 1
ATOM 2815 C CA . SER B 1 116 ? 13.961 -9.594 -2.68 1 92.12 116 SER B CA 1
ATOM 2816 C C . SER B 1 116 ? 14.992 -10.719 -2.682 1 92.12 116 SER B C 1
ATOM 2818 O O . SER B 1 116 ? 16.047 -10.586 -3.289 1 92.12 116 SER B O 1
ATOM 2820 N N . ALA B 1 117 ? 14.672 -11.773 -1.96 1 91.75 117 ALA B N 1
ATOM 2821 C CA . ALA B 1 117 ? 15.562 -12.93 -1.898 1 91.75 117 ALA B CA 1
ATOM 2822 C C . ALA B 1 117 ? 15.742 -13.555 -3.277 1 91.75 117 ALA B C 1
ATOM 2824 O O . ALA B 1 117 ? 16.828 -14.055 -3.604 1 91.75 117 ALA B O 1
ATOM 2825 N N . PHE B 1 118 ? 14.719 -13.508 -4.051 1 90.19 118 PHE B N 1
ATOM 2826 C CA . PHE B 1 118 ? 14.781 -14.062 -5.395 1 90.19 118 PHE B CA 1
ATOM 2827 C C . PHE B 1 118 ? 15.82 -13.328 -6.238 1 90.19 118 PHE B C 1
ATOM 2829 O O . PHE B 1 118 ? 16.547 -13.945 -7.02 1 90.19 118 PHE B O 1
ATOM 2836 N N . TYR B 1 119 ? 15.938 -12.047 -6.105 1 88.06 119 TYR B N 1
ATOM 2837 C CA . TYR B 1 119 ? 16.844 -11.258 -6.93 1 88.06 119 TYR B CA 1
ATOM 2838 C C . TYR B 1 119 ? 18.297 -11.586 -6.609 1 88.06 119 TYR B C 1
ATOM 2840 O O . TYR B 1 119 ? 19.188 -11.359 -7.434 1 88.06 119 TYR B O 1
ATOM 2848 N N . LEU B 1 120 ? 18.484 -12.148 -5.445 1 86.5 120 LEU B N 1
ATOM 2849 C CA . LEU B 1 120 ? 19.812 -12.617 -5.102 1 86.5 120 LEU B CA 1
ATOM 2850 C C . LEU B 1 120 ? 20.234 -13.773 -6.004 1 86.5 120 LEU B C 1
ATOM 2852 O O . LEU B 1 120 ? 21.438 -14.008 -6.199 1 86.5 120 LEU B O 1
ATOM 2856 N N . THR B 1 121 ? 19.297 -14.469 -6.598 1 87.06 121 THR B N 1
ATOM 2857 C CA . THR B 1 121 ? 19.594 -15.664 -7.391 1 87.06 121 THR B CA 1
ATOM 2858 C C . THR B 1 121 ? 20.141 -15.281 -8.766 1 87.06 121 THR B C 1
ATOM 2860 O O . THR B 1 121 ? 20.641 -16.141 -9.5 1 87.06 121 THR B O 1
ATOM 2863 N N . TYR B 1 122 ? 20.062 -14.016 -9.094 1 81.12 122 TYR B N 1
ATOM 2864 C CA . TYR B 1 122 ? 20.594 -13.539 -10.367 1 81.12 122 TYR B CA 1
ATOM 2865 C C . TYR B 1 122 ? 22.094 -13.266 -10.266 1 81.12 122 TYR B C 1
ATOM 2867 O O . TYR B 1 122 ? 22.75 -13.016 -11.281 1 81.12 122 TYR B O 1
ATOM 2875 N N . GLY B 1 123 ? 22.547 -13.391 -9.133 1 77 123 GLY B N 1
ATOM 2876 C CA . GLY B 1 123 ? 23.984 -13.227 -8.977 1 77 123 GLY B CA 1
ATOM 2877 C C . GLY B 1 123 ? 24.781 -14.422 -9.469 1 77 123 GLY B C 1
ATOM 2878 O O . GLY B 1 123 ? 24.281 -15.547 -9.469 1 77 123 GLY B O 1
ATOM 2879 N N . SER B 1 124 ? 26 -14.141 -9.867 1 74.38 124 SER B N 1
ATOM 2880 C CA . SER B 1 124 ? 26.891 -15.188 -10.359 1 74.38 124 SER B CA 1
ATOM 2881 C C . SER B 1 124 ? 27.453 -16.016 -9.219 1 74.38 124 SER B C 1
ATOM 2883 O O . SER B 1 124 ? 27.906 -17.141 -9.422 1 74.38 124 SER B O 1
ATOM 2885 N N . SER B 1 125 ? 27.5 -15.508 -8.094 1 81.94 125 SER B N 1
ATOM 2886 C CA . SER B 1 125 ? 27.953 -16.188 -6.887 1 81.94 125 SER B CA 1
ATOM 2887 C C . SER B 1 125 ? 27.109 -15.805 -5.68 1 81.94 125 SER B C 1
ATOM 2889 O O . SER B 1 125 ? 26.484 -14.734 -5.668 1 81.94 125 SER B O 1
ATOM 2891 N N . PHE B 1 126 ? 27.078 -16.781 -4.77 1 86.44 126 PHE B N 1
ATOM 2892 C CA . PHE B 1 126 ? 26.281 -16.562 -3.564 1 86.44 126 PHE B CA 1
ATOM 2893 C C . PHE B 1 126 ? 27.172 -16.5 -2.332 1 86.44 126 PHE B C 1
ATOM 2895 O O . PHE B 1 126 ? 27.984 -17.391 -2.102 1 86.44 126 PHE B O 1
ATOM 2902 N N . THR B 1 127 ? 27.047 -15.414 -1.668 1 91.25 127 THR B N 1
ATOM 2903 C CA . THR B 1 127 ? 27.656 -15.391 -0.349 1 91.25 127 THR B CA 1
ATOM 2904 C C . THR B 1 127 ? 26.875 -16.266 0.634 1 91.25 127 THR B C 1
ATOM 2906 O O . THR B 1 127 ? 25.766 -16.703 0.331 1 91.25 127 THR B O 1
ATOM 2909 N N . GLU B 1 128 ? 27.5 -16.578 1.74 1 92.75 128 GLU B N 1
ATOM 2910 C CA . GLU B 1 128 ? 26.797 -17.312 2.785 1 92.75 128 GLU B CA 1
ATOM 2911 C C . GLU B 1 128 ? 25.531 -16.562 3.236 1 92.75 128 GLU B C 1
ATOM 2913 O O . GLU B 1 128 ? 24.516 -17.188 3.547 1 92.75 128 GLU B O 1
ATOM 2918 N N . GLU B 1 129 ? 25.641 -15.312 3.242 1 93.38 129 GLU B N 1
ATOM 2919 C CA . GLU B 1 129 ? 24.516 -14.477 3.633 1 93.38 129 GLU B CA 1
ATOM 2920 C C . GLU B 1 129 ? 23.391 -14.555 2.604 1 93.38 129 GLU B C 1
ATOM 2922 O O . GLU B 1 129 ? 22.203 -14.578 2.965 1 93.38 129 GLU B O 1
ATOM 2927 N N . ASP B 1 130 ? 23.766 -14.594 1.339 1 91.88 130 ASP B N 1
ATOM 2928 C CA . ASP B 1 130 ? 22.797 -14.734 0.267 1 91.88 130 ASP B CA 1
ATOM 2929 C C . ASP B 1 130 ? 22.031 -16.047 0.395 1 91.88 130 ASP B C 1
ATOM 2931 O O . ASP B 1 130 ? 20.797 -16.078 0.33 1 91.88 130 ASP B O 1
ATOM 2935 N N . VAL B 1 131 ? 22.812 -17.094 0.588 1 94.19 131 VAL B N 1
ATOM 2936 C CA . VAL B 1 131 ? 22.234 -18.422 0.675 1 94.19 131 VAL B CA 1
ATOM 2937 C C . VAL B 1 131 ? 21.297 -18.5 1.874 1 94.19 131 VAL B C 1
ATOM 2939 O O . VAL B 1 131 ? 20.188 -19.031 1.766 1 94.19 131 VAL B O 1
ATOM 2942 N N . ALA B 1 132 ? 21.719 -17.969 2.965 1 95.25 132 ALA B N 1
ATOM 2943 C CA . ALA B 1 132 ? 20.922 -17.984 4.18 1 95.25 132 ALA B CA 1
ATOM 2944 C C . ALA B 1 132 ? 19.609 -17.234 3.977 1 95.25 132 ALA B C 1
ATOM 2946 O O . ALA B 1 132 ? 18.547 -17.672 4.438 1 95.25 132 ALA B O 1
ATOM 2947 N N . GLU B 1 133 ? 19.672 -16.141 3.316 1 94.81 133 GLU B N 1
ATOM 2948 C CA . GLU B 1 133 ? 18.484 -15.328 3.07 1 94.81 133 GLU B CA 1
ATOM 2949 C C . GLU B 1 133 ? 17.516 -16.031 2.129 1 94.81 133 GLU B C 1
ATOM 2951 O O . GLU B 1 133 ? 16.297 -16.047 2.365 1 94.81 133 GLU B O 1
ATOM 2956 N N . ILE B 1 134 ? 18.047 -16.562 1.086 1 95 134 ILE B N 1
ATOM 2957 C CA . ILE B 1 134 ? 17.219 -17.297 0.126 1 95 134 ILE B CA 1
ATOM 2958 C C . ILE B 1 134 ? 16.531 -18.469 0.82 1 95 134 ILE B C 1
ATOM 2960 O O . ILE B 1 134 ? 15.32 -18.625 0.719 1 95 134 ILE B O 1
ATOM 2964 N N . ARG B 1 135 ? 17.297 -19.219 1.608 1 96.25 135 ARG B N 1
ATOM 2965 C CA . ARG B 1 135 ? 16.781 -20.406 2.291 1 96.25 135 ARG B CA 1
ATOM 2966 C C . ARG B 1 135 ? 15.703 -20.016 3.305 1 96.25 135 ARG B C 1
ATOM 2968 O O . ARG B 1 135 ? 14.641 -20.641 3.365 1 96.25 135 ARG B O 1
ATOM 2975 N N . SER B 1 136 ? 15.984 -19.016 4.059 1 96.19 136 SER B N 1
ATOM 2976 C CA . SER B 1 136 ? 15.062 -18.609 5.113 1 96.19 136 SER B CA 1
ATOM 2977 C C . SER B 1 136 ? 13.75 -18.094 4.531 1 96.19 136 SER B C 1
ATOM 2979 O O . SER B 1 136 ? 12.68 -18.359 5.07 1 96.19 136 SER B O 1
ATOM 2981 N N . SER B 1 137 ? 13.812 -17.328 3.488 1 95.5 137 SER B N 1
ATOM 2982 C CA . SER B 1 137 ? 12.609 -16.797 2.857 1 95.5 137 SER B CA 1
ATOM 2983 C C . SER B 1 137 ? 11.766 -17.906 2.254 1 95.5 137 SER B C 1
ATOM 2985 O O . SER B 1 137 ? 10.539 -17.906 2.387 1 95.5 137 SER B O 1
ATOM 2987 N N . LEU B 1 138 ? 12.398 -18.844 1.588 1 96.75 138 LEU B N 1
ATOM 2988 C CA . LEU B 1 138 ? 11.703 -19.984 0.988 1 96.75 138 LEU B CA 1
ATOM 2989 C C . LEU B 1 138 ? 11.047 -20.844 2.061 1 96.75 138 LEU B C 1
ATOM 2991 O O . LEU B 1 138 ? 9.891 -21.25 1.919 1 96.75 138 LEU B O 1
ATOM 2995 N N . LYS B 1 139 ? 11.82 -21.109 3.076 1 96.56 139 LYS B N 1
ATOM 2996 C CA . LYS B 1 139 ? 11.297 -21.906 4.172 1 96.56 139 LYS B CA 1
ATOM 2997 C C . LYS B 1 139 ? 10.078 -21.25 4.816 1 96.56 139 LYS B C 1
ATOM 2999 O O . LYS B 1 139 ? 9.094 -21.922 5.129 1 96.56 139 LYS B O 1
ATOM 3004 N N . GLU B 1 140 ? 10.172 -20 5.062 1 96.38 140 GLU B N 1
ATOM 3005 C CA . GLU B 1 140 ? 9.078 -19.266 5.691 1 96.38 140 GLU B CA 1
ATOM 3006 C C . GLU B 1 140 ? 7.793 -19.406 4.883 1 96.38 140 GLU B C 1
ATOM 3008 O O . GLU B 1 140 ? 6.738 -19.734 5.434 1 96.38 140 GLU B O 1
ATOM 3013 N N . ILE B 1 141 ? 7.84 -19.125 3.6 1 97.62 141 ILE B N 1
ATOM 3014 C CA . ILE B 1 141 ? 6.648 -19.172 2.764 1 97.62 141 ILE B CA 1
ATOM 3015 C C . ILE B 1 141 ? 6.148 -20.609 2.658 1 97.62 141 ILE B C 1
ATOM 3017 O O . ILE B 1 141 ? 4.938 -20.844 2.664 1 97.62 141 ILE B O 1
ATOM 3021 N N . SER B 1 142 ? 7.078 -21.547 2.551 1 97.62 142 SER B N 1
ATOM 3022 C CA . SER B 1 142 ? 6.684 -22.953 2.521 1 97.62 142 SER B CA 1
ATOM 3023 C C . SER B 1 142 ? 5.914 -23.328 3.779 1 97.62 142 SER B C 1
ATOM 3025 O O . SER B 1 142 ? 4.938 -24.094 3.711 1 97.62 142 SER B O 1
ATOM 3027 N N . ASP B 1 143 ? 6.379 -22.844 4.883 1 96.44 143 ASP B N 1
ATOM 3028 C CA . ASP B 1 143 ? 5.707 -23.125 6.152 1 96.44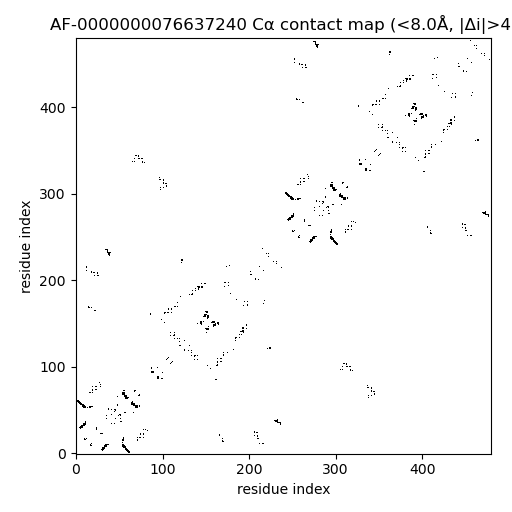 143 ASP B CA 1
ATOM 3029 C C . ASP B 1 143 ? 4.297 -22.547 6.16 1 96.44 143 ASP B C 1
ATOM 3031 O O . ASP B 1 143 ? 3.373 -23.156 6.707 1 96.44 143 ASP B O 1
ATOM 3035 N N . PHE B 1 144 ? 4.059 -21.406 5.59 1 96.06 144 PHE B N 1
ATOM 3036 C CA . PHE B 1 144 ? 2.75 -20.766 5.586 1 96.06 144 PHE B CA 1
ATOM 3037 C C . PHE B 1 144 ? 1.763 -21.562 4.742 1 96.06 144 PHE B C 1
ATOM 3039 O O . PHE B 1 144 ? 0.576 -21.641 5.066 1 96.06 144 PHE B O 1
ATOM 3046 N N . VAL B 1 145 ? 2.242 -22.156 3.705 1 95.81 145 VAL B N 1
ATOM 3047 C CA . VAL B 1 145 ? 1.316 -22.828 2.791 1 95.81 145 VAL B CA 1
ATOM 3048 C C . VAL B 1 145 ? 1.112 -24.281 3.219 1 95.81 145 VAL B C 1
ATOM 3050 O O . VAL B 1 145 ? 0.219 -24.953 2.715 1 95.81 145 VAL B O 1
ATOM 3053 N N . GLU B 1 146 ? 1.932 -24.734 4.102 1 95 146 GLU B N 1
ATOM 3054 C CA . GLU B 1 146 ? 1.847 -26.125 4.543 1 95 146 GLU B CA 1
ATOM 3055 C C . GLU B 1 146 ? 0.488 -26.422 5.168 1 95 146 GLU B C 1
ATOM 3057 O O . GLU B 1 146 ? 0.005 -25.656 6.008 1 95 146 GLU B O 1
ATOM 3062 N N . GLY B 1 147 ? -0.065 -27.516 4.781 1 91.88 147 GLY B N 1
ATOM 3063 C CA . GLY B 1 147 ? -1.287 -28 5.406 1 91.88 147 GLY B CA 1
ATOM 3064 C C . GLY B 1 147 ? -2.537 -27.344 4.859 1 91.88 147 GLY B C 1
ATOM 3065 O O . GLY B 1 147 ? -3.646 -27.609 5.324 1 91.88 147 GLY B O 1
ATOM 3066 N N . GLY B 1 148 ? -2.393 -26.469 3.867 1 90.94 148 GLY B N 1
ATOM 3067 C CA . GLY B 1 148 ? -3.52 -25.797 3.238 1 90.94 148 GLY B CA 1
ATOM 3068 C C . GLY B 1 148 ? -3.332 -25.578 1.749 1 90.94 148 GLY B C 1
ATOM 3069 O O . GLY B 1 148 ? -2.324 -26.016 1.178 1 90.94 148 GLY B O 1
ATOM 3070 N N . ASN B 1 149 ? -4.348 -24.906 1.244 1 93.38 149 ASN B N 1
ATOM 3071 C CA . ASN B 1 149 ? -4.316 -24.688 -0.201 1 93.38 149 ASN B CA 1
ATOM 3072 C C . ASN B 1 149 ? -3.863 -23.281 -0.557 1 93.38 149 ASN B C 1
ATOM 3074 O O . ASN B 1 149 ? -3.484 -23.016 -1.699 1 93.38 149 ASN B O 1
ATOM 3078 N N . TYR B 1 150 ? -3.943 -22.438 0.472 1 97.25 150 TYR B N 1
ATOM 3079 C CA . TYR B 1 150 ? -3.643 -21.047 0.202 1 97.25 150 TYR B CA 1
ATOM 3080 C C . TYR B 1 150 ? -2.791 -20.438 1.313 1 97.25 150 TYR B C 1
ATOM 3082 O O . TYR B 1 150 ? -2.783 -20.938 2.439 1 97.25 150 TYR B O 1
ATOM 3090 N N . VAL B 1 151 ? -2.1 -19.391 1.063 1 97.12 151 VAL B N 1
ATOM 3091 C CA . VAL B 1 151 ? -0.961 -18.953 1.864 1 97.12 151 VAL B CA 1
ATOM 3092 C C . VAL B 1 151 ? -1.455 -18.328 3.166 1 97.12 151 VAL B C 1
ATOM 3094 O O . VAL B 1 151 ? -0.755 -18.359 4.18 1 97.12 151 VAL B O 1
ATOM 3097 N N . MET B 1 152 ? -2.717 -17.859 3.219 1 96.44 152 MET B N 1
ATOM 3098 C CA . MET B 1 152 ? -3.176 -17.125 4.391 1 96.44 152 MET B CA 1
ATOM 3099 C C . MET B 1 152 ? -3.969 -18.031 5.328 1 96.44 152 MET B C 1
ATOM 3101 O O . MET B 1 152 ? -4.445 -17.578 6.375 1 96.44 152 MET B O 1
ATOM 3105 N N . HIS B 1 153 ? -4.117 -19.297 5.047 1 95.69 153 HIS B N 1
ATOM 3106 C CA . HIS B 1 153 ? -5.051 -20.156 5.75 1 95.69 153 HIS B CA 1
ATOM 3107 C C . HIS B 1 153 ? -4.684 -20.297 7.227 1 95.69 153 HIS B C 1
ATOM 3109 O O . HIS B 1 153 ? -5.562 -20.359 8.086 1 95.69 153 HIS B O 1
ATOM 3115 N N . LYS B 1 154 ? -3.428 -20.297 7.516 1 94.12 154 LYS B N 1
ATOM 3116 C CA . LYS B 1 154 ? -3.01 -20.469 8.906 1 94.12 154 LYS B CA 1
ATOM 3117 C C . LYS B 1 154 ? -3.291 -19.203 9.719 1 94.12 154 LYS B C 1
ATOM 3119 O O . LYS B 1 154 ? -3.605 -19.281 10.906 1 94.12 154 LYS B O 1
ATOM 3124 N N . ILE B 1 155 ? -3.232 -18.109 9.086 1 93.06 155 ILE B N 1
ATOM 3125 C CA . ILE B 1 155 ? -3.357 -16.828 9.797 1 93.06 155 ILE B CA 1
ATOM 3126 C C . ILE B 1 155 ? -4.832 -16.469 9.938 1 93.06 155 ILE B C 1
ATOM 3128 O O . ILE B 1 155 ? -5.27 -16.016 11 1 93.06 155 ILE B O 1
ATOM 3132 N N . LEU B 1 156 ? -5.578 -16.688 8.906 1 93.5 156 LEU B N 1
ATOM 3133 C CA . LEU B 1 156 ? -6.953 -16.203 8.875 1 93.5 156 LEU B CA 1
ATOM 3134 C C . LEU B 1 156 ? -7.926 -17.312 9.273 1 93.5 156 LEU B C 1
ATOM 3136 O O . LEU B 1 156 ? -9.094 -17.031 9.57 1 93.5 156 LEU B O 1
ATOM 3140 N N . GLY B 1 157 ? -7.523 -18.531 9.219 1 91.06 157 GLY B N 1
ATOM 3141 C CA . GLY B 1 157 ? -8.359 -19.656 9.602 1 91.06 157 GLY B CA 1
ATOM 3142 C C . GLY B 1 157 ? -9.32 -20.094 8.5 1 91.06 157 GLY B C 1
ATOM 3143 O O . GLY B 1 157 ? -10.312 -20.781 8.766 1 91.06 157 GLY B O 1
ATOM 3144 N N . LYS B 1 158 ? -9.133 -19.531 7.352 1 90.12 158 LYS B N 1
ATOM 3145 C CA . LYS B 1 158 ? -9.938 -19.891 6.188 1 90.12 158 LYS B CA 1
ATOM 3146 C C . LYS B 1 158 ? -9.055 -20.328 5.02 1 90.12 158 LYS B C 1
ATOM 3148 O O . LYS B 1 158 ? -8 -19.734 4.781 1 90.12 158 LYS B O 1
ATOM 3153 N N . ASN B 1 159 ? -9.484 -21.391 4.383 1 93.5 159 ASN B N 1
ATOM 3154 C CA . ASN B 1 159 ? -8.727 -21.891 3.244 1 93.5 159 ASN B CA 1
ATOM 3155 C C . ASN B 1 159 ? -9.273 -21.359 1.923 1 93.5 159 ASN B C 1
ATOM 3157 O O . ASN B 1 159 ? -9.789 -22.141 1.105 1 93.5 159 ASN B O 1
ATOM 3161 N N . GLU B 1 160 ? -9.125 -20.141 1.688 1 95.56 160 GLU B N 1
ATOM 3162 C CA . GLU B 1 160 ? -9.594 -19.484 0.476 1 95.56 160 GLU B CA 1
ATOM 3163 C C . GLU B 1 160 ? -8.477 -18.688 -0.199 1 95.56 160 GLU B C 1
ATOM 3165 O O . GLU B 1 160 ? -7.543 -18.234 0.465 1 95.56 160 GLU B O 1
ATOM 3170 N N . LEU B 1 161 ? -8.609 -18.609 -1.525 1 97.75 161 LEU B N 1
ATOM 3171 C CA . LEU B 1 161 ? -7.668 -17.797 -2.291 1 97.75 161 LEU B CA 1
ATOM 3172 C C . LEU B 1 161 ? -7.805 -16.328 -1.947 1 97.75 161 LEU B C 1
ATOM 3174 O O . LEU B 1 161 ? -8.922 -15.797 -1.881 1 97.75 161 LEU B O 1
ATOM 3178 N N . THR B 1 162 ? -6.738 -15.711 -1.635 1 98.31 162 THR B N 1
ATOM 3179 C CA . THR B 1 162 ? -6.777 -14.289 -1.309 1 98.31 162 THR B CA 1
ATOM 3180 C C . THR B 1 162 ? -5.816 -13.5 -2.193 1 98.31 162 THR B C 1
ATOM 3182 O O . THR B 1 162 ? -5.07 -14.086 -2.98 1 98.31 162 THR B O 1
ATOM 3185 N N . PHE B 1 163 ? -5.84 -12.156 -2.029 1 98.75 163 PHE B N 1
ATOM 3186 C CA . PHE B 1 163 ? -4.961 -11.219 -2.717 1 98.75 163 PHE B CA 1
ATOM 3187 C C . PHE B 1 163 ? -3.5 -11.625 -2.555 1 98.75 163 PHE B C 1
ATOM 3189 O O . PHE B 1 163 ? -2.709 -11.5 -3.492 1 98.75 163 PHE B O 1
ATOM 3196 N N . ALA B 1 164 ? -3.119 -12.172 -1.431 1 98.69 164 ALA B N 1
ATOM 3197 C CA . ALA B 1 164 ? -1.743 -12.562 -1.126 1 98.69 164 ALA B CA 1
ATOM 3198 C C . ALA B 1 164 ? -1.264 -13.664 -2.064 1 98.69 164 ALA B C 1
ATOM 3200 O O . ALA B 1 164 ? -0.099 -13.68 -2.467 1 98.69 164 ALA B O 1
ATOM 3201 N N . ASP B 1 165 ? -2.131 -14.555 -2.381 1 98.75 165 ASP B N 1
ATOM 3202 C CA . ASP B 1 165 ? -1.758 -15.648 -3.273 1 98.75 165 ASP B CA 1
ATOM 3203 C C . ASP B 1 165 ? -1.354 -15.117 -4.648 1 98.75 165 ASP B C 1
ATOM 3205 O O . ASP B 1 165 ? -0.339 -15.539 -5.207 1 98.75 165 ASP B O 1
ATOM 3209 N N . LEU B 1 166 ? -2.115 -14.211 -5.164 1 98.56 166 LEU B N 1
ATOM 3210 C CA . LEU B 1 166 ? -1.856 -13.688 -6.5 1 98.56 166 LEU B CA 1
ATOM 3211 C C . LEU B 1 166 ? -0.615 -12.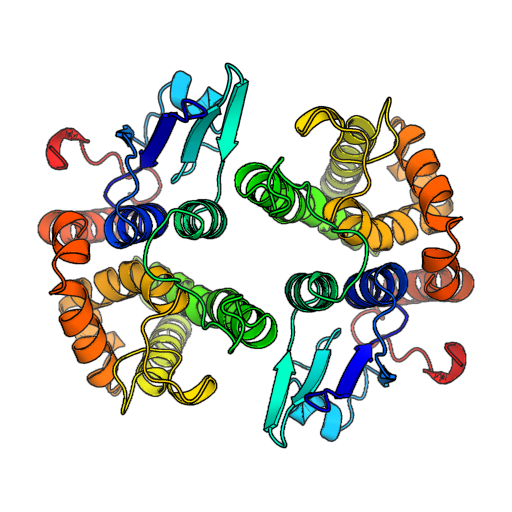805 -6.508 1 98.56 166 LEU B C 1
ATOM 3213 O O . LEU B 1 166 ? 0.1 -12.742 -7.512 1 98.56 166 LEU B O 1
ATOM 3217 N N . MET B 1 167 ? -0.356 -12.117 -5.41 1 98.56 167 MET B N 1
ATOM 3218 C CA . MET B 1 167 ? 0.823 -11.258 -5.324 1 98.56 167 MET B CA 1
ATOM 3219 C C . MET B 1 167 ? 2.092 -12.094 -5.18 1 98.56 167 MET B C 1
ATOM 3221 O O . MET B 1 167 ? 3.176 -11.656 -5.574 1 98.56 167 MET B O 1
ATOM 3225 N N . LEU B 1 168 ? 1.969 -13.289 -4.637 1 98.5 168 LEU B N 1
ATOM 3226 C CA . LEU B 1 168 ? 3.104 -14.18 -4.395 1 98.5 168 LEU B CA 1
ATOM 3227 C C . LEU B 1 168 ? 3.395 -15.039 -5.617 1 98.5 168 LEU B C 1
ATOM 3229 O O . LEU B 1 168 ? 4.551 -15.375 -5.879 1 98.5 168 LEU B O 1
ATOM 3233 N N . LEU B 1 169 ? 2.439 -15.289 -6.41 1 98.19 169 LEU B N 1
ATOM 3234 C CA . LEU B 1 169 ? 2.449 -16.328 -7.434 1 98.19 169 LEU B CA 1
ATOM 3235 C C . LEU B 1 169 ? 3.543 -16.062 -8.461 1 98.19 169 LEU B C 1
ATOM 3237 O O . LEU B 1 169 ? 4.324 -16.969 -8.781 1 98.19 169 LEU B O 1
ATOM 3241 N N . PRO B 1 170 ? 3.695 -14.836 -8.992 1 97.06 170 PRO B N 1
ATOM 3242 C CA . PRO B 1 170 ? 4.73 -14.609 -10.008 1 97.06 170 PRO B CA 1
ATOM 3243 C C . PRO B 1 170 ? 6.137 -14.875 -9.477 1 97.06 170 PRO B C 1
ATOM 3245 O O . PRO B 1 170 ? 6.992 -15.375 -10.219 1 97.06 170 PRO B O 1
ATOM 3248 N N . HIS B 1 171 ? 6.352 -14.531 -8.281 1 96.38 171 HIS B N 1
ATOM 3249 C CA . HIS B 1 171 ? 7.672 -14.711 -7.691 1 96.38 171 HIS B CA 1
ATOM 3250 C C . HIS B 1 171 ? 7.953 -16.188 -7.41 1 96.38 171 HIS B C 1
ATOM 3252 O O . HIS B 1 171 ? 9.078 -16.656 -7.602 1 96.38 171 HIS B O 1
ATOM 3258 N N . ALA B 1 172 ? 6.938 -16.844 -6.918 1 96.88 172 ALA B N 1
ATOM 3259 C CA . ALA B 1 172 ? 7.062 -18.281 -6.707 1 96.88 172 ALA B CA 1
ATOM 3260 C C . ALA B 1 172 ? 7.328 -19.016 -8.023 1 96.88 172 ALA B C 1
ATOM 3262 O O . ALA B 1 172 ? 8.07 -20 -8.055 1 96.88 172 ALA B O 1
ATOM 3263 N N . GLU B 1 173 ? 6.758 -18.562 -9.055 1 96.06 173 GLU B N 1
ATOM 3264 C CA . GLU B 1 173 ? 6.957 -19.141 -10.383 1 96.06 173 GLU B CA 1
ATOM 3265 C C . GLU B 1 173 ? 8.43 -19.094 -10.789 1 96.06 173 GLU B C 1
ATOM 3267 O O . GLU B 1 173 ? 8.961 -20.078 -11.312 1 96.06 173 GLU B O 1
ATOM 3272 N N . ARG B 1 174 ? 9.039 -18.016 -10.594 1 93.44 174 ARG B N 1
ATOM 3273 C CA . ARG B 1 174 ? 10.445 -17.859 -10.961 1 93.44 174 ARG B CA 1
ATOM 3274 C C . ARG B 1 174 ? 11.328 -18.797 -10.148 1 93.44 174 ARG B C 1
ATOM 3276 O O . ARG B 1 174 ? 12.234 -19.438 -10.688 1 93.44 174 ARG B O 1
ATOM 3283 N N . PHE B 1 175 ? 11.055 -18.875 -8.836 1 95 175 PHE B N 1
ATOM 3284 C CA . PHE B 1 175 ? 11.805 -19.797 -8.008 1 95 175 PHE B CA 1
ATOM 3285 C C . PHE B 1 175 ? 11.594 -21.234 -8.477 1 95 175 PHE B C 1
ATOM 3287 O O . PHE B 1 175 ? 12.539 -22.031 -8.516 1 95 175 PHE B O 1
ATOM 3294 N N . TYR B 1 176 ? 10.375 -21.484 -8.773 1 95.62 176 TYR B N 1
ATOM 3295 C CA . TYR B 1 176 ? 10.031 -22.828 -9.234 1 95.62 176 TYR B CA 1
ATOM 3296 C C . TYR B 1 176 ? 10.789 -23.188 -10.508 1 95.62 176 TYR B C 1
ATOM 3298 O O . TYR B 1 176 ? 11.344 -24.281 -10.617 1 95.62 176 TYR B O 1
ATOM 3306 N N . VAL B 1 177 ? 10.852 -22.297 -11.445 1 93.75 177 VAL B N 1
ATOM 3307 C CA . VAL B 1 177 ? 11.5 -22.516 -12.734 1 93.75 177 VAL B CA 1
ATOM 3308 C C . VAL B 1 177 ? 13.016 -22.625 -12.531 1 93.75 177 VAL B C 1
ATOM 3310 O O . VAL B 1 177 ? 13.672 -23.453 -13.18 1 93.75 177 VAL B O 1
ATOM 3313 N N . TYR B 1 178 ? 13.57 -21.875 -11.625 1 92.38 178 TYR B N 1
ATOM 3314 C CA . TYR B 1 178 ? 15.016 -21.812 -11.453 1 92.38 178 TYR B CA 1
ATOM 3315 C C . TYR B 1 178 ? 15.5 -22.875 -10.477 1 92.38 178 TYR B C 1
ATOM 3317 O O . TYR B 1 178 ? 16.703 -23.047 -10.289 1 92.38 178 TYR B O 1
ATOM 3325 N N . ARG B 1 179 ? 14.602 -23.547 -9.836 1 92 179 ARG B N 1
ATOM 3326 C CA . ARG B 1 179 ? 14.945 -24.453 -8.734 1 92 179 ARG B CA 1
ATOM 3327 C C . ARG B 1 179 ? 15.977 -25.484 -9.164 1 92 179 ARG B C 1
ATOM 3329 O O . ARG B 1 179 ? 16.828 -25.891 -8.367 1 92 179 ARG B O 1
ATOM 3336 N N . GLU B 1 180 ? 16.031 -25.828 -10.438 1 89.81 180 GLU B N 1
ATOM 3337 C CA . GLU B 1 180 ? 16.984 -26.828 -10.93 1 89.81 180 GLU B CA 1
ATOM 3338 C C . GLU B 1 180 ? 18.406 -26.281 -10.945 1 89.81 180 GLU B C 1
ATOM 3340 O O . GLU B 1 180 ? 19.359 -27.047 -10.836 1 89.81 180 GLU B O 1
ATOM 3345 N N . PHE B 1 181 ? 18.547 -25 -10.984 1 88.69 181 PHE B N 1
ATOM 3346 C CA . PHE B 1 181 ? 19.844 -24.344 -11.023 1 88.69 181 PHE B CA 1
ATOM 3347 C C . PHE B 1 181 ? 20.266 -23.891 -9.625 1 88.69 181 PHE B C 1
ATOM 3349 O O . PHE B 1 181 ? 21.391 -23.422 -9.438 1 88.69 181 PHE B O 1
ATOM 3356 N N . LEU B 1 182 ? 19.328 -24.062 -8.703 1 90.5 182 LEU B N 1
ATOM 3357 C CA . LEU B 1 182 ? 19.578 -23.578 -7.352 1 90.5 182 LEU B CA 1
ATOM 3358 C C . LEU B 1 182 ? 19.688 -24.75 -6.371 1 90.5 182 LEU B C 1
ATOM 3360 O O . LEU B 1 182 ? 19.469 -24.578 -5.172 1 90.5 182 LEU B O 1
ATOM 3364 N N . THR B 1 183 ? 20.078 -25.875 -6.801 1 90.62 183 THR B N 1
ATOM 3365 C CA . THR B 1 183 ? 20.094 -27.094 -6 1 90.62 183 THR B CA 1
ATOM 3366 C C . THR B 1 183 ? 21.016 -26.922 -4.789 1 90.62 183 THR B C 1
ATOM 3368 O O . THR B 1 183 ? 20.672 -27.344 -3.684 1 90.62 183 THR B O 1
ATOM 3371 N N . SER B 1 184 ? 22.172 -26.344 -4.957 1 89.69 184 SER B N 1
ATOM 3372 C CA . SER B 1 184 ? 23.109 -26.156 -3.855 1 89.69 184 SER B CA 1
ATOM 3373 C C . SER B 1 184 ? 22.578 -25.156 -2.834 1 89.69 184 SER B C 1
ATOM 3375 O O . SER B 1 184 ? 22.781 -25.328 -1.629 1 89.69 184 SER B O 1
ATOM 3377 N N . VAL B 1 185 ? 21.906 -24.219 -3.352 1 90.19 185 VAL B N 1
ATOM 3378 C CA . VAL B 1 185 ? 21.359 -23.172 -2.496 1 90.19 185 VAL B CA 1
ATOM 3379 C C . VAL B 1 185 ? 20.172 -23.703 -1.714 1 90.19 185 VAL B C 1
ATOM 3381 O O . VAL B 1 185 ? 19.938 -23.312 -0.567 1 90.19 185 VAL B O 1
ATOM 3384 N N . LEU B 1 186 ? 19.484 -24.641 -2.305 1 92.12 186 LEU B N 1
ATOM 3385 C CA . LEU B 1 186 ? 18.234 -25.109 -1.721 1 92.12 186 LEU B CA 1
ATOM 3386 C C . LEU B 1 186 ? 18.469 -26.375 -0.892 1 92.12 186 LEU B C 1
ATOM 3388 O O . LEU B 1 186 ? 17.531 -26.938 -0.338 1 92.12 186 LEU B O 1
ATOM 3392 N N . GLU B 1 187 ? 19.672 -26.703 -0.84 1 90.94 187 GLU B N 1
ATOM 3393 C CA . GLU B 1 187 ? 19.984 -27.922 -0.089 1 90.94 187 GLU B CA 1
ATOM 3394 C C . GLU B 1 187 ? 19.547 -27.797 1.365 1 90.94 187 GLU B C 1
ATOM 3396 O O . GLU B 1 187 ? 19.844 -26.797 2.029 1 90.94 187 GLU B O 1
ATOM 3401 N N . GLY B 1 188 ? 18.797 -28.781 1.877 1 90.62 188 GLY B N 1
ATOM 3402 C CA . GLY B 1 188 ? 18.391 -28.828 3.273 1 90.62 188 GLY B CA 1
ATOM 3403 C C . GLY B 1 188 ? 17.109 -28.078 3.551 1 90.62 188 GLY B C 1
ATOM 3404 O O . GLY B 1 188 ? 16.609 -28.078 4.676 1 90.62 188 GLY B O 1
ATOM 3405 N N . VAL B 1 189 ? 16.578 -27.422 2.576 1 93.62 189 VAL B N 1
ATOM 3406 C CA . VAL B 1 189 ? 15.328 -26.688 2.75 1 93.62 189 VAL B CA 1
ATOM 3407 C C . VAL B 1 189 ? 14.188 -27.469 2.107 1 93.62 189 VAL B C 1
ATOM 3409 O O . VAL B 1 189 ? 14.258 -27.828 0.93 1 93.62 189 VAL B O 1
ATOM 3412 N N . ASP B 1 190 ? 13.227 -27.797 2.871 1 94.69 190 ASP B N 1
ATOM 3413 C CA . ASP B 1 190 ? 12.047 -28.469 2.314 1 94.69 190 ASP B CA 1
ATOM 3414 C C . ASP B 1 190 ? 11.062 -27.453 1.742 1 94.69 190 ASP B C 1
ATOM 3416 O O . ASP B 1 190 ? 10.359 -26.766 2.492 1 94.69 190 ASP B O 1
ATOM 3420 N N . CYS B 1 191 ? 10.984 -27.391 0.452 1 95.75 191 CYS B N 1
ATOM 3421 C CA . CYS B 1 191 ? 10.094 -26.469 -0.236 1 95.75 191 CYS B CA 1
ATOM 3422 C C . CYS B 1 191 ? 8.945 -27.219 -0.898 1 95.75 191 CYS B C 1
ATOM 3424 O O . CYS B 1 191 ? 8.289 -26.688 -1.803 1 95.75 191 CYS B O 1
ATOM 3426 N N . SER B 1 192 ? 8.656 -28.406 -0.456 1 96 192 SER B N 1
ATOM 3427 C CA . SER B 1 192 ? 7.668 -29.25 -1.117 1 96 192 SER B CA 1
ATOM 3428 C C . SER B 1 192 ? 6.277 -28.625 -1.074 1 96 192 SER B C 1
ATOM 3430 O O . SER B 1 192 ? 5.543 -28.656 -2.064 1 96 192 SER B O 1
ATOM 3432 N N . SER B 1 193 ? 5.914 -28.078 0.064 1 97.56 193 SER B N 1
ATOM 3433 C CA . SER B 1 193 ? 4.602 -27.453 0.195 1 97.56 193 SER B CA 1
ATOM 3434 C C . SER B 1 193 ? 4.469 -26.234 -0.728 1 97.56 193 SER B C 1
ATOM 3436 O O . SER B 1 193 ? 3.41 -26.016 -1.313 1 97.56 193 SER B O 1
ATOM 3438 N N . LEU B 1 194 ? 5.512 -25.484 -0.817 1 97.88 194 LEU B N 1
ATOM 3439 C CA . LEU B 1 194 ? 5.508 -24.312 -1.694 1 97.88 194 LEU B CA 1
ATOM 3440 C C . LEU B 1 194 ? 5.348 -24.734 -3.152 1 97.88 194 LEU B C 1
ATOM 3442 O O . LEU B 1 194 ? 4.582 -24.109 -3.896 1 97.88 194 LEU B O 1
ATOM 3446 N N . TRP B 1 195 ? 6.078 -25.75 -3.564 1 97.12 195 TRP B N 1
ATOM 3447 C CA . TRP B 1 195 ? 5.98 -26.234 -4.941 1 97.12 195 TRP B CA 1
ATOM 3448 C C . TRP B 1 195 ? 4.586 -26.781 -5.23 1 97.12 195 TRP B C 1
ATOM 3450 O O . TRP B 1 195 ? 4.023 -26.531 -6.297 1 97.12 195 TRP B O 1
ATOM 3460 N N . ALA B 1 196 ? 4.027 -27.484 -4.32 1 97.69 196 ALA B N 1
ATOM 3461 C CA . ALA B 1 196 ? 2.672 -28.016 -4.488 1 97.69 196 ALA B CA 1
ATOM 3462 C C . ALA B 1 196 ? 1.661 -26.875 -4.621 1 97.69 196 ALA B C 1
ATOM 3464 O O . ALA B 1 196 ? 0.744 -26.938 -5.441 1 97.69 196 ALA B O 1
ATOM 3465 N N . TRP B 1 197 ? 1.82 -25.891 -3.773 1 98.25 197 TRP B N 1
ATOM 3466 C CA . TRP B 1 197 ? 0.977 -24.703 -3.824 1 98.25 197 TRP B CA 1
ATOM 3467 C C . TRP B 1 197 ? 1.08 -24.016 -5.184 1 98.25 197 TRP B C 1
ATOM 3469 O O . TRP B 1 197 ? 0.064 -23.672 -5.789 1 98.25 197 TRP B O 1
ATOM 3479 N N . TYR B 1 198 ? 2.316 -23.844 -5.68 1 97.75 198 TYR B N 1
ATOM 3480 C CA . TYR B 1 198 ? 2.527 -23.219 -6.98 1 97.75 198 TYR B CA 1
ATOM 3481 C C . TYR B 1 198 ? 1.863 -24.016 -8.094 1 97.75 198 TYR B C 1
ATOM 3483 O O . TYR B 1 198 ? 1.142 -23.469 -8.922 1 97.75 198 TYR B O 1
ATOM 3491 N N . GLU B 1 199 ? 2.111 -25.297 -8.109 1 97.5 199 GLU B N 1
ATOM 3492 C CA . GLU B 1 199 ? 1.593 -26.156 -9.164 1 97.5 199 GLU B CA 1
ATOM 3493 C C . GLU B 1 199 ? 0.068 -26.141 -9.203 1 97.5 199 GLU B C 1
ATOM 3495 O O . GLU B 1 199 ? -0.535 -26.141 -10.273 1 97.5 199 GLU B O 1
ATOM 3500 N N . LYS B 1 200 ? -0.482 -26.125 -8.086 1 97.25 200 LYS B N 1
ATOM 3501 C CA . LYS B 1 200 ? -1.938 -26.078 -7.996 1 97.25 200 LYS B CA 1
ATOM 3502 C C . LYS B 1 200 ? -2.482 -24.781 -8.609 1 97.25 200 LYS B C 1
ATOM 3504 O O . LYS B 1 200 ? -3.402 -24.828 -9.43 1 97.25 200 LYS B O 1
ATOM 3509 N N . LEU B 1 201 ? -1.95 -23.656 -8.211 1 97.5 201 LEU B N 1
ATOM 3510 C CA . LEU B 1 201 ? -2.451 -22.375 -8.695 1 97.5 201 LEU B CA 1
ATOM 3511 C C . LEU B 1 201 ? -2.098 -22.172 -10.164 1 97.5 201 LEU B C 1
ATOM 3513 O O . LEU B 1 201 ? -2.893 -21.609 -10.93 1 97.5 201 LEU B O 1
ATOM 3517 N N . ALA B 1 202 ? -0.906 -22.609 -10.539 1 96.44 202 ALA B N 1
ATOM 3518 C CA . ALA B 1 202 ? -0.452 -22.438 -11.922 1 96.44 202 ALA B CA 1
ATOM 3519 C C . ALA B 1 202 ? -1.331 -23.234 -12.883 1 96.44 202 ALA B C 1
ATOM 3521 O O . ALA B 1 202 ? -1.384 -22.938 -14.078 1 96.44 202 ALA B O 1
ATOM 3522 N N . ALA B 1 203 ? -2.025 -24.234 -12.398 1 96.75 203 ALA B N 1
ATOM 3523 C CA . ALA B 1 203 ? -2.859 -25.094 -13.227 1 96.75 203 ALA B CA 1
ATOM 3524 C C . ALA B 1 203 ? -4.238 -24.484 -13.445 1 96.75 203 ALA B C 1
ATOM 3526 O O . ALA B 1 203 ? -4.988 -24.922 -14.328 1 96.75 203 ALA B O 1
ATOM 3527 N N . GLU B 1 204 ? -4.598 -23.531 -12.664 1 97.06 204 GLU B N 1
ATOM 3528 C CA . GLU B 1 204 ? -5.898 -22.891 -12.828 1 97.06 204 GLU B CA 1
ATOM 3529 C C . GLU B 1 204 ? -6.031 -22.25 -14.203 1 97.06 204 GLU B C 1
ATOM 3531 O O . GLU B 1 204 ? -5.07 -21.688 -14.727 1 97.06 204 GLU B O 1
ATOM 3536 N N . PRO B 1 205 ? -7.219 -22.219 -14.766 1 96.56 205 PRO B N 1
ATOM 3537 C CA . PRO B 1 205 ? -7.418 -21.688 -16.109 1 96.56 205 PRO B CA 1
ATOM 3538 C C . PRO B 1 205 ? -7.004 -20.219 -16.234 1 96.56 205 PRO B C 1
ATOM 3540 O O . PRO B 1 205 ? -6.352 -19.844 -17.219 1 96.56 205 PRO B O 1
ATOM 3543 N N . TRP B 1 206 ? -7.348 -19.422 -15.25 1 95.25 206 TRP B N 1
ATOM 3544 C CA . TRP B 1 206 ? -7.008 -18 -15.32 1 95.25 206 TRP B CA 1
ATOM 3545 C C . TRP B 1 206 ? -5.5 -17.797 -15.25 1 95.25 206 TRP B C 1
ATOM 3547 O O . TRP B 1 206 ? -4.969 -16.844 -15.82 1 95.25 206 TRP B O 1
ATOM 3557 N N . ALA B 1 207 ? -4.75 -18.672 -14.594 1 96.38 207 ALA B N 1
ATOM 3558 C CA . ALA B 1 207 ? -3.305 -18.547 -14.445 1 96.38 207 ALA B CA 1
ATOM 3559 C C . ALA B 1 207 ? -2.582 -19 -15.703 1 96.38 207 ALA B C 1
ATOM 3561 O O . ALA B 1 207 ? -1.561 -18.422 -16.094 1 96.38 207 ALA B O 1
ATOM 3562 N N . GLN B 1 208 ? -3.102 -19.953 -16.375 1 95.06 208 GLN B N 1
ATOM 3563 C CA . GLN B 1 208 ? -2.471 -20.547 -17.547 1 95.06 208 GLN B CA 1
ATOM 3564 C C . GLN B 1 208 ? -2.363 -19.531 -18.672 1 95.06 208 GLN B C 1
ATOM 3566 O O . GLN B 1 208 ? -1.411 -19.562 -19.453 1 95.06 208 GLN B O 1
ATOM 3571 N N . THR B 1 209 ? -3.25 -18.609 -18.672 1 89.94 209 THR B N 1
ATOM 3572 C CA . THR B 1 209 ? -3.291 -17.641 -19.766 1 89.94 209 THR B CA 1
ATOM 3573 C C . THR B 1 209 ? -2.25 -16.531 -19.547 1 89.94 209 THR B C 1
ATOM 3575 O O . THR B 1 209 ? -1.942 -15.781 -20.469 1 89.94 209 THR B O 1
ATOM 3578 N N . ARG B 1 210 ? -1.639 -16.469 -18.344 1 91.69 210 ARG B N 1
ATOM 3579 C CA . ARG B 1 210 ? -0.789 -15.328 -18.016 1 91.69 210 ARG B CA 1
ATOM 3580 C C . ARG B 1 210 ? 0.561 -15.789 -17.484 1 91.69 210 ARG B C 1
ATOM 3582 O O . ARG B 1 210 ? 1.336 -14.977 -16.969 1 91.69 210 ARG B O 1
ATOM 3589 N N . LYS B 1 211 ? 0.805 -17.031 -17.594 1 90.25 211 LYS B N 1
ATOM 3590 C CA . LYS B 1 211 ? 2.104 -17.547 -17.188 1 90.25 211 LYS B CA 1
ATOM 3591 C C . LYS B 1 211 ? 3.213 -17.062 -18.109 1 90.25 211 LYS B C 1
ATOM 3593 O O . LYS B 1 211 ? 3.006 -16.922 -19.312 1 90.25 211 LYS B O 1
ATOM 3598 N N . ALA B 1 212 ? 4.359 -16.797 -17.484 1 87.06 212 ALA B N 1
ATOM 3599 C CA . ALA B 1 212 ? 5.523 -16.484 -18.312 1 87.06 212 ALA B CA 1
ATOM 3600 C C . ALA B 1 212 ? 6.074 -17.75 -18.969 1 87.06 212 ALA B C 1
ATOM 3602 O O . ALA B 1 212 ? 6.109 -18.812 -18.344 1 87.06 212 ALA B O 1
ATOM 3603 N N . PRO B 1 213 ? 6.465 -17.625 -20.219 1 85.75 213 PRO B N 1
ATOM 3604 C CA . PRO B 1 213 ? 7.062 -18.812 -20.844 1 85.75 213 PRO B CA 1
ATOM 3605 C C . PRO B 1 213 ? 8.359 -19.234 -20.156 1 85.75 213 PRO B C 1
ATOM 3607 O O . PRO B 1 213 ? 9.266 -18.422 -19.984 1 85.75 213 PRO B O 1
ATOM 3610 N N . VAL B 1 214 ? 8.398 -20.516 -19.875 1 89 214 VAL B N 1
ATOM 3611 C CA . VAL B 1 214 ? 9.523 -21.047 -19.125 1 89 214 VAL B CA 1
ATOM 3612 C C . VAL B 1 214 ? 10.828 -20.766 -19.875 1 89 214 VAL B C 1
ATOM 3614 O O . VAL B 1 214 ? 11.828 -20.375 -19.266 1 89 214 VAL B O 1
ATOM 3617 N N . THR B 1 215 ? 10.805 -20.891 -21.172 1 89.19 215 THR B N 1
ATOM 3618 C CA . THR B 1 215 ? 11.992 -20.672 -21.984 1 89.19 215 THR B CA 1
ATOM 3619 C C . THR B 1 215 ? 12.492 -19.234 -21.844 1 89.19 215 THR B C 1
ATOM 3621 O O . THR B 1 215 ? 13.695 -19 -21.781 1 89.19 215 THR B O 1
ATOM 3624 N N . GLN B 1 216 ? 11.586 -18.359 -21.734 1 86.56 216 GLN B N 1
ATOM 3625 C CA . GLN B 1 216 ? 11.961 -16.953 -21.609 1 86.56 216 GLN B CA 1
ATOM 3626 C C . GLN B 1 216 ? 12.508 -16.641 -20.219 1 86.56 216 GLN B C 1
ATOM 3628 O O . GLN B 1 216 ? 13.422 -15.828 -20.062 1 86.56 216 GLN B O 1
ATOM 3633 N N . LEU B 1 217 ? 11.969 -17.312 -19.25 1 89.06 217 LEU B N 1
ATOM 3634 C CA . LEU B 1 217 ? 12.477 -17.141 -17.891 1 89.06 217 LEU B CA 1
ATOM 3635 C C . LEU B 1 217 ? 13.898 -17.672 -17.766 1 89.06 217 LEU B C 1
ATOM 3637 O O . LEU B 1 217 ? 14.742 -17.062 -17.109 1 89.06 217 LEU B O 1
ATOM 3641 N N . LEU B 1 218 ? 14.141 -18.734 -18.438 1 88.25 218 LEU B N 1
ATOM 3642 C CA . LEU B 1 218 ? 15.477 -19.328 -18.406 1 88.25 218 LEU B CA 1
ATOM 3643 C C . LEU B 1 218 ? 16.469 -18.438 -19.156 1 88.25 218 LEU B C 1
ATOM 3645 O O . LEU B 1 218 ? 17.625 -18.297 -18.734 1 88.25 218 LEU B O 1
ATOM 3649 N N . ASN B 1 219 ? 16.016 -17.891 -20.234 1 84.38 219 ASN B N 1
ATOM 3650 C CA . ASN B 1 219 ? 16.859 -16.953 -20.969 1 84.38 219 ASN B CA 1
ATOM 3651 C C . ASN B 1 219 ? 17.156 -15.703 -20.141 1 84.38 219 ASN B C 1
ATOM 3653 O O . ASN B 1 219 ? 18.266 -15.164 -20.188 1 84.38 219 ASN B O 1
ATOM 3657 N N . LEU B 1 220 ? 16.188 -15.297 -19.469 1 83.38 220 LEU B N 1
ATOM 3658 C CA . LEU B 1 220 ? 16.375 -14.148 -18.578 1 83.38 220 LEU B CA 1
ATOM 3659 C C . LEU B 1 220 ? 17.453 -14.438 -17.531 1 83.38 220 LEU B C 1
ATOM 3661 O O . LEU B 1 220 ? 18.281 -13.578 -17.234 1 83.38 220 LEU B O 1
ATOM 3665 N N . ARG B 1 221 ? 17.375 -15.562 -16.969 1 83.38 221 ARG B N 1
ATOM 3666 C CA . ARG B 1 221 ? 18.375 -15.953 -15.969 1 83.38 221 ARG B CA 1
ATOM 3667 C C . ARG B 1 221 ? 19.766 -15.953 -16.578 1 83.38 221 ARG B C 1
ATOM 3669 O O . ARG B 1 221 ? 20.719 -15.461 -15.961 1 83.38 221 ARG B O 1
ATOM 3676 N N . LYS B 1 222 ? 19.875 -16.469 -17.766 1 83.56 222 LYS B N 1
ATOM 3677 C CA . LYS B 1 222 ? 21.172 -16.5 -18.453 1 83.56 222 LYS B CA 1
ATOM 3678 C C . LYS B 1 222 ? 21.703 -15.094 -18.688 1 83.56 222 LYS B C 1
ATOM 3680 O O . LYS B 1 222 ? 22.891 -14.836 -18.484 1 83.56 222 LYS B O 1
ATOM 3685 N N . LEU B 1 223 ? 20.828 -14.273 -19.078 1 78.5 223 LEU B N 1
ATOM 3686 C CA . LEU B 1 223 ? 21.219 -12.891 -19.328 1 78.5 223 LEU B CA 1
ATOM 3687 C C . LEU B 1 223 ? 21.641 -12.195 -18.047 1 78.5 223 LEU B C 1
ATOM 3689 O O . LEU B 1 223 ? 22.594 -11.398 -18.031 1 78.5 223 LEU B O 1
ATOM 3693 N N . ALA B 1 224 ? 20.953 -12.422 -17.016 1 77.25 224 ALA B N 1
ATOM 3694 C CA . ALA B 1 224 ? 21.266 -11.812 -15.719 1 77.25 224 ALA B CA 1
ATOM 3695 C C . ALA B 1 224 ? 22.641 -12.242 -15.227 1 77.25 224 ALA B C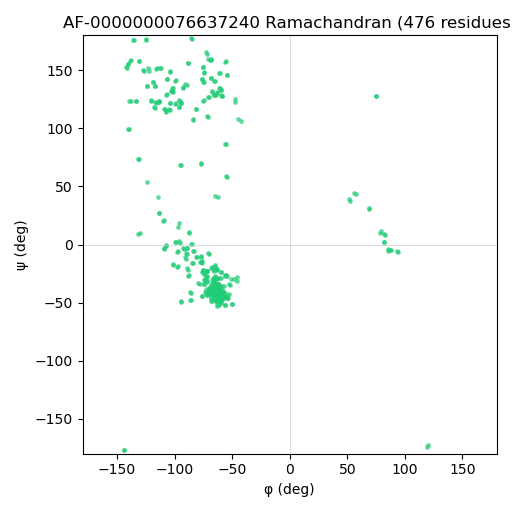 1
ATOM 3697 O O . ALA B 1 224 ? 23.391 -11.422 -14.703 1 77.25 224 ALA B O 1
ATOM 3698 N N . LEU B 1 225 ? 23 -13.43 -15.445 1 78.81 225 LEU B N 1
ATOM 3699 C CA . LEU B 1 225 ? 24.281 -13.969 -15 1 78.81 225 LEU B CA 1
ATOM 3700 C C . LEU B 1 225 ? 25.438 -13.398 -15.828 1 78.81 225 LEU B C 1
ATOM 3702 O O . LEU B 1 225 ? 26.562 -13.289 -15.344 1 78.81 225 LEU B O 1
ATOM 3706 N N . ALA B 1 226 ? 25.031 -12.984 -16.969 1 73.38 226 ALA B N 1
ATOM 3707 C CA . ALA B 1 226 ? 26.047 -12.398 -17.844 1 73.38 226 ALA B CA 1
ATOM 3708 C C . ALA B 1 226 ? 26.203 -10.906 -17.578 1 73.38 226 ALA B C 1
ATOM 3710 O O . ALA B 1 226 ? 27.078 -10.258 -18.156 1 73.38 226 ALA B O 1
ATOM 3711 N N . GLY B 1 227 ? 25.562 -10.359 -16.453 1 62.59 227 GLY B N 1
ATOM 3712 C CA . GLY B 1 227 ? 25.609 -8.945 -16.109 1 62.59 227 GLY B CA 1
ATOM 3713 C C . GLY B 1 227 ? 24.641 -8.102 -16.922 1 62.59 227 GLY B C 1
ATOM 3714 O O . GLY B 1 227 ? 24.766 -6.875 -16.969 1 62.59 227 GLY B O 1
ATOM 3715 N N . GLY B 1 228 ? 23.766 -8.641 -17.625 1 53.62 228 GLY B N 1
ATOM 3716 C CA . GLY B 1 228 ? 22.906 -7.957 -18.578 1 53.62 228 GLY B CA 1
ATOM 3717 C C . GLY B 1 228 ? 21.547 -7.613 -18 1 53.62 228 GLY B C 1
ATOM 3718 O O . GLY B 1 228 ? 20.562 -7.477 -18.734 1 53.62 228 GLY B O 1
ATOM 3719 N N . PHE B 1 229 ? 21.328 -7.652 -16.781 1 51.34 229 PHE B N 1
ATOM 3720 C CA . PHE B 1 229 ? 19.984 -7.441 -16.266 1 51.34 229 PHE B CA 1
ATOM 3721 C C . PHE B 1 229 ? 19.5 -6.035 -16.578 1 51.34 229 PHE B C 1
ATOM 3723 O O . PHE B 1 229 ? 18.297 -5.797 -16.672 1 51.34 229 PHE B O 1
ATOM 3730 N N . LYS B 1 230 ? 20.219 -4.949 -16.344 1 47.06 230 LYS B N 1
ATOM 3731 C CA . LYS B 1 230 ? 19.672 -3.602 -16.406 1 47.06 230 LYS B CA 1
ATOM 3732 C C . LYS B 1 230 ? 18.812 -3.416 -17.672 1 47.06 230 LYS B C 1
ATOM 3734 O O . LYS B 1 230 ? 17.984 -2.516 -17.719 1 47.06 230 LYS B O 1
ATOM 3739 N N . GLY B 1 231 ? 19.062 -4.133 -18.797 1 42.28 231 GLY B N 1
ATOM 3740 C CA . GLY B 1 231 ? 18.422 -3.887 -20.094 1 42.28 231 GLY B CA 1
ATOM 3741 C C . GLY B 1 231 ? 17.719 -5.102 -20.641 1 42.28 231 GLY B C 1
ATOM 3742 O O . GLY B 1 231 ? 18.25 -5.816 -21.484 1 42.28 231 GLY B O 1
ATOM 3743 N N . LEU B 1 232 ? 16.844 -5.637 -19.812 1 46.47 232 LEU B N 1
ATOM 3744 C CA . LEU B 1 232 ? 16.172 -6.812 -20.344 1 46.47 232 LEU B CA 1
ATOM 3745 C C . LEU B 1 232 ? 15.523 -6.504 -21.688 1 46.47 232 LEU B C 1
ATOM 3747 O O . LEU B 1 232 ? 14.391 -6.023 -21.75 1 46.47 232 LEU B O 1
ATOM 3751 N N . ASP B 1 233 ? 16.25 -6.066 -22.703 1 45.41 233 ASP B N 1
ATOM 3752 C CA . ASP B 1 233 ? 15.766 -5.918 -24.062 1 45.41 233 ASP B CA 1
ATOM 3753 C C . ASP B 1 233 ? 15.398 -7.273 -24.672 1 45.41 233 ASP B C 1
ATOM 3755 O O . ASP B 1 233 ? 16.203 -7.879 -25.391 1 45.41 233 ASP B O 1
ATOM 3759 N N . LEU B 1 234 ? 14.766 -8.133 -23.922 1 47.03 234 LEU B N 1
ATOM 3760 C CA . LEU B 1 234 ? 14.289 -9.273 -24.703 1 47.03 234 LEU B CA 1
ATOM 3761 C C . LEU B 1 234 ? 13.258 -8.828 -25.734 1 47.03 234 LEU B C 1
ATOM 3763 O O . LEU B 1 234 ? 12.5 -7.879 -25.5 1 47.03 234 LEU B O 1
ATOM 3767 N N . PRO B 1 235 ? 13.531 -9.258 -26.984 1 44.81 235 PRO B N 1
ATOM 3768 C CA . PRO B 1 235 ? 12.578 -8.883 -28.031 1 44.81 235 PRO B CA 1
ATOM 3769 C C . PRO B 1 235 ? 11.133 -9.141 -27.625 1 44.81 235 PRO B C 1
ATOM 3771 O O . PRO B 1 235 ? 10.828 -10.188 -27.047 1 44.81 235 PRO B O 1
ATOM 3774 N N . LEU B 1 236 ? 10.352 -8.148 -27.703 1 47.03 236 LEU B N 1
ATOM 3775 C CA . LEU B 1 236 ? 8.914 -8.227 -27.453 1 47.03 236 LEU B CA 1
ATOM 3776 C C . LEU B 1 236 ? 8.289 -9.359 -28.266 1 47.03 236 LEU B C 1
ATOM 3778 O O . LEU B 1 236 ? 7.23 -9.875 -27.891 1 47.03 236 LEU B O 1
ATOM 3782 N N . SER B 1 237 ? 8.883 -9.656 -29.422 1 43.12 237 SER B N 1
ATOM 3783 C CA . SER B 1 237 ? 8.375 -10.703 -30.297 1 43.12 237 SER B CA 1
ATOM 3784 C C . SER B 1 237 ? 8.273 -12.039 -29.578 1 43.12 237 SER B C 1
ATOM 3786 O O . SER B 1 237 ? 7.547 -12.938 -30 1 43.12 237 SER B O 1
ATOM 3788 N N . LEU B 1 238 ? 8.984 -12.18 -28.703 1 39.03 238 LEU B N 1
ATOM 3789 C CA . LEU B 1 238 ? 8.953 -13.445 -27.969 1 39.03 238 LEU B CA 1
ATOM 3790 C C . LEU B 1 238 ? 7.672 -13.57 -27.156 1 39.03 238 LEU B C 1
ATOM 3792 O O . LEU B 1 238 ? 7.391 -14.641 -26.594 1 39.03 238 LEU B O 1
ATOM 3796 N N . TYR B 1 239 ? 6.918 -12.5 -27.109 1 41.12 239 TYR B N 1
ATOM 3797 C CA . TYR B 1 239 ? 5.727 -12.547 -26.281 1 41.12 239 TYR B CA 1
ATOM 3798 C C . TYR B 1 239 ? 4.465 -12.578 -27.141 1 41.12 239 TYR B C 1
ATOM 3800 O O . TYR B 1 239 ? 3.35 -12.492 -26.609 1 41.12 239 TYR B O 1
ATOM 3808 N N . GLU B 1 240 ? 4.59 -12.484 -28.453 1 33.94 240 GLU B N 1
ATOM 3809 C CA . GLU B 1 240 ? 3.457 -12.711 -29.344 1 33.94 240 GLU B CA 1
ATOM 3810 C C . GLU B 1 240 ? 3.115 -14.195 -29.438 1 33.94 240 GLU B C 1
ATOM 3812 O O . GLU B 1 240 ? 4.008 -15.047 -29.422 1 33.94 240 GLU B O 1
#

Foldseek 3Di:
DWPKAKEWEAAQLDLLQLLLLLLCLQLVPPYHYHYAFQQDGDPVQCVLPVVSDPGWMWMATPNDIDIDDTSLVSSVVSQPHDDDHQADADPVGHGDPVRVVVLVVCCVPLLVLQLVLLVLLLELDDDPVSLVSNQVSLQVQLVQQPPALENCCVPPVDRDRHSNRSSNQSSLLLCLLCVVVCVVSNPPHDNPSSNVNNVVVCPDPSNVVSDRDSVVSVVQSVCSHVVNNVRPVPPPVVVD/DWPKAKEWEAAQLDLLQLLLLLLCLQLVPPYHYHYAFQQDGDPVQCVLPVVSDPGKMWMATPNDIDIDDTSLVSSVVSQPHDDDHQADADPVGHGDPVRVVVLVVCCVPLLVLQLVLLVLLLELDADPVSLVSNQVSLQVQLVQQPPAQENCCVPPVDRDRHSNRSSNQSSLLLCLLCVVVCVVSNPPHDNPSSNVNNVVVCPDPSNVVSDRDSVVSVVQSVCSHVVNNVGPVPPPVVVD